Protein AF-0000000085068370 (afdb_homodimer)

Structure (mmCIF, N/CA/C/O backbone):
data_AF-0000000085068370-model_v1
#
loop_
_entity.id
_entity.type
_entity.pdbx_description
1 polymer 'Cytochrome B561'
#
loop_
_atom_site.group_PDB
_atom_site.id
_atom_site.type_symbol
_atom_site.label_atom_id
_atom_site.label_alt_id
_atom_site.label_comp_id
_atom_site.label_asym_id
_atom_site.label_entity_id
_atom_site.label_seq_id
_atom_site.pdbx_PDB_ins_code
_atom_site.Cartn_x
_atom_site.Cartn_y
_atom_site.Cartn_z
_atom_site.occupancy
_atom_site.B_iso_or_equiv
_atom_site.auth_seq_id
_atom_site.auth_comp_id
_atom_site.auth_asym_id
_atom_site.auth_atom_id
_atom_site.pdbx_PDB_model_num
ATOM 1 N N . MET A 1 1 ? 26.234 29.281 2.428 1 28.39 1 MET A N 1
ATOM 2 C CA . MET A 1 1 ? 25.125 30.125 2.857 1 28.39 1 MET A CA 1
ATOM 3 C C . MET A 1 1 ? 23.906 29.281 3.199 1 28.39 1 MET A C 1
ATOM 5 O O . MET A 1 1 ? 23.422 28.531 2.363 1 28.39 1 MET A O 1
ATOM 9 N N . SER A 1 2 ? 23.703 28.906 4.414 1 38.38 2 SER A N 1
ATOM 10 C CA . SER A 1 2 ? 22.594 28.141 4.941 1 38.38 2 SER A CA 1
ATOM 11 C C . SER A 1 2 ? 21.266 28.625 4.355 1 38.38 2 SER A C 1
ATOM 13 O O . SER A 1 2 ? 20.984 29.828 4.34 1 38.38 2 SER A O 1
ATOM 15 N N . GLU A 1 3 ? 20.812 28.188 3.316 1 44.12 3 GLU A N 1
ATOM 16 C CA . GLU A 1 3 ? 19.516 28.609 2.811 1 44.12 3 GLU A CA 1
ATOM 17 C C . GLU A 1 3 ? 18.578 28.984 3.951 1 44.12 3 GLU A C 1
ATOM 19 O O . GLU A 1 3 ? 18.328 28.188 4.863 1 44.12 3 GLU A O 1
ATOM 24 N N . LYS A 1 4 ? 18.609 30.203 4.375 1 46.94 4 LYS A N 1
ATOM 25 C CA . LYS A 1 4 ? 17.812 30.922 5.371 1 46.94 4 LYS A CA 1
ATOM 26 C C . LYS A 1 4 ? 16.359 30.422 5.383 1 46.94 4 LYS A C 1
ATOM 28 O O . LYS A 1 4 ? 15.664 30.516 4.375 1 46.94 4 LYS A O 1
ATOM 33 N N . GLN A 1 5 ? 16.094 29.359 6.082 1 54.31 5 GLN A N 1
ATOM 34 C CA . GLN A 1 5 ? 14.75 28.875 6.387 1 54.31 5 GLN A CA 1
ATOM 35 C C . GLN A 1 5 ? 13.836 30.016 6.82 1 54.31 5 GLN A C 1
ATOM 37 O O . GLN A 1 5 ? 13.953 30.516 7.941 1 54.31 5 GLN A O 1
ATOM 42 N N . HIS A 1 6 ? 13.578 30.984 5.996 1 56.06 6 HIS A N 1
ATOM 43 C CA . HIS A 1 6 ? 12.641 32.062 6.336 1 56.06 6 HIS A CA 1
ATOM 44 C C . HIS A 1 6 ? 11.312 31.484 6.828 1 56.06 6 HIS A C 1
ATOM 46 O O . HIS A 1 6 ? 10.641 30.75 6.098 1 56.06 6 HIS A O 1
ATOM 52 N N . SER A 1 7 ? 11.188 31.297 8.172 1 66 7 SER A N 1
ATOM 53 C CA . SER A 1 7 ? 9.977 30.812 8.82 1 66 7 SER A CA 1
ATOM 54 C C . SER A 1 7 ? 8.828 31.812 8.648 1 66 7 SER A C 1
ATOM 56 O O . SER A 1 7 ? 8.984 33 8.922 1 66 7 SER A O 1
ATOM 58 N N . ASN A 1 8 ? 7.895 31.531 7.754 1 85.5 8 ASN A N 1
ATOM 59 C CA . ASN A 1 8 ? 6.617 32.25 7.719 1 85.5 8 ASN A CA 1
ATOM 60 C C . ASN A 1 8 ? 5.707 31.797 8.859 1 85.5 8 ASN A C 1
ATOM 62 O O . ASN A 1 8 ? 5.777 30.656 9.312 1 85.5 8 ASN A O 1
ATOM 66 N N . ILE A 1 9 ? 5.102 32.781 9.445 1 91.38 9 ILE A N 1
ATOM 67 C CA . ILE A 1 9 ? 4.176 32.5 10.539 1 91.38 9 ILE A CA 1
ATOM 68 C C . ILE A 1 9 ? 2.742 32.531 10.016 1 91.38 9 ILE A C 1
ATOM 70 O O . ILE A 1 9 ? 2.373 33.375 9.211 1 91.38 9 ILE A O 1
ATOM 74 N N . GLU A 1 10 ? 2.01 31.5 10.422 1 91.94 10 GLU A N 1
ATOM 75 C CA . GLU A 1 10 ? 0.6 31.406 10.055 1 91.94 10 GLU A CA 1
ATOM 76 C C . GLU A 1 10 ? -0.28 31.203 11.281 1 91.94 10 GLU A C 1
ATOM 78 O O . GLU A 1 10 ? 0.141 30.562 12.25 1 91.94 10 GLU A O 1
ATOM 83 N N . THR A 1 11 ? -1.407 31.844 11.234 1 93.5 11 THR A N 1
ATOM 84 C CA . THR A 1 11 ? -2.445 31.578 12.227 1 93.5 11 THR A CA 1
ATOM 85 C C . THR A 1 11 ? -3.52 30.656 11.641 1 93.5 11 THR A C 1
ATOM 87 O O . THR A 1 11 ? -4.055 30.938 10.562 1 93.5 11 THR A O 1
ATOM 90 N N . VAL A 1 12 ? -3.795 29.578 12.352 1 93.5 12 VAL A N 1
ATOM 91 C CA . VAL A 1 12 ? -4.758 28.609 11.828 1 93.5 12 VAL A CA 1
ATOM 92 C C . VAL A 1 12 ? -5.816 28.312 12.883 1 93.5 12 VAL A C 1
ATOM 94 O O . VAL A 1 12 ? -5.539 28.375 14.086 1 93.5 12 VAL A O 1
ATOM 97 N N . SER A 1 13 ? -7.004 28.031 12.461 1 94.81 13 SER A N 1
ATOM 98 C CA . SER A 1 13 ? -8.086 27.531 13.305 1 94.81 13 SER A CA 1
ATOM 99 C C . SER A 1 13 ? -8.219 26.031 13.195 1 94.81 13 SER A C 1
ATOM 101 O O . SER A 1 13 ? -8.188 25.469 12.094 1 94.81 13 SER A O 1
ATOM 103 N N . ILE A 1 14 ? -8.328 25.344 14.32 1 95.19 14 ILE A N 1
ATOM 104 C CA . ILE A 1 14 ? -8.391 23.891 14.367 1 95.19 14 ILE A CA 1
ATOM 105 C C . ILE A 1 14 ? -9.852 23.438 14.5 1 95.19 14 ILE A C 1
ATOM 107 O O . ILE A 1 14 ? -10.555 23.875 15.414 1 95.19 14 ILE A O 1
ATOM 111 N N . TYR A 1 15 ? -10.328 22.562 13.578 1 94.62 15 TYR A N 1
ATOM 112 C CA . TYR A 1 15 ? -11.688 22.016 13.586 1 94.62 15 TYR A CA 1
ATOM 113 C C . TYR A 1 15 ? -11.656 20.5 13.641 1 94.62 15 TYR A C 1
ATOM 115 O O . TYR A 1 15 ? -10.898 19.859 12.914 1 94.62 15 TYR A O 1
ATOM 123 N N . ARG A 1 16 ? -12.438 19.922 14.57 1 94.12 16 ARG A N 1
ATOM 124 C CA . ARG A 1 16 ? -12.648 18.484 14.523 1 94.12 16 ARG A CA 1
ATOM 125 C C . ARG A 1 16 ? -13.648 18.109 13.43 1 94.12 16 ARG A C 1
ATOM 127 O O . ARG A 1 16 ? -14.805 18.516 13.477 1 94.12 16 ARG A O 1
ATOM 134 N N . VAL A 1 17 ? -13.203 17.359 12.5 1 94.12 17 VAL A N 1
ATOM 135 C CA . VAL A 1 17 ? -14.031 17.141 11.312 1 94.12 17 VAL A CA 1
ATOM 136 C C . VAL A 1 17 ? -14.297 15.648 11.133 1 94.12 17 VAL A C 1
ATOM 138 O O . VAL A 1 17 ? -15.453 15.219 11.109 1 94.12 17 VAL A O 1
ATOM 141 N N . TRP A 1 18 ? -13.211 14.875 11.023 1 94.56 18 TRP A N 1
ATOM 142 C CA . TRP A 1 18 ? -13.367 13.445 10.766 1 94.56 18 TRP A CA 1
ATOM 143 C C . TRP A 1 18 ? -13.391 12.648 12.062 1 94.56 18 TRP A C 1
ATOM 145 O O . TRP A 1 18 ? -12.391 12.602 12.789 1 94.56 18 TRP A O 1
ATOM 155 N N . ASP A 1 19 ? -14.477 12.031 12.312 1 96.12 19 ASP A N 1
ATOM 156 C CA . ASP A 1 19 ? -14.578 11.258 13.547 1 96.12 19 ASP A CA 1
ATOM 157 C C . ASP A 1 19 ? -13.836 9.93 13.414 1 96.12 19 ASP A C 1
ATOM 159 O O . ASP A 1 19 ? -13.352 9.586 12.336 1 96.12 19 ASP A O 1
ATOM 163 N N . LYS A 1 20 ? -13.688 9.203 14.453 1 96.56 20 LYS A N 1
ATOM 164 C CA . LYS A 1 20 ? -12.859 8.008 14.539 1 96.56 20 LYS A CA 1
ATOM 165 C C . LYS A 1 20 ? -13.359 6.922 13.586 1 96.56 20 LYS A C 1
ATOM 167 O O . LYS A 1 20 ? -12.578 6.328 12.844 1 96.56 20 LYS A O 1
ATOM 172 N N . PRO A 1 21 ? -14.68 6.637 13.484 1 97.38 21 PRO A N 1
ATOM 173 C CA . PRO A 1 21 ? -15.148 5.582 12.578 1 97.38 21 PRO A CA 1
ATOM 174 C C . PRO A 1 21 ? -14.812 5.871 11.117 1 97.38 21 PRO A C 1
ATOM 176 O O . PRO A 1 21 ? -14.438 4.957 10.375 1 97.38 21 PRO A O 1
ATOM 179 N N . VAL A 1 22 ? -14.891 7.102 10.734 1 97.31 22 VAL A N 1
ATOM 180 C CA . VAL A 1 22 ? -14.594 7.477 9.359 1 97.31 22 VAL A CA 1
ATOM 181 C C . VAL A 1 22 ? -13.109 7.258 9.07 1 97.31 22 VAL A C 1
ATOM 183 O O . VAL A 1 22 ? -12.75 6.707 8.023 1 97.31 22 VAL A O 1
ATOM 186 N N . ARG A 1 23 ? -12.258 7.66 9.977 1 97.75 23 ARG A N 1
ATOM 187 C CA . ARG A 1 23 ? -10.82 7.527 9.789 1 97.75 23 ARG A CA 1
ATOM 188 C C . ARG A 1 23 ? -10.406 6.059 9.773 1 97.75 23 ARG A C 1
ATOM 190 O O . ARG A 1 23 ? -9.602 5.645 8.938 1 97.75 23 ARG A O 1
ATOM 197 N N . ILE A 1 24 ? -10.945 5.266 10.711 1 98 24 ILE A N 1
ATOM 198 C CA . ILE A 1 24 ? -10.648 3.838 10.766 1 98 24 ILE A CA 1
ATOM 199 C C . ILE A 1 24 ? -11.094 3.164 9.477 1 98 24 ILE A C 1
ATOM 201 O O . ILE A 1 24 ? -10.352 2.369 8.891 1 98 24 ILE A O 1
ATOM 205 N N . PHE A 1 25 ? -12.336 3.504 9.023 1 98.38 25 PHE A N 1
ATOM 206 C CA . PHE A 1 25 ? -12.812 2.961 7.758 1 98.38 25 PHE A CA 1
ATOM 207 C C . PHE A 1 25 ? -11.812 3.238 6.641 1 98.38 25 PHE A C 1
ATOM 209 O O . PHE A 1 25 ? -11.477 2.342 5.863 1 98.38 25 PHE A O 1
ATOM 216 N N . HIS A 1 26 ? -11.398 4.469 6.5 1 98.44 26 HIS A N 1
ATOM 217 C CA . HIS A 1 26 ? -10.547 4.898 5.395 1 98.44 26 HIS A CA 1
ATOM 218 C C . HIS A 1 26 ? -9.242 4.113 5.363 1 98.44 26 HIS A C 1
ATOM 220 O O . HIS A 1 26 ? -8.859 3.564 4.328 1 98.44 26 HIS A O 1
ATOM 226 N N . TRP A 1 27 ? -8.594 4.02 6.484 1 98.25 27 TRP A N 1
ATOM 227 C CA . TRP A 1 27 ? -7.273 3.393 6.508 1 98.25 27 TRP A CA 1
ATOM 228 C C . TRP A 1 27 ? -7.391 1.878 6.383 1 98.25 27 TRP A C 1
ATOM 230 O O . TRP A 1 27 ? -6.551 1.234 5.75 1 98.25 27 TRP A O 1
ATOM 240 N N . VAL A 1 28 ? -8.398 1.272 7.027 1 98.5 28 VAL A N 1
ATOM 241 C CA . VAL A 1 28 ? -8.656 -0.153 6.844 1 98.5 28 VAL A CA 1
ATOM 242 C C . VAL A 1 28 ? -8.961 -0.435 5.375 1 98.5 28 VAL A C 1
ATOM 244 O O . VAL A 1 28 ? -8.477 -1.421 4.809 1 98.5 28 VAL A O 1
ATOM 247 N N . ASN A 1 29 ? -9.758 0.425 4.793 1 98.56 29 ASN A N 1
ATOM 248 C CA . ASN A 1 29 ? -10.102 0.279 3.383 1 98.56 29 ASN A CA 1
ATOM 249 C C . ASN A 1 29 ? -8.859 0.333 2.496 1 98.56 29 ASN A C 1
ATOM 251 O O . ASN A 1 29 ? -8.734 -0.448 1.552 1 98.56 29 ASN A O 1
ATOM 255 N N . LEU A 1 30 ? -7.953 1.258 2.773 1 98.12 30 LEU A N 1
ATOM 256 C CA . LEU A 1 30 ? -6.719 1.364 2.006 1 98.12 30 LEU A CA 1
ATOM 257 C C . LEU A 1 30 ? -5.953 0.046 2.023 1 98.12 30 LEU A C 1
ATOM 259 O O . LEU A 1 30 ? -5.512 -0.434 0.977 1 98.12 30 LEU A O 1
ATOM 263 N N . VAL A 1 31 ? -5.809 -0.559 3.189 1 98.06 31 VAL A N 1
ATOM 264 C CA . VAL A 1 31 ? -5.059 -1.799 3.342 1 98.06 31 VAL A CA 1
ATOM 265 C C . VAL A 1 31 ? -5.766 -2.928 2.594 1 98.06 31 VAL A C 1
ATOM 267 O O . VAL A 1 31 ? -5.133 -3.668 1.834 1 98.06 31 VAL A O 1
ATOM 270 N N . LEU A 1 32 ? -7.066 -3.006 2.76 1 98.75 32 LEU A N 1
ATOM 271 C CA . LEU A 1 32 ? -7.832 -4.105 2.178 1 98.75 32 LEU A CA 1
ATOM 272 C C . LEU A 1 32 ? -7.898 -3.975 0.659 1 98.75 32 LEU A C 1
ATOM 274 O O . LEU A 1 32 ? -7.734 -4.961 -0.061 1 98.75 32 LEU A O 1
ATOM 278 N N . ILE A 1 33 ? -8.141 -2.787 0.17 1 98.69 33 ILE A N 1
ATOM 279 C CA . ILE A 1 33 ? -8.234 -2.564 -1.269 1 98.69 33 ILE A CA 1
ATOM 280 C C . ILE A 1 33 ? -6.879 -2.82 -1.922 1 98.69 33 ILE A C 1
ATOM 282 O O . ILE A 1 33 ? -6.805 -3.412 -3.002 1 98.69 33 ILE A O 1
ATOM 286 N N . THR A 1 34 ? -5.82 -2.404 -1.273 1 97.88 34 THR A N 1
ATOM 287 C CA . THR A 1 34 ? -4.484 -2.674 -1.796 1 97.88 34 THR A CA 1
ATOM 288 C C . THR A 1 34 ? -4.23 -4.176 -1.881 1 97.88 34 THR A C 1
ATOM 290 O O . THR A 1 34 ? -3.744 -4.672 -2.898 1 97.88 34 THR A O 1
ATOM 293 N N . ALA A 1 35 ? -4.582 -4.855 -0.827 1 98.44 35 ALA A N 1
ATOM 294 C CA . ALA A 1 35 ? -4.418 -6.309 -0.818 1 98.44 35 ALA A CA 1
ATOM 295 C C . ALA A 1 35 ? -5.25 -6.961 -1.916 1 98.44 35 ALA A C 1
ATOM 297 O O . ALA A 1 35 ? -4.773 -7.855 -2.619 1 98.44 35 ALA A O 1
ATOM 298 N N . LEU A 1 36 ? -6.469 -6.496 -2.057 1 98.81 36 LEU A N 1
ATOM 299 C CA . LEU A 1 36 ? -7.359 -7.043 -3.072 1 98.81 36 LEU A CA 1
ATOM 300 C C . LEU A 1 36 ? -6.828 -6.758 -4.473 1 98.81 36 LEU A C 1
ATOM 302 O O . LEU A 1 36 ? -6.922 -7.605 -5.363 1 98.81 36 LEU A O 1
ATOM 306 N N . MET A 1 37 ? -6.312 -5.574 -4.633 1 97.5 37 MET A N 1
ATOM 307 C CA . MET A 1 37 ? -5.734 -5.227 -5.926 1 97.5 37 MET A CA 1
ATOM 308 C C . MET A 1 37 ? -4.566 -6.148 -6.266 1 97.5 37 MET A C 1
ATOM 310 O O . MET A 1 37 ? -4.469 -6.641 -7.395 1 97.5 37 MET A O 1
ATOM 314 N N . PHE A 1 38 ? -3.764 -6.465 -5.312 1 96.81 38 PHE A N 1
ATOM 315 C CA . PHE A 1 38 ? -2.588 -7.293 -5.562 1 96.81 38 PHE A CA 1
ATOM 316 C C . PHE A 1 38 ? -2.99 -8.734 -5.859 1 96.81 38 PHE A C 1
ATOM 318 O O . PHE A 1 38 ? -2.51 -9.328 -6.824 1 96.81 38 PHE A O 1
ATOM 325 N N . VAL A 1 39 ? -3.889 -9.273 -5.074 1 98.06 39 VAL A N 1
ATOM 326 C CA . VAL A 1 39 ? -4.348 -10.633 -5.332 1 98.06 39 VAL A CA 1
ATOM 327 C C . VAL A 1 39 ? -5.07 -10.688 -6.676 1 98.06 39 VAL A C 1
ATOM 329 O O . VAL A 1 39 ? -4.879 -11.625 -7.449 1 98.06 39 VAL A O 1
ATOM 332 N N . GLY A 1 40 ? -5.867 -9.672 -6.941 1 97.75 40 GLY A N 1
ATOM 333 C CA . GLY A 1 40 ? -6.578 -9.594 -8.203 1 97.75 40 GLY A CA 1
ATOM 334 C C . GLY A 1 40 ? -5.652 -9.555 -9.406 1 97.75 40 GLY A C 1
ATOM 335 O O . GLY A 1 40 ? -5.91 -10.203 -10.422 1 97.75 40 GLY A O 1
ATOM 336 N N . LEU A 1 41 ? -4.602 -8.844 -9.305 1 96.38 41 LEU A N 1
ATOM 337 C CA . LEU A 1 41 ? -3.646 -8.75 -10.398 1 96.38 41 LEU A CA 1
ATOM 338 C C . LEU A 1 41 ? -2.945 -10.086 -10.625 1 96.38 41 LEU A C 1
ATOM 340 O O . LEU A 1 41 ? -2.703 -10.477 -11.773 1 96.38 41 LEU A O 1
ATOM 344 N N . ILE A 1 42 ? -2.648 -10.758 -9.539 1 96.44 42 ILE A N 1
ATOM 345 C CA . ILE A 1 42 ? -2.047 -12.078 -9.664 1 96.44 42 ILE A CA 1
ATOM 346 C C . ILE A 1 42 ? -3.006 -13.016 -10.398 1 96.44 42 ILE A C 1
ATOM 348 O O . ILE A 1 42 ? -2.592 -13.781 -11.273 1 96.44 42 ILE A O 1
ATOM 352 N N . MET A 1 43 ? -4.227 -12.922 -10.055 1 97.12 43 MET A N 1
ATOM 353 C CA . MET A 1 43 ? -5.234 -13.766 -10.703 1 97.12 43 MET A CA 1
ATOM 354 C C . MET A 1 43 ? -5.375 -13.398 -12.18 1 97.12 43 MET A C 1
ATOM 356 O O . MET A 1 43 ? -5.48 -14.281 -13.031 1 97.12 43 MET A O 1
ATOM 360 N N . LEU A 1 44 ? -5.328 -12.156 -12.461 1 95.5 44 LEU A N 1
ATOM 361 C CA . LEU A 1 44 ? -5.52 -11.672 -13.82 1 95.5 44 LEU A CA 1
ATOM 362 C C . LEU A 1 44 ? -4.34 -12.055 -14.703 1 95.5 44 LEU A C 1
ATOM 364 O O . LEU A 1 44 ? -4.527 -12.398 -15.875 1 95.5 44 LEU A O 1
ATOM 368 N N . PHE A 1 45 ? -3.156 -12.109 -14.094 1 95.81 45 PHE A N 1
ATOM 369 C CA . PHE A 1 45 ? -1.954 -12.352 -14.883 1 95.81 45 PHE A CA 1
ATOM 370 C C . PHE A 1 45 ? -1.341 -13.703 -14.531 1 95.81 45 PHE A C 1
ATOM 372 O O . PHE A 1 45 ? -0.127 -13.891 -14.648 1 95.81 45 PHE A O 1
ATOM 379 N N . LYS A 1 46 ? -2.113 -14.57 -14.047 1 96.06 46 LYS A N 1
ATOM 380 C CA . LYS A 1 46 ? -1.631 -15.867 -13.586 1 96.06 46 LYS A CA 1
ATOM 381 C C . LYS A 1 46 ? -0.879 -16.594 -14.695 1 96.06 46 LYS A C 1
ATOM 383 O O . LYS A 1 46 ? 0.16 -17.219 -14.445 1 96.06 46 LYS A O 1
ATOM 388 N N . SER A 1 47 ? -1.387 -16.547 -15.977 1 96.06 47 SER A N 1
ATOM 389 C CA . SER A 1 47 ? -0.735 -17.234 -17.078 1 96.06 47 SER A CA 1
ATOM 390 C C . SER A 1 47 ? 0.638 -16.641 -17.375 1 96.06 47 SER A C 1
ATOM 392 O O . SER A 1 47 ? 1.618 -17.359 -17.531 1 96.06 47 SER A O 1
ATOM 394 N N . GLU A 1 48 ? 0.692 -15.32 -17.375 1 96.25 48 GLU A N 1
ATOM 395 C CA . GLU A 1 48 ? 1.953 -14.617 -17.609 1 96.25 48 GLU A CA 1
ATOM 396 C C . GLU A 1 48 ? 2.951 -14.891 -16.484 1 96.25 48 GLU A C 1
ATOM 398 O O . GLU A 1 48 ? 4.164 -14.859 -16.703 1 96.25 48 GLU A O 1
ATOM 403 N N . LEU A 1 49 ? 2.453 -15.32 -15.328 1 96.62 49 LEU A N 1
ATOM 404 C CA . LEU A 1 49 ? 3.299 -15.57 -14.172 1 96.62 49 LEU A CA 1
ATOM 405 C C . LEU A 1 49 ? 3.656 -17.047 -14.07 1 96.62 49 LEU A C 1
ATOM 407 O O . LEU A 1 49 ? 4.289 -17.484 -13.102 1 96.62 49 LEU A O 1
ATOM 411 N N . GLY A 1 50 ? 3.133 -17.766 -15.086 1 95.81 50 GLY A N 1
ATOM 412 C CA . GLY A 1 50 ? 3.43 -19.188 -15.109 1 95.81 50 GLY A CA 1
ATOM 413 C C . GLY A 1 50 ? 2.604 -19.984 -14.117 1 95.81 50 GLY A C 1
ATOM 414 O O . GLY A 1 50 ? 2.916 -21.141 -13.82 1 95.81 50 GLY A O 1
ATOM 415 N N . ILE A 1 51 ? 1.651 -19.344 -13.523 1 95.94 51 ILE A N 1
ATOM 416 C CA . ILE A 1 51 ? 0.775 -20 -12.562 1 95.94 51 ILE A CA 1
ATOM 417 C C . ILE A 1 51 ? -0.327 -20.75 -13.305 1 95.94 51 ILE A C 1
ATOM 419 O O . ILE A 1 51 ? -1.066 -20.172 -14.094 1 95.94 51 ILE A O 1
ATOM 423 N N . SER A 1 52 ? -0.249 -22 -13.062 1 93.25 52 SER A N 1
ATOM 424 C CA . SER A 1 52 ? -1.234 -22.859 -13.711 1 93.25 52 SER A CA 1
ATOM 425 C C . SER A 1 52 ? -1.816 -23.875 -12.719 1 93.25 52 SER A C 1
ATOM 427 O O . SER A 1 52 ? -1.411 -23.906 -11.555 1 93.25 52 SER A O 1
ATOM 429 N N . GLY A 1 53 ? -2.855 -24.562 -13.078 1 92.5 53 GLY A N 1
ATOM 430 C CA . GLY A 1 53 ? -3.451 -25.594 -12.242 1 92.5 53 GLY A CA 1
ATOM 431 C C . GLY A 1 53 ? -4.703 -25.109 -11.523 1 92.5 53 GLY A C 1
ATOM 432 O O . GLY A 1 53 ? -4.824 -23.938 -11.18 1 92.5 53 GLY A O 1
ATOM 433 N N . LEU A 1 54 ? -5.5 -25.984 -11.273 1 95.44 54 LEU A N 1
ATOM 434 C CA . LEU A 1 54 ? -6.805 -25.703 -10.68 1 95.44 54 LEU A CA 1
ATOM 435 C C . LEU A 1 54 ? -6.664 -25.328 -9.211 1 95.44 54 LEU A C 1
ATOM 437 O O . LEU A 1 54 ? -7.371 -24.453 -8.719 1 95.44 54 LEU A O 1
ATOM 441 N N . ALA A 1 55 ? -5.734 -25.922 -8.555 1 96.12 55 ALA A N 1
ATOM 442 C CA . ALA A 1 55 ? -5.535 -25.672 -7.129 1 96.12 55 ALA A CA 1
ATOM 443 C C . ALA A 1 55 ? -5.168 -24.203 -6.887 1 96.12 55 ALA A C 1
ATOM 445 O O . ALA A 1 55 ? -5.73 -23.562 -6 1 96.12 55 ALA A O 1
ATOM 446 N N . ALA A 1 56 ? -4.211 -23.703 -7.645 1 96.94 56 ALA A N 1
ATOM 447 C CA . ALA A 1 56 ? -3.789 -22.312 -7.508 1 96.94 56 ALA A CA 1
ATOM 448 C C . ALA A 1 56 ? -4.926 -21.344 -7.855 1 96.94 56 ALA A C 1
ATOM 450 O O . ALA A 1 56 ? -5.125 -20.344 -7.184 1 96.94 56 ALA A O 1
ATOM 451 N N . LYS A 1 57 ? -5.629 -21.703 -8.906 1 96.75 57 LYS A N 1
ATOM 452 C CA . LYS A 1 57 ? -6.766 -20.875 -9.328 1 96.75 57 LYS A CA 1
ATOM 453 C C . LYS A 1 57 ? -7.781 -20.734 -8.195 1 96.75 57 LYS A C 1
ATOM 455 O O . LYS A 1 57 ? -8.227 -19.625 -7.895 1 96.75 57 LYS A O 1
ATOM 460 N N . ILE A 1 58 ? -8.109 -21.812 -7.551 1 97.5 58 ILE A N 1
ATOM 461 C CA . ILE A 1 58 ? -9.125 -21.828 -6.508 1 97.5 58 ILE A CA 1
ATOM 462 C C . ILE A 1 58 ? -8.602 -21.125 -5.262 1 97.5 58 ILE A C 1
ATOM 464 O O . ILE A 1 58 ? -9.297 -20.297 -4.672 1 97.5 58 ILE A O 1
ATOM 468 N N . LYS A 1 59 ? -7.402 -21.406 -4.879 1 97.75 59 LYS A N 1
ATOM 469 C CA . LYS A 1 59 ? -6.855 -20.844 -3.643 1 97.75 59 LYS A CA 1
ATOM 470 C C . LYS A 1 59 ? -6.691 -19.344 -3.744 1 97.75 59 LYS A C 1
ATOM 472 O O . LYS A 1 59 ? -6.938 -18.609 -2.775 1 97.75 59 LYS A O 1
ATOM 477 N N . LEU A 1 60 ? -6.195 -18.859 -4.879 1 97.88 60 LEU A N 1
ATOM 478 C CA . LEU A 1 60 ? -6.074 -17.422 -5.078 1 97.88 60 LEU A CA 1
ATOM 479 C C . LEU A 1 60 ? -7.434 -16.734 -4.973 1 97.88 60 LEU A C 1
ATOM 481 O O . LEU A 1 60 ? -7.547 -15.664 -4.383 1 97.88 60 LEU A O 1
ATOM 485 N N . LYS A 1 61 ? -8.461 -17.344 -5.547 1 98.25 61 LYS A N 1
ATOM 486 C CA . LYS A 1 61 ? -9.812 -16.812 -5.422 1 98.25 61 LYS A CA 1
ATOM 487 C C . LYS A 1 61 ? -10.273 -16.812 -3.969 1 98.25 61 LYS A C 1
ATOM 489 O O . LYS A 1 61 ? -10.883 -15.844 -3.51 1 98.25 61 LYS A O 1
ATOM 494 N N . GLU A 1 62 ? -9.969 -17.891 -3.264 1 98.31 62 GLU A N 1
ATOM 495 C CA . GLU A 1 62 ? -10.367 -18 -1.862 1 98.31 62 GLU A CA 1
ATOM 496 C C . GLU A 1 62 ? -9.719 -16.891 -1.025 1 98.31 62 GLU A C 1
ATOM 498 O O . GLU A 1 62 ? -10.383 -16.266 -0.191 1 98.31 62 GLU A O 1
ATOM 503 N N . VAL A 1 63 ? -8.445 -16.672 -1.254 1 98.44 63 VAL A N 1
ATOM 504 C CA . VAL A 1 63 ? -7.738 -15.602 -0.548 1 98.44 63 VAL A CA 1
ATOM 505 C C . VAL A 1 63 ? -8.383 -14.25 -0.866 1 98.44 63 VAL A C 1
ATOM 507 O O . VAL A 1 63 ? -8.648 -13.453 0.037 1 98.44 63 VAL A O 1
ATOM 510 N N . HIS A 1 64 ? -8.656 -14.008 -2.154 1 98.81 64 HIS A N 1
ATOM 511 C CA . HIS A 1 64 ? -9.305 -12.781 -2.59 1 98.81 64 HIS A CA 1
ATOM 512 C C . HIS A 1 64 ? -10.672 -12.617 -1.926 1 98.81 64 HIS A C 1
ATOM 514 O O . HIS A 1 64 ? -11.008 -11.539 -1.438 1 98.81 64 HIS A O 1
ATOM 520 N N . ILE A 1 65 ? -11.398 -13.711 -1.794 1 98.75 65 ILE A N 1
ATOM 521 C CA . ILE A 1 65 ? -12.75 -13.695 -1.25 1 98.75 65 ILE A CA 1
ATOM 522 C C . ILE A 1 65 ? -12.703 -13.383 0.244 1 98.75 65 ILE A C 1
ATOM 524 O O . ILE A 1 65 ? -13.477 -12.555 0.736 1 98.75 65 ILE A O 1
ATOM 528 N N . VAL A 1 66 ? -11.797 -14 0.955 1 98.75 66 VAL A N 1
ATOM 529 C CA . VAL A 1 66 ? -11.703 -13.773 2.395 1 98.75 66 VAL A CA 1
ATOM 530 C C . VAL A 1 66 ? -11.367 -12.312 2.674 1 98.75 66 VAL A C 1
ATOM 532 O O . VAL A 1 66 ? -11.984 -11.68 3.533 1 98.75 66 VAL A O 1
ATOM 535 N N . ILE A 1 67 ? -10.438 -11.758 1.935 1 98.81 67 ILE A N 1
ATOM 536 C CA . ILE A 1 67 ? -10.125 -10.336 2.066 1 98.81 67 ILE A CA 1
ATOM 537 C C . ILE A 1 67 ? -11.328 -9.5 1.631 1 98.81 67 ILE A C 1
ATOM 539 O O . ILE A 1 67 ? -11.625 -8.477 2.242 1 98.81 67 ILE A O 1
ATOM 543 N N . GLY A 1 68 ? -12 -9.961 0.604 1 98.88 68 GLY A N 1
ATOM 544 C CA . GLY A 1 68 ? -13.219 -9.297 0.141 1 98.88 68 GLY A CA 1
ATOM 545 C C . GLY A 1 68 ? -14.305 -9.234 1.198 1 98.88 68 GLY A C 1
ATOM 546 O O . GLY A 1 68 ? -15.016 -8.242 1.303 1 98.88 68 GLY A O 1
ATOM 547 N N . TYR A 1 69 ? -14.414 -10.328 2.008 1 98.88 69 TYR A N 1
ATOM 548 C CA . TYR A 1 69 ? -15.375 -10.32 3.102 1 98.88 69 TYR A CA 1
ATOM 549 C C . TYR A 1 69 ? -15.055 -9.219 4.105 1 98.88 69 TYR A C 1
ATOM 551 O O . TYR A 1 69 ? -15.953 -8.508 4.559 1 98.88 69 TYR A O 1
ATOM 559 N N . LEU A 1 70 ? -13.797 -9.117 4.402 1 98.88 70 LEU A N 1
ATOM 560 C CA . LEU A 1 70 ? -13.383 -8.078 5.336 1 98.88 70 LEU A CA 1
ATOM 561 C C . LEU A 1 70 ? -13.68 -6.691 4.77 1 98.88 70 LEU A C 1
ATOM 563 O O . LEU A 1 70 ? -14.133 -5.801 5.492 1 98.88 70 LEU A O 1
ATOM 567 N N . PHE A 1 71 ? -13.469 -6.559 3.492 1 98.88 71 PHE A N 1
ATOM 568 C CA . PHE A 1 71 ? -13.766 -5.309 2.799 1 98.88 71 PHE A CA 1
ATOM 569 C C . PHE A 1 71 ? -15.258 -5 2.859 1 98.88 71 PHE A C 1
ATOM 571 O O . PHE A 1 71 ? -15.648 -3.877 3.186 1 98.88 71 PHE A O 1
ATOM 578 N N . VAL A 1 72 ? -16.078 -5.977 2.578 1 98.88 72 VAL A N 1
ATOM 579 C CA . VAL A 1 72 ? -17.516 -5.777 2.547 1 98.88 72 VAL A CA 1
ATOM 580 C C . VAL A 1 72 ? -18.031 -5.43 3.947 1 98.88 72 VAL A C 1
ATOM 582 O O . VAL A 1 72 ? -18.875 -4.551 4.105 1 98.88 72 VAL A O 1
ATOM 585 N N . ILE A 1 73 ? -17.516 -6.109 4.949 1 98.81 73 ILE A N 1
ATOM 586 C CA . ILE A 1 73 ? -17.875 -5.801 6.324 1 98.81 73 ILE A CA 1
ATOM 587 C C . ILE A 1 73 ? -17.5 -4.359 6.652 1 98.81 73 ILE A C 1
ATOM 589 O O . ILE A 1 73 ? -18.297 -3.605 7.203 1 98.81 73 ILE A O 1
ATOM 593 N N . ASN A 1 74 ? -16.281 -3.973 6.297 1 98.81 74 ASN A N 1
ATOM 594 C CA . ASN A 1 74 ? -15.828 -2.602 6.504 1 98.81 74 ASN A CA 1
ATOM 595 C C . ASN A 1 74 ? -16.734 -1.596 5.801 1 98.81 74 ASN A C 1
ATOM 597 O O . ASN A 1 74 ? -17.078 -0.562 6.371 1 98.81 74 ASN A O 1
ATOM 601 N N . LEU A 1 75 ? -17.094 -1.901 4.57 1 98.81 75 LEU A N 1
ATOM 602 C CA . LEU A 1 75 ? -17.953 -1.032 3.775 1 98.81 75 LEU A CA 1
ATOM 603 C C . LEU A 1 75 ? -19.344 -0.911 4.41 1 98.81 75 LEU A C 1
ATOM 605 O O . LEU A 1 75 ? -19.891 0.19 4.512 1 98.81 75 LEU A O 1
ATOM 609 N N . LEU A 1 76 ? -19.906 -2.031 4.887 1 98.69 76 LEU A N 1
ATOM 610 C CA . LEU A 1 76 ? -21.234 -2.025 5.496 1 98.69 76 LEU A CA 1
ATOM 611 C C . LEU A 1 76 ? -21.234 -1.183 6.766 1 98.69 76 LEU A C 1
ATOM 613 O O . LEU A 1 76 ? -22.188 -0.43 7.012 1 98.69 76 LEU A O 1
ATOM 617 N N . VAL A 1 77 ? -20.219 -1.333 7.531 1 98.38 77 VAL A N 1
ATOM 618 C CA . VAL A 1 77 ? -20.094 -0.529 8.742 1 98.38 77 VAL A CA 1
ATOM 619 C C . VAL A 1 77 ? -20.062 0.954 8.375 1 98.38 77 VAL A C 1
ATOM 621 O O . VAL A 1 77 ? -20.734 1.771 9.016 1 98.38 77 VAL A O 1
ATOM 624 N N . ARG A 1 78 ? -19.359 1.302 7.336 1 98.06 78 ARG A N 1
ATOM 625 C CA . ARG A 1 78 ? -19.266 2.693 6.906 1 98.06 78 ARG A CA 1
ATOM 626 C C . ARG A 1 78 ? -20.609 3.197 6.379 1 98.06 78 ARG A C 1
ATOM 628 O O . ARG A 1 78 ? -20.984 4.34 6.629 1 98.06 78 ARG A O 1
ATOM 635 N N . LEU A 1 79 ? -21.25 2.387 5.617 1 97.94 79 LEU A N 1
ATOM 636 C CA . LEU A 1 79 ? -22.547 2.777 5.07 1 97.94 79 LEU A CA 1
ATOM 637 C C . LEU A 1 79 ? -23.547 3.016 6.188 1 97.94 79 LEU A C 1
ATOM 639 O O . LEU A 1 79 ? -24.297 4 6.16 1 97.94 79 LEU A O 1
ATOM 643 N N . LEU A 1 80 ? -23.562 2.146 7.172 1 97.81 80 LEU A N 1
ATOM 644 C CA . LEU A 1 80 ? -24.438 2.33 8.32 1 97.81 80 LEU A CA 1
ATOM 645 C C . LEU A 1 80 ? -24.078 3.6 9.086 1 97.81 80 LEU A C 1
ATOM 647 O O . LEU A 1 80 ? -24.953 4.383 9.453 1 97.81 80 LEU A O 1
ATOM 651 N N . TRP A 1 81 ? -22.766 3.785 9.266 1 97.12 81 TRP A N 1
ATOM 652 C CA . TRP A 1 81 ? -22.297 4.969 9.984 1 97.12 81 TRP A CA 1
ATOM 653 C C . TRP A 1 81 ? -22.641 6.242 9.219 1 97.12 81 TRP A C 1
ATOM 655 O O . TRP A 1 81 ? -22.875 7.293 9.82 1 97.12 81 TRP A O 1
ATOM 665 N N . GLY A 1 82 ? -22.719 6.133 7.891 1 96.06 82 GLY A N 1
ATOM 666 C CA . GLY A 1 82 ? -23.094 7.266 7.062 1 96.06 82 GLY A CA 1
ATOM 667 C C . GLY A 1 82 ? -24.531 7.711 7.273 1 96.06 82 GLY A C 1
ATOM 668 O O . GLY A 1 82 ? -24.891 8.852 6.98 1 96.06 82 GLY A O 1
ATOM 669 N N . VAL A 1 83 ? -25.312 6.812 7.828 1 95.75 83 VAL A N 1
ATOM 670 C CA . VAL A 1 83 ? -26.719 7.117 8.062 1 95.75 83 VAL A CA 1
ATOM 671 C C . VAL A 1 83 ? -26.922 7.543 9.508 1 95.75 83 VAL A C 1
ATOM 673 O O . VAL A 1 83 ? -27.594 8.539 9.781 1 95.75 83 VAL A O 1
ATOM 676 N N . ILE A 1 84 ? -26.234 6.949 10.445 1 94.75 84 ILE A N 1
ATOM 677 C CA . ILE A 1 84 ? -26.578 7.148 11.844 1 94.75 84 ILE A CA 1
ATOM 678 C C . ILE A 1 84 ? -25.531 8.031 12.516 1 94.75 84 ILE A C 1
ATOM 680 O O . ILE A 1 84 ? -25.734 8.5 13.641 1 94.75 84 ILE A O 1
ATOM 684 N N . GLY A 1 85 ? -24.406 8.156 11.844 1 91.31 85 GLY A N 1
ATOM 685 C CA . GLY A 1 85 ? -23.328 8.93 12.445 1 91.31 85 GLY A CA 1
ATOM 686 C C . GLY A 1 85 ? -23.656 10.406 12.555 1 91.31 85 GLY A C 1
ATOM 687 O O . GLY A 1 85 ? -24.828 10.789 12.586 1 91.31 85 GLY A O 1
ATOM 688 N N . SER A 1 86 ? -22.594 11.195 12.836 1 85.56 86 SER A N 1
ATOM 689 C CA . SER A 1 86 ? -22.812 12.617 13.07 1 85.56 86 SER A CA 1
ATOM 690 C C . SER A 1 86 ? -21.891 13.477 12.227 1 85.56 86 SER A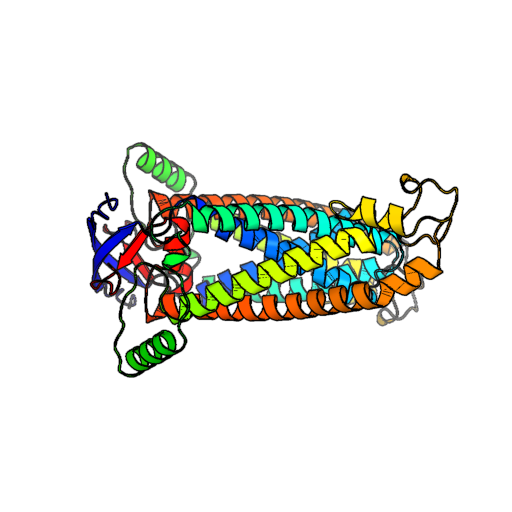 C 1
ATOM 692 O O . SER A 1 86 ? -20.875 12.984 11.711 1 85.56 86 SER A O 1
ATOM 694 N N . GLY A 1 87 ? -22.422 14.648 11.977 1 88.25 87 GLY A N 1
ATOM 695 C CA . GLY A 1 87 ? -21.578 15.648 11.336 1 88.25 87 GLY A CA 1
ATOM 696 C C . GLY A 1 87 ? -21.219 15.297 9.906 1 88.25 87 GLY A C 1
ATOM 697 O O . GLY A 1 87 ? -22.094 15 9.094 1 88.25 87 GLY A O 1
ATOM 698 N N . PHE A 1 88 ? -19.953 15.367 9.617 1 89.75 88 PHE A N 1
ATOM 699 C CA . PHE A 1 88 ? -19.469 15.227 8.25 1 89.75 88 PHE A CA 1
ATOM 700 C C . PHE A 1 88 ? -19.344 13.758 7.863 1 89.75 88 PHE A C 1
ATOM 702 O O . PHE A 1 88 ? -19 13.438 6.723 1 89.75 88 PHE A O 1
ATOM 709 N N . ALA A 1 89 ? -19.672 12.945 8.844 1 91.19 89 ALA A N 1
ATOM 710 C CA . ALA A 1 89 ? -19.719 11.516 8.547 1 91.19 89 ALA A CA 1
ATOM 711 C C . ALA A 1 89 ? -21 11.148 7.801 1 91.19 89 ALA A C 1
ATOM 713 O O . ALA A 1 89 ? -21.047 10.109 7.137 1 91.19 89 ALA A O 1
ATOM 714 N N . LYS A 1 90 ? -22.016 11.922 8.016 1 93.94 90 LYS A N 1
ATOM 715 C CA . LYS A 1 90 ? -23.328 11.633 7.445 1 93.94 90 LYS A CA 1
ATOM 716 C C . LYS A 1 90 ? -23.328 11.844 5.934 1 93.94 90 LYS A C 1
ATOM 718 O O . LYS A 1 90 ? -22.781 12.828 5.438 1 93.94 90 LYS A O 1
ATOM 723 N N . PHE A 1 91 ? -24.062 10.961 5.227 1 93.44 91 PHE A N 1
ATOM 724 C CA . PHE A 1 91 ? -24.141 11.047 3.775 1 93.44 91 PHE A CA 1
ATOM 725 C C . PHE A 1 91 ? -24.953 12.273 3.35 1 93.44 91 PHE A C 1
ATOM 727 O O . PHE A 1 91 ? -24.75 12.797 2.252 1 93.44 91 PHE A O 1
ATOM 734 N N . SER A 1 92 ? -25.797 12.727 4.207 1 90.56 92 SER A N 1
ATOM 735 C CA . SER A 1 92 ? -26.609 13.898 3.906 1 90.56 92 SER A CA 1
ATOM 736 C C . SER A 1 92 ? -25.75 15.133 3.689 1 90.56 92 SER A C 1
ATOM 738 O O . SER A 1 92 ? -26.172 16.094 3.037 1 90.56 92 SER A O 1
ATOM 740 N N . HIS A 1 93 ? -24.531 15.133 4.195 1 87.81 93 HIS A N 1
ATOM 741 C CA . HIS A 1 93 ? -23.609 16.25 4.043 1 87.81 93 HIS A CA 1
ATOM 742 C C . HIS A 1 93 ? -22.672 16.047 2.855 1 87.81 93 HIS A C 1
ATOM 744 O O . HIS A 1 93 ? -21.844 16.906 2.557 1 87.81 93 HIS A O 1
ATOM 750 N N . MET A 1 94 ? -22.844 14.961 2.113 1 89.94 94 MET A N 1
ATOM 751 C CA . MET A 1 94 ? -21.859 14.578 1.105 1 89.94 94 MET A CA 1
ATOM 752 C C . MET A 1 94 ? -22.5 14.461 -0.271 1 89.94 94 MET A C 1
ATOM 754 O O . MET A 1 94 ? -21.922 13.875 -1.186 1 89.94 94 MET A O 1
ATOM 758 N N . TRP A 1 95 ? -23.562 15.055 -0.394 1 90.56 95 TRP A N 1
ATOM 759 C CA . TRP A 1 95 ? -24.25 14.938 -1.674 1 90.56 95 TRP A CA 1
ATOM 760 C C . TRP A 1 95 ? -23.453 15.617 -2.785 1 90.56 95 TRP A C 1
ATOM 762 O O . TRP A 1 95 ? -23.125 16.797 -2.684 1 90.56 95 TRP A O 1
ATOM 772 N N . PRO A 1 96 ? -23.281 14.836 -3.848 1 94.12 96 PRO A N 1
ATOM 773 C CA . PRO A 1 96 ? -22.5 15.414 -4.945 1 94.12 96 PRO A CA 1
ATOM 774 C C . PRO A 1 96 ? -23.328 16.344 -5.828 1 94.12 96 PRO A C 1
ATOM 776 O O . PRO A 1 96 ? -24.547 16.203 -5.922 1 94.12 96 PRO A O 1
ATOM 779 N N . SER A 1 97 ? -22.688 17.375 -6.352 1 95.94 97 SER A N 1
ATOM 780 C CA . SER A 1 97 ? -23.281 18.328 -7.285 1 95.94 97 SER A CA 1
ATOM 781 C C . SER A 1 97 ? -22.297 18.719 -8.367 1 95.94 97 SER A C 1
ATOM 783 O O . SER A 1 97 ? -21.25 19.312 -8.078 1 95.94 97 SER A O 1
ATOM 785 N N . PHE A 1 98 ? -22.656 18.438 -9.625 1 96.88 98 PHE A N 1
ATOM 786 C CA . PHE A 1 98 ? -21.797 18.812 -10.742 1 96.88 98 PHE A CA 1
ATOM 787 C C . PHE A 1 98 ? -21.688 20.328 -10.867 1 96.88 98 PHE A C 1
ATOM 789 O O . PHE A 1 98 ? -20.609 20.844 -11.203 1 96.88 98 PHE A O 1
ATOM 796 N N . LYS A 1 99 ? -22.766 20.953 -10.57 1 97.31 99 LYS A N 1
ATOM 797 C CA . LYS A 1 99 ? -22.75 22.406 -10.617 1 97.31 99 LYS A CA 1
ATOM 798 C C . LYS A 1 99 ? -21.828 22.984 -9.555 1 97.31 99 LYS A C 1
ATOM 800 O O . LYS A 1 99 ? -21.016 23.859 -9.844 1 97.31 99 LYS A O 1
ATOM 805 N N . ALA A 1 100 ? -21.953 22.469 -8.32 1 96.31 100 ALA A N 1
ATOM 806 C CA . ALA A 1 100 ? -21.094 22.938 -7.238 1 96.31 100 ALA A CA 1
ATOM 807 C C . ALA A 1 100 ? -19.625 22.672 -7.551 1 96.31 100 ALA A C 1
ATOM 809 O O . ALA A 1 100 ? -18.75 23.484 -7.23 1 96.31 100 ALA A O 1
ATOM 810 N N . ALA A 1 101 ? -19.375 21.547 -8.164 1 96.69 101 ALA A N 1
ATOM 811 C CA . ALA A 1 101 ? -18.016 21.203 -8.539 1 96.69 101 ALA A CA 1
ATOM 812 C C . ALA A 1 101 ? -17.484 22.156 -9.594 1 96.69 101 ALA A C 1
ATOM 814 O O . ALA A 1 101 ? -16.328 22.609 -9.516 1 96.69 101 ALA A O 1
ATOM 815 N N . SER A 1 102 ? -18.328 22.438 -10.555 1 97.25 102 SER A N 1
ATOM 816 C CA . SER A 1 102 ? -17.938 23.391 -11.594 1 97.25 102 SER A CA 1
ATOM 817 C C . SER A 1 102 ? -17.688 24.781 -11.008 1 97.25 102 SER A C 1
ATOM 819 O O . SER A 1 102 ? -16.703 25.438 -11.359 1 97.25 102 SER A O 1
ATOM 821 N N . ASP A 1 103 ? -18.547 25.219 -10.125 1 97.25 103 ASP A N 1
ATOM 822 C CA . ASP A 1 103 ? -18.391 26.516 -9.469 1 97.25 103 ASP A CA 1
ATOM 823 C C . ASP A 1 103 ? -17.094 26.547 -8.656 1 97.25 103 ASP A C 1
ATOM 825 O O . ASP A 1 103 ? -16.375 27.562 -8.656 1 97.25 103 ASP A O 1
ATOM 829 N N . TYR A 1 104 ? -16.812 25.484 -7.961 1 96.44 104 TYR A N 1
ATOM 830 C CA . TYR A 1 104 ? -15.594 25.375 -7.176 1 96.44 104 TYR A CA 1
ATOM 831 C C . TYR A 1 104 ? -14.359 25.469 -8.07 1 96.44 104 TYR A C 1
ATOM 833 O O . TYR A 1 104 ? -13.422 26.203 -7.758 1 96.44 104 TYR A O 1
ATOM 841 N N . ARG A 1 105 ? -14.352 24.781 -9.18 1 96.06 105 ARG A N 1
ATOM 842 C CA . ARG A 1 105 ? -13.25 24.828 -10.125 1 96.06 105 ARG A CA 1
ATOM 843 C C . ARG A 1 105 ? -13.031 26.234 -10.664 1 96.06 105 ARG A C 1
ATOM 845 O O . ARG A 1 105 ? -11.891 26.688 -10.82 1 96.06 105 ARG A O 1
ATOM 852 N N . GLN A 1 106 ? -14.117 26.891 -10.922 1 97.12 106 GLN A N 1
ATOM 853 C CA . GLN A 1 106 ? -14.039 28.25 -11.422 1 97.12 106 GLN A CA 1
ATOM 854 C C . GLN A 1 106 ? -13.461 29.188 -10.367 1 97.12 106 GLN A C 1
ATOM 856 O O . GLN A 1 106 ? -12.68 30.094 -10.688 1 97.12 106 GLN A O 1
ATOM 861 N N . ALA A 1 107 ? -13.867 29 -9.188 1 96.56 107 ALA A N 1
ATOM 862 C CA . ALA A 1 107 ? -13.328 29.797 -8.094 1 96.56 107 ALA A CA 1
ATOM 863 C C . ALA A 1 107 ? -11.82 29.609 -7.965 1 96.56 107 ALA A C 1
ATOM 865 O O . ALA A 1 107 ? -11.078 30.578 -7.789 1 96.56 107 ALA A O 1
ATOM 866 N N . LEU A 1 108 ? -11.367 28.406 -8.07 1 95.06 108 LEU A N 1
ATOM 867 C CA . LEU A 1 108 ? -9.938 28.109 -7.996 1 95.06 108 LEU A CA 1
ATOM 868 C C . LEU A 1 108 ? -9.188 28.781 -9.148 1 95.06 108 LEU A C 1
ATOM 870 O O . LEU A 1 108 ? -8.117 29.344 -8.953 1 95.06 108 LEU A O 1
ATOM 874 N N . LYS A 1 109 ? -9.727 28.734 -10.328 1 95.81 109 LYS A N 1
ATOM 875 C CA . LYS A 1 109 ? -9.117 29.344 -11.5 1 95.81 109 LYS A CA 1
ATOM 876 C C . LYS A 1 109 ? -9.016 30.859 -11.344 1 95.81 109 LYS A C 1
ATOM 878 O O . LYS A 1 109 ? -8.086 31.484 -11.859 1 95.81 109 LYS A O 1
ATOM 883 N N . ALA A 1 110 ? -9.961 31.422 -10.625 1 97.06 110 ALA A N 1
ATOM 884 C CA . ALA A 1 110 ? -9.992 32.875 -10.391 1 97.06 110 ALA A CA 1
ATOM 885 C C . ALA A 1 110 ? -9.031 33.25 -9.266 1 97.06 110 ALA A C 1
ATOM 887 O O . ALA A 1 110 ? -8.984 34.438 -8.867 1 97.06 110 ALA A O 1
ATOM 888 N N . GLY A 1 111 ? -8.359 32.219 -8.68 1 94.81 111 GLY A N 1
ATOM 889 C CA . GLY A 1 111 ? -7.355 32.5 -7.66 1 94.81 111 GLY A CA 1
ATOM 890 C C . GLY A 1 111 ? -7.902 32.438 -6.246 1 94.81 111 GLY A C 1
ATOM 891 O O . GLY A 1 111 ? -7.184 32.719 -5.281 1 94.81 111 GLY A O 1
ATOM 892 N N . LYS A 1 112 ? -9.195 32.156 -6.203 1 95.75 112 LYS A N 1
ATOM 893 C CA . LYS A 1 112 ? -9.797 31.969 -4.883 1 95.75 112 LYS A CA 1
ATOM 894 C C . LYS A 1 112 ? -9.484 30.594 -4.324 1 95.75 112 LYS A C 1
ATOM 896 O O . LYS A 1 112 ? -9.039 29.703 -5.055 1 95.75 112 LYS A O 1
ATOM 901 N N . ASN A 1 113 ? -9.617 30.453 -3.006 1 95.19 113 ASN A N 1
ATOM 902 C CA . ASN A 1 113 ? -9.375 29.172 -2.352 1 95.19 113 ASN A CA 1
ATOM 903 C C . ASN A 1 113 ? -10.359 28.922 -1.213 1 95.19 113 ASN A C 1
ATOM 905 O O . ASN A 1 113 ? -9.961 28.859 -0.047 1 95.19 113 ASN A O 1
ATOM 909 N N . PRO A 1 114 ? -11.617 28.828 -1.655 1 95.38 114 PRO A N 1
ATOM 910 C CA . PRO A 1 114 ? -12.586 28.562 -0.59 1 95.38 114 PRO A CA 1
ATOM 911 C C . PRO A 1 114 ? -12.227 27.328 0.235 1 95.38 114 PRO A C 1
ATOM 913 O O . PRO A 1 114 ? -11.859 26.297 -0.325 1 95.38 114 PRO A O 1
ATOM 916 N N . GLN A 1 115 ? -12.305 27.422 1.49 1 94.5 115 GLN A N 1
ATOM 917 C CA . GLN A 1 115 ? -11.984 26.344 2.406 1 94.5 115 GLN A CA 1
ATOM 918 C C . GLN A 1 115 ? -13.242 25.594 2.836 1 94.5 115 GLN A C 1
ATOM 920 O O . GLN A 1 115 ? -14.312 26.203 2.979 1 94.5 115 GLN A O 1
ATOM 925 N N . TYR A 1 116 ? -13.109 24.359 3.006 1 94.44 116 TYR A N 1
ATOM 926 C CA . TYR A 1 116 ? -14.227 23.5 3.418 1 94.44 116 TYR A CA 1
ATOM 927 C C . TYR A 1 116 ? -13.836 22.641 4.605 1 94.44 116 TYR A C 1
ATOM 929 O O . TYR A 1 116 ? -12.711 22.125 4.664 1 94.44 116 TYR A O 1
ATOM 937 N N . LEU A 1 117 ? -14.758 22.469 5.582 1 93.5 117 LEU A N 1
ATOM 938 C CA . LEU A 1 117 ? -14.562 21.5 6.652 1 93.5 117 LEU A CA 1
ATOM 939 C C . LEU A 1 117 ? -14.672 20.078 6.125 1 93.5 117 LEU A C 1
ATOM 941 O O . LEU A 1 117 ? -13.727 19.297 6.223 1 93.5 117 LEU A O 1
ATOM 945 N N . GLY A 1 118 ? -15.836 19.781 5.598 1 92.31 118 GLY A N 1
ATOM 946 C CA . GLY A 1 118 ? -15.977 18.484 4.938 1 92.31 118 GLY A CA 1
ATOM 947 C C . GLY A 1 118 ? -15.297 18.438 3.584 1 92.31 118 GLY A C 1
ATOM 948 O O . GLY A 1 118 ? -14.32 19.156 3.344 1 92.31 118 GLY A O 1
ATOM 949 N N . HIS A 1 119 ? -15.75 17.594 2.777 1 94.19 119 HIS A N 1
ATOM 950 C CA . HIS A 1 119 ? -15.211 17.5 1.423 1 94.19 119 HIS A CA 1
ATOM 951 C C . HIS A 1 119 ? -15.609 18.719 0.594 1 94.19 119 HIS A C 1
ATOM 953 O O . HIS A 1 119 ? -16.734 19.203 0.701 1 94.19 119 HIS A O 1
ATOM 959 N N . ASN A 1 120 ? -14.719 19.297 -0.205 1 94.88 120 ASN A N 1
ATOM 960 C CA . ASN A 1 120 ? -15.094 20.281 -1.209 1 94.88 120 ASN A CA 1
ATOM 961 C C . ASN A 1 120 ? -15.938 19.656 -2.32 1 94.88 120 ASN A C 1
ATOM 963 O O . ASN A 1 120 ? -16.094 18.438 -2.379 1 94.88 120 ASN A O 1
ATOM 967 N N . PRO A 1 121 ? -16.438 20.422 -3.131 1 95.94 121 PRO A N 1
ATOM 968 C CA . PRO A 1 121 ? -17.391 19.906 -4.113 1 95.94 121 PRO A CA 1
ATOM 969 C C . PRO A 1 121 ? -16.766 18.859 -5.031 1 95.94 121 PRO A C 1
ATOM 971 O O . PRO A 1 121 ? -17.438 17.875 -5.406 1 95.94 121 PRO A O 1
ATOM 974 N N . LEU A 1 122 ? -15.531 19.047 -5.445 1 95.69 122 LEU A N 1
ATOM 975 C CA . LEU A 1 122 ? -14.852 18.016 -6.238 1 95.69 122 LEU A CA 1
ATOM 976 C C . LEU A 1 122 ? -14.648 16.75 -5.418 1 95.69 122 LEU A C 1
ATOM 978 O O . LEU A 1 122 ? -14.781 15.641 -5.941 1 95.69 122 LEU A O 1
ATOM 982 N N . GLY A 1 123 ? -14.336 16.922 -4.141 1 94.75 123 GLY A N 1
ATOM 983 C CA . GLY A 1 123 ? -14.188 15.797 -3.23 1 94.75 123 GLY A CA 1
ATOM 984 C C . GLY A 1 123 ? -15.461 15 -3.047 1 94.75 123 GLY A C 1
ATOM 985 O O . GLY A 1 123 ? -15.438 13.773 -2.994 1 94.75 123 GLY A O 1
ATOM 986 N N . LYS A 1 124 ? -16.547 15.719 -2.992 1 95.56 124 LYS A N 1
ATOM 987 C CA . LYS A 1 124 ? -17.828 15.062 -2.84 1 95.56 124 LYS A CA 1
ATOM 988 C C . LYS A 1 124 ? -18.156 14.188 -4.051 1 95.56 124 LYS A C 1
ATOM 990 O O . LYS A 1 124 ? -18.688 13.086 -3.906 1 95.56 124 LYS A O 1
ATOM 995 N N . LEU A 1 125 ? -17.828 14.68 -5.215 1 95.06 125 LEU A N 1
ATOM 996 C CA . LEU A 1 125 ? -18.031 13.891 -6.426 1 95.06 125 LEU A CA 1
ATOM 997 C C . LEU A 1 125 ? -17.156 12.641 -6.41 1 95.06 125 LEU A C 1
ATOM 999 O O . LEU A 1 125 ? -17.641 11.547 -6.707 1 95.06 125 LEU A O 1
ATOM 1003 N N . ALA A 1 126 ? -15.906 12.828 -6.043 1 94.94 126 ALA A N 1
ATOM 1004 C CA . ALA A 1 126 ? -14.953 11.719 -6.039 1 94.94 126 ALA A CA 1
ATOM 1005 C C . ALA A 1 126 ? -15.367 10.648 -5.027 1 94.94 126 ALA A C 1
ATOM 1007 O O . ALA A 1 126 ? -15.383 9.461 -5.348 1 94.94 126 ALA A O 1
ATOM 1008 N N . VAL A 1 127 ? -15.688 11.062 -3.877 1 94.81 127 VAL A N 1
ATOM 1009 C CA .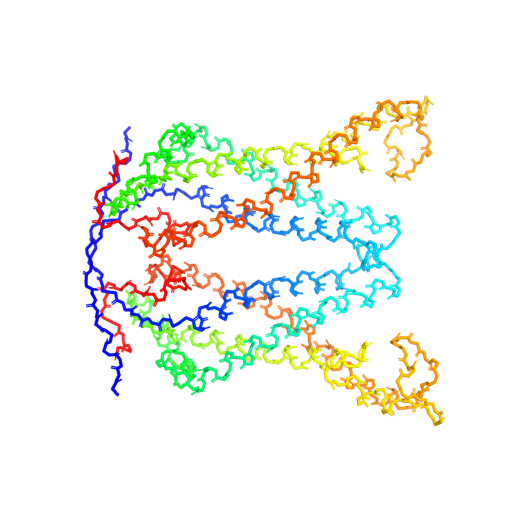 VAL A 1 127 ? -16.031 10.125 -2.814 1 94.81 127 VAL A CA 1
ATOM 1010 C C . VAL A 1 127 ? -17.312 9.375 -3.176 1 94.81 127 VAL A C 1
ATOM 1012 O O . VAL A 1 127 ? -17.422 8.172 -2.936 1 94.81 127 VAL A O 1
ATOM 1015 N N . SER A 1 128 ? -18.266 10.062 -3.762 1 95.75 128 SER A N 1
ATOM 1016 C CA . SER A 1 128 ? -19.5 9.422 -4.191 1 95.75 128 SER A CA 1
ATOM 1017 C C . SER A 1 128 ? -19.234 8.367 -5.258 1 95.75 128 SER A C 1
ATOM 1019 O O . SER A 1 128 ? -19.797 7.266 -5.199 1 95.75 128 SER A O 1
ATOM 1021 N N . ALA A 1 129 ? -18.422 8.734 -6.199 1 96.12 129 ALA A N 1
ATOM 1022 C CA . ALA A 1 129 ? -18.078 7.789 -7.254 1 96.12 129 ALA A CA 1
ATOM 1023 C C . ALA A 1 129 ? -17.359 6.566 -6.68 1 96.12 129 ALA A C 1
ATOM 1025 O O . ALA A 1 129 ? -17.641 5.434 -7.078 1 96.12 129 ALA A O 1
ATOM 1026 N N . ILE A 1 130 ? -16.484 6.785 -5.738 1 97.94 130 ILE A N 1
ATOM 1027 C CA . ILE A 1 130 ? -15.719 5.699 -5.133 1 97.94 130 ILE A CA 1
ATOM 1028 C C . ILE A 1 130 ? -16.656 4.785 -4.348 1 97.94 130 ILE A C 1
ATOM 1030 O O . ILE A 1 130 ? -16.578 3.561 -4.469 1 97.94 130 ILE A O 1
ATOM 1034 N N . PHE A 1 131 ? -17.562 5.379 -3.598 1 97.69 131 PHE A N 1
ATOM 1035 C CA . PHE A 1 131 ? -18.516 4.574 -2.834 1 97.69 131 PHE A CA 1
ATOM 1036 C C . PHE A 1 131 ? -19.375 3.73 -3.764 1 97.69 131 PHE A C 1
ATOM 1038 O O . PHE A 1 131 ? -19.625 2.551 -3.498 1 97.69 131 PHE A O 1
ATOM 1045 N N . ALA A 1 132 ? -19.828 4.328 -4.844 1 97.88 132 ALA A N 1
ATOM 1046 C CA . ALA A 1 132 ? -20.641 3.588 -5.812 1 97.88 132 ALA A CA 1
ATOM 1047 C C . ALA A 1 132 ? -19.859 2.395 -6.367 1 97.88 132 ALA A C 1
ATOM 1049 O O . ALA A 1 132 ? -20.406 1.288 -6.453 1 97.88 132 ALA A O 1
ATOM 1050 N N . LEU A 1 133 ? -18.656 2.625 -6.695 1 98.62 133 LEU A N 1
ATOM 1051 C CA . LEU A 1 133 ? -17.812 1.568 -7.25 1 98.62 133 LEU A CA 1
ATOM 1052 C C . LEU A 1 133 ? -17.562 0.48 -6.211 1 98.62 133 LEU A C 1
ATOM 1054 O O . LEU A 1 133 ? -17.562 -0.709 -6.539 1 98.62 133 LEU A O 1
ATOM 1058 N N . LEU A 1 134 ? -17.312 0.887 -4.973 1 98.81 134 LEU A N 1
ATOM 1059 C CA . LEU A 1 134 ? -17.094 -0.083 -3.91 1 98.81 134 LEU A CA 1
ATOM 1060 C C . LEU A 1 134 ? -18.312 -0.971 -3.711 1 98.81 134 LEU A C 1
ATOM 1062 O O . LEU A 1 134 ? -18.188 -2.18 -3.508 1 98.81 134 LEU A O 1
ATOM 1066 N N . ILE A 1 135 ? -19.438 -0.388 -3.777 1 98.81 135 ILE A N 1
ATOM 1067 C CA . ILE A 1 135 ? -20.672 -1.136 -3.604 1 98.81 135 ILE A CA 1
ATOM 1068 C C . ILE A 1 135 ? -20.844 -2.141 -4.742 1 98.81 135 ILE A C 1
ATOM 1070 O O . ILE A 1 135 ? -21.141 -3.312 -4.504 1 98.81 135 ILE A O 1
ATOM 1074 N N . VAL A 1 136 ? -20.609 -1.676 -5.965 1 98.81 136 VAL A N 1
ATOM 1075 C CA . VAL A 1 136 ? -20.719 -2.539 -7.133 1 98.81 136 VAL A CA 1
ATOM 1076 C C . VAL A 1 136 ? -19.734 -3.691 -7.027 1 98.81 136 VAL A C 1
ATOM 1078 O O . VAL A 1 136 ? -20.078 -4.848 -7.258 1 98.81 136 VAL A O 1
ATOM 1081 N N . LEU A 1 137 ? -18.547 -3.404 -6.648 1 98.88 137 LEU A N 1
ATOM 1082 C CA . LEU A 1 137 ? -17.516 -4.426 -6.551 1 98.88 137 LEU A CA 1
ATOM 1083 C C . LEU A 1 137 ? -17.797 -5.391 -5.406 1 98.88 137 LEU A C 1
ATOM 1085 O O . LEU A 1 137 ? -17.578 -6.594 -5.531 1 98.88 137 LEU A O 1
ATOM 1089 N N . GLY A 1 138 ? -18.25 -4.824 -4.281 1 98.81 138 GLY A N 1
ATOM 1090 C CA . GLY A 1 138 ? -18.656 -5.707 -3.199 1 98.81 138 GLY A CA 1
ATOM 1091 C C . GLY A 1 138 ? -19.766 -6.664 -3.592 1 98.81 138 GLY A C 1
ATOM 1092 O O . GLY A 1 138 ? -19.688 -7.863 -3.314 1 98.81 138 GLY A O 1
ATOM 1093 N N . ALA A 1 139 ? -20.75 -6.145 -4.273 1 98.62 139 ALA A N 1
ATOM 1094 C CA . ALA A 1 139 ? -21.891 -6.949 -4.672 1 98.62 139 ALA A CA 1
ATOM 1095 C C . ALA A 1 139 ? -21.5 -8.008 -5.695 1 98.62 139 ALA A C 1
ATOM 1097 O O . ALA A 1 139 ? -21.828 -9.188 -5.535 1 98.62 139 ALA A O 1
ATOM 1098 N N . THR A 1 140 ? -20.828 -7.547 -6.719 1 98.62 140 THR A N 1
ATOM 1099 C CA . THR A 1 140 ? -20.438 -8.492 -7.758 1 98.62 140 THR A CA 1
ATOM 1100 C C . THR A 1 140 ? -19.422 -9.5 -7.215 1 98.62 140 THR A C 1
ATOM 1102 O O . THR A 1 140 ? -19.438 -10.664 -7.609 1 98.62 140 THR A O 1
ATOM 1105 N N . GLY A 1 141 ? -18.562 -9.078 -6.273 1 98.5 141 GLY A N 1
ATOM 1106 C CA . GLY A 1 141 ? -17.625 -9.992 -5.641 1 98.5 141 GLY A CA 1
ATOM 1107 C C . GLY A 1 141 ? -18.312 -11.078 -4.836 1 98.5 141 GLY A C 1
ATOM 1108 O O . GLY A 1 141 ? -17.938 -12.25 -4.91 1 98.5 141 GLY A O 1
ATOM 1109 N N . LEU A 1 142 ? -19.297 -10.695 -4.121 1 98.5 142 LEU A N 1
ATOM 1110 C CA . LEU A 1 142 ? -20.047 -11.672 -3.326 1 98.5 142 LEU A CA 1
ATOM 1111 C C . LEU A 1 142 ? -20.766 -12.664 -4.223 1 98.5 142 LEU A C 1
ATOM 1113 O O . LEU A 1 142 ? -20.812 -13.859 -3.918 1 98.5 142 LEU A O 1
ATOM 1117 N N . LEU A 1 143 ? -21.328 -12.141 -5.289 1 98.19 143 LEU A N 1
ATOM 1118 C CA . LEU A 1 143 ? -22 -13.023 -6.238 1 98.19 143 LEU A CA 1
ATOM 1119 C C . LEU A 1 143 ? -21.016 -14.008 -6.859 1 98.19 143 LEU A C 1
ATOM 1121 O O . LEU A 1 143 ? -21.297 -15.203 -6.965 1 98.19 143 LEU A O 1
ATOM 1125 N N . ARG A 1 144 ? -19.891 -13.539 -7.16 1 97.81 144 ARG A N 1
ATOM 1126 C CA . ARG A 1 144 ? -18.875 -14.391 -7.77 1 97.81 144 ARG A CA 1
ATOM 1127 C C . ARG A 1 144 ? -18.328 -15.398 -6.762 1 97.81 144 ARG A C 1
ATOM 1129 O O . ARG A 1 144 ? -18.031 -16.531 -7.117 1 97.81 144 ARG A O 1
ATOM 1136 N N . ALA A 1 145 ? -18.172 -14.984 -5.531 1 98.19 145 ALA A N 1
ATOM 1137 C CA . ALA A 1 145 ? -17.766 -15.93 -4.492 1 98.19 145 ALA A CA 1
ATOM 1138 C C . ALA A 1 145 ? -18.703 -17.125 -4.434 1 98.19 145 ALA A C 1
ATOM 1140 O O . ALA A 1 145 ? -18.266 -18.266 -4.285 1 98.19 145 ALA A O 1
ATOM 1141 N N . GLY A 1 146 ? -19.938 -16.859 -4.617 1 97.69 146 GLY A N 1
ATOM 1142 C CA . GLY A 1 146 ? -20.938 -17.906 -4.59 1 97.69 146 GLY A CA 1
ATOM 1143 C C . GLY A 1 146 ? -20.938 -18.766 -5.836 1 97.69 146 GLY A C 1
ATOM 1144 O O . GLY A 1 146 ? -21.016 -20 -5.746 1 97.69 146 GLY A O 1
ATOM 1145 N N . THR A 1 147 ? -20.797 -18.125 -6.957 1 97 147 THR A N 1
ATOM 1146 C CA . THR A 1 147 ? -20.953 -18.859 -8.211 1 97 147 THR A CA 1
ATOM 1147 C C . THR A 1 147 ? -19.656 -19.562 -8.602 1 97 147 THR A C 1
ATOM 1149 O O . THR A 1 147 ? -19.688 -20.594 -9.273 1 97 147 THR A O 1
ATOM 1152 N N . ASP A 1 148 ? -18.516 -19.016 -8.18 1 96.31 148 ASP A N 1
ATOM 1153 C CA . ASP A 1 148 ? -17.234 -19.562 -8.648 1 96.31 148 ASP A CA 1
ATOM 1154 C C . ASP A 1 148 ? -16.734 -20.656 -7.723 1 96.31 148 ASP A C 1
ATOM 1156 O O . ASP A 1 148 ? -16.203 -21.672 -8.188 1 96.31 148 ASP A O 1
ATOM 1160 N N . VAL A 1 149 ? -16.938 -20.438 -6.367 1 97.31 149 VAL A N 1
ATOM 1161 C CA . VAL A 1 149 ? -16.312 -21.391 -5.453 1 97.31 149 VAL A CA 1
ATOM 1162 C C . VAL A 1 149 ? -17.281 -21.703 -4.305 1 97.31 149 VAL A C 1
ATOM 1164 O O . VAL A 1 149 ? -16.859 -22.188 -3.254 1 97.31 149 VAL A O 1
ATOM 1167 N N . PHE A 1 150 ? -18.531 -21.281 -4.414 1 97.81 150 PHE A N 1
ATOM 1168 C CA . PHE A 1 150 ? -19.656 -21.656 -3.574 1 97.81 150 PHE A CA 1
ATOM 1169 C C . PHE A 1 150 ? -19.484 -21.141 -2.156 1 97.81 150 PHE A C 1
ATOM 1171 O O . PHE A 1 150 ? -19.859 -21.797 -1.188 1 97.81 150 PHE A O 1
ATOM 1178 N N . TYR A 1 151 ? -18.828 -20.016 -2.02 1 98.25 151 TYR A N 1
ATOM 1179 C CA . TYR A 1 151 ? -18.672 -19.375 -0.723 1 98.25 151 TYR A CA 1
ATOM 1180 C C . TYR A 1 151 ? -19.938 -18.594 -0.356 1 98.25 151 TYR A C 1
ATOM 1182 O O . TYR A 1 151 ? -20.719 -18.203 -1.232 1 98.25 151 TYR A O 1
ATOM 1190 N N . PRO A 1 152 ? -20.109 -18.406 0.985 1 97.38 152 PRO A N 1
ATOM 1191 C CA . PRO A 1 152 ? -21.266 -17.609 1.403 1 97.38 152 PRO A CA 1
ATOM 1192 C C . PRO A 1 152 ? -21.172 -16.156 0.903 1 97.38 152 PRO A C 1
ATOM 1194 O O . PRO A 1 152 ? -20.078 -15.656 0.636 1 97.38 152 PRO A O 1
ATOM 1197 N N . PRO A 1 153 ? -22.266 -15.531 0.704 1 97.5 153 PRO A N 1
ATOM 1198 C CA . PRO A 1 153 ? -23.594 -15.953 1.152 1 97.5 153 PRO A CA 1
ATOM 1199 C C . PRO A 1 153 ? -24.375 -16.703 0.073 1 97.5 153 PRO A C 1
ATOM 1201 O O . PRO A 1 153 ? -25.422 -17.281 0.354 1 97.5 153 PRO A O 1
ATOM 1204 N N . PHE A 1 154 ? -23.906 -16.797 -1.106 1 97.44 154 PHE A N 1
ATOM 1205 C CA . PHE A 1 154 ? -24.734 -17.297 -2.191 1 97.44 154 PHE A CA 1
ATOM 1206 C C . PHE A 1 154 ? -24.344 -18.719 -2.572 1 97.44 154 PHE A C 1
ATOM 1208 O O . PHE A 1 154 ? -25 -19.359 -3.398 1 97.44 154 PHE A O 1
ATOM 1215 N N . GLY A 1 155 ? -23.281 -19.203 -2.004 1 97.56 155 GLY A N 1
ATOM 1216 C CA . GLY A 1 155 ? -22.75 -20.516 -2.355 1 97.56 155 GLY A CA 1
ATOM 1217 C C . GLY A 1 155 ? -23.766 -21.625 -2.207 1 97.56 155 GLY A C 1
ATOM 1218 O O . GLY A 1 155 ? -23.953 -22.438 -3.117 1 97.56 155 GLY A O 1
ATOM 1219 N N . ALA A 1 156 ? -24.469 -21.609 -1.106 1 97.5 156 ALA A N 1
ATOM 1220 C CA . ALA A 1 156 ? -25.438 -22.656 -0.833 1 97.5 156 ALA A CA 1
ATOM 1221 C C . ALA A 1 156 ? -26.594 -22.609 -1.825 1 97.5 156 ALA A C 1
ATOM 1223 O O . ALA A 1 156 ? -27.047 -23.656 -2.314 1 97.5 156 ALA A O 1
ATOM 1224 N N . ALA A 1 157 ? -27.078 -21.422 -2.082 1 97.69 157 ALA A N 1
ATOM 1225 C CA . ALA A 1 157 ? -28.156 -21.266 -3.041 1 97.69 157 ALA A CA 1
ATOM 1226 C C . ALA A 1 157 ? -27.75 -21.75 -4.43 1 97.69 157 ALA A C 1
ATOM 1228 O O . ALA A 1 157 ? -28.547 -22.359 -5.148 1 97.69 157 ALA A O 1
ATOM 1229 N N . VAL A 1 158 ? -26.547 -21.516 -4.816 1 97.69 158 VAL A N 1
ATOM 1230 C CA . VAL A 1 158 ? -26.047 -21.875 -6.133 1 97.69 158 VAL A CA 1
ATOM 1231 C C . VAL A 1 158 ? -25.938 -23.391 -6.234 1 97.69 158 VAL A C 1
ATOM 1233 O O . VAL A 1 158 ? -26.391 -24 -7.207 1 97.69 158 VAL A O 1
ATOM 1236 N N . THR A 1 159 ? -25.328 -24 -5.191 1 98 159 THR A N 1
ATOM 1237 C CA . THR A 1 159 ? -25.172 -25.453 -5.227 1 98 159 THR A CA 1
ATOM 1238 C C . THR A 1 159 ? -26.531 -26.156 -5.215 1 98 159 THR A C 1
ATOM 1240 O O . THR A 1 159 ? -26.719 -27.172 -5.887 1 98 159 THR A O 1
ATOM 1243 N N . GLU A 1 160 ? -27.469 -25.594 -4.488 1 98 160 GLU A N 1
ATOM 1244 C CA . GLU A 1 160 ? -28.828 -26.141 -4.492 1 98 160 GLU A CA 1
ATOM 1245 C C . GLU A 1 160 ? -29.453 -26.047 -5.883 1 98 160 GLU A C 1
ATOM 1247 O O . GLU A 1 160 ? -30.156 -26.969 -6.312 1 98 160 GLU A O 1
ATOM 1252 N N . TYR A 1 161 ? -29.203 -24.969 -6.469 1 97.69 161 TYR A N 1
ATOM 1253 C CA . TYR A 1 161 ? -29.781 -24.734 -7.781 1 97.69 161 TYR A CA 1
ATOM 1254 C C . TYR A 1 161 ? -29.188 -25.656 -8.828 1 97.69 161 TYR A C 1
ATOM 1256 O O . TYR A 1 161 ? -29.906 -26.234 -9.648 1 97.69 161 TYR A O 1
ATOM 1264 N N . ILE A 1 162 ? -27.922 -25.953 -8.836 1 97.75 162 ILE A N 1
ATOM 1265 C CA . ILE A 1 162 ? -27.266 -26.609 -9.969 1 97.75 162 ILE A CA 1
ATOM 1266 C C . ILE A 1 162 ? -27.109 -28.094 -9.688 1 97.75 162 ILE A C 1
ATOM 1268 O O . ILE A 1 162 ? -26.703 -28.859 -10.57 1 97.75 162 ILE A O 1
ATOM 1272 N N . ALA A 1 163 ? -27.375 -28.5 -8.469 1 98.12 163 ALA A N 1
ATOM 1273 C CA . ALA A 1 163 ? -27.266 -29.906 -8.133 1 98.12 163 ALA A CA 1
ATOM 1274 C C . ALA A 1 163 ? -28.203 -30.766 -8.977 1 98.12 163 ALA A C 1
ATOM 1276 O O . ALA A 1 163 ? -29.344 -30.375 -9.219 1 98.12 163 ALA A O 1
ATOM 1277 N N . ALA A 1 164 ? -27.703 -31.922 -9.453 1 97.75 164 ALA A N 1
ATOM 1278 C CA . ALA A 1 164 ? -28.547 -32.875 -10.172 1 97.75 164 ALA A CA 1
ATOM 1279 C C . ALA A 1 164 ? -29.547 -33.531 -9.227 1 97.75 164 ALA A C 1
ATOM 1281 O O . ALA A 1 164 ? -29.406 -33.469 -8.008 1 97.75 164 ALA A O 1
ATOM 1282 N N . ASP A 1 165 ? -30.516 -34.188 -9.898 1 96.44 165 ASP A N 1
ATOM 1283 C CA . ASP A 1 165 ? -31.516 -34.875 -9.094 1 96.44 165 ASP A CA 1
ATOM 1284 C C . ASP A 1 165 ? -30.875 -35.969 -8.242 1 96.44 165 ASP A C 1
ATOM 1286 O O . ASP A 1 165 ? -30.078 -36.781 -8.75 1 96.44 165 ASP A O 1
ATOM 1290 N N . GLY A 1 166 ? -31.172 -35.969 -7.016 1 96.88 166 GLY A N 1
ATOM 1291 C CA . GLY A 1 166 ? -30.703 -37.031 -6.125 1 96.88 166 GLY A CA 1
ATOM 1292 C C . GLY A 1 166 ? -29.328 -36.75 -5.551 1 96.88 166 GLY A C 1
ATOM 1293 O O . GLY A 1 166 ? -28.797 -37.531 -4.77 1 96.88 166 GLY A O 1
ATOM 1294 N N . VAL A 1 167 ? -28.75 -35.688 -5.977 1 97.62 167 VAL A N 1
ATOM 1295 C CA . VAL A 1 167 ? -27.406 -35.344 -5.512 1 97.62 167 VAL A CA 1
ATOM 1296 C C . VAL A 1 167 ? -27.484 -34.375 -4.34 1 97.62 167 VAL A C 1
ATOM 1298 O O . VAL A 1 167 ? -28.281 -33.438 -4.371 1 97.62 167 VAL A O 1
ATOM 1301 N N . ASP A 1 168 ? -26.688 -34.625 -3.275 1 97.75 168 ASP A N 1
ATOM 1302 C CA . ASP A 1 168 ? -26.578 -33.688 -2.162 1 97.75 168 ASP A CA 1
ATOM 1303 C C . ASP A 1 168 ? -25.828 -32.406 -2.58 1 97.75 168 ASP A C 1
ATOM 1305 O O . ASP A 1 168 ? -24.641 -32.438 -2.865 1 97.75 168 ASP A O 1
ATOM 1309 N N . PRO A 1 169 ? -26.5 -31.344 -2.545 1 97.56 169 PRO A N 1
ATOM 1310 C CA . PRO A 1 169 ? -25.859 -30.109 -2.979 1 97.56 169 PRO A CA 1
ATOM 1311 C C . PRO A 1 169 ? -24.578 -29.797 -2.217 1 97.56 169 PRO A C 1
ATOM 1313 O O . PRO A 1 169 ? -23.641 -29.203 -2.775 1 97.56 169 PRO A O 1
ATOM 1316 N N . ALA A 1 170 ? -24.469 -30.156 -1.038 1 95.94 170 ALA A N 1
ATOM 1317 C CA . ALA A 1 170 ? -23.328 -29.875 -0.187 1 95.94 170 ALA A CA 1
ATOM 1318 C C . ALA A 1 170 ? -22.094 -30.656 -0.635 1 95.94 170 ALA A C 1
ATOM 1320 O O . ALA A 1 170 ? -20.969 -30.359 -0.223 1 95.94 170 ALA A O 1
ATOM 1321 N N . SER A 1 171 ? -22.281 -31.641 -1.511 1 96.62 171 SER A N 1
ATOM 1322 C CA . SER A 1 171 ? -21.188 -32.5 -1.961 1 96.62 171 SER A CA 1
ATOM 1323 C C . SER A 1 171 ? -20.5 -31.906 -3.193 1 96.62 171 SER A C 1
ATOM 1325 O O . SER A 1 171 ? -19.422 -32.344 -3.578 1 96.62 171 SER A O 1
ATOM 1327 N N . LEU A 1 172 ? -21.125 -30.906 -3.797 1 97.5 172 LEU A N 1
ATOM 1328 C CA . LEU A 1 172 ? -20.578 -30.328 -5.016 1 97.5 172 LEU A CA 1
ATOM 1329 C C . LEU A 1 172 ? -19.297 -29.578 -4.719 1 97.5 172 LEU A C 1
ATOM 1331 O O . LEU A 1 172 ? -19.188 -28.906 -3.686 1 97.5 172 LEU A O 1
ATOM 1335 N N . LYS A 1 173 ? -18.297 -29.688 -5.613 1 96.44 173 LYS A N 1
ATOM 1336 C CA . LYS A 1 173 ? -17.031 -29 -5.496 1 96.44 173 LYS A CA 1
ATOM 1337 C C . LYS A 1 173 ? -16.812 -28.031 -6.656 1 96.44 173 LYS A C 1
ATOM 1339 O O . LYS A 1 173 ? -17.188 -28.328 -7.797 1 96.44 173 LYS A O 1
ATOM 1344 N N . PRO A 1 174 ? -16.188 -26.891 -6.367 1 95.62 174 PRO A N 1
ATOM 1345 C CA . PRO A 1 174 ? -15.922 -25.938 -7.438 1 95.62 174 PRO A CA 1
ATOM 1346 C C . PRO A 1 174 ? -15.117 -26.531 -8.586 1 95.62 174 PRO A C 1
ATOM 1348 O O . PRO A 1 174 ? -14.148 -27.266 -8.352 1 95.62 174 PRO A O 1
ATOM 1351 N N . TYR A 1 175 ? -15.617 -26.219 -9.789 1 94.62 175 TYR A N 1
ATOM 1352 C CA . TYR A 1 175 ? -14.93 -26.594 -11.023 1 94.62 175 TYR A CA 1
ATOM 1353 C C . TYR A 1 175 ? -14.953 -28.109 -11.227 1 94.62 175 TYR A C 1
ATOM 1355 O O . TYR A 1 175 ? -14.07 -28.656 -11.883 1 94.62 175 TYR A O 1
ATOM 1363 N N . ASP A 1 176 ? -15.781 -28.797 -10.578 1 95.62 176 ASP A N 1
ATOM 1364 C CA . ASP A 1 176 ? -16.062 -30.219 -10.75 1 95.62 176 ASP A CA 1
ATOM 1365 C C . ASP A 1 176 ? -17.5 -30.438 -11.234 1 95.62 176 ASP A C 1
ATOM 1367 O O . ASP A 1 176 ? -18.453 -30.062 -10.555 1 95.62 176 ASP A O 1
ATOM 1371 N N . ASP A 1 177 ? -17.656 -31.062 -12.32 1 94.56 177 ASP A N 1
ATOM 1372 C CA . ASP A 1 177 ? -18.969 -31.188 -12.945 1 94.56 177 ASP A CA 1
ATOM 1373 C C . ASP A 1 177 ? -19.703 -32.406 -12.43 1 94.56 177 ASP A C 1
ATOM 1375 O O . ASP A 1 177 ? -20.859 -32.656 -12.789 1 94.56 177 ASP A O 1
ATOM 1379 N N . THR A 1 178 ? -19.047 -33.156 -11.586 1 95.81 178 THR A N 1
ATOM 1380 C CA . THR A 1 178 ? -19.703 -34.344 -11.031 1 95.81 178 THR A CA 1
ATOM 1381 C C . THR A 1 178 ? -20.922 -33.938 -10.203 1 95.81 178 THR A C 1
ATOM 1383 O O . THR A 1 178 ? -20.828 -33.125 -9.297 1 95.81 178 THR A O 1
ATOM 1386 N N . GLY A 1 179 ? -22.094 -34.469 -10.586 1 97 179 GLY A N 1
ATOM 1387 C CA . GLY A 1 179 ? -23.312 -34.25 -9.82 1 97 179 GLY A CA 1
ATOM 1388 C C . GLY A 1 179 ? -24.016 -32.969 -10.148 1 97 179 GLY A C 1
ATOM 1389 O O . GLY A 1 179 ? -24.906 -32.531 -9.422 1 97 179 GLY A O 1
ATOM 1390 N N . VAL A 1 180 ? -23.625 -32.344 -11.164 1 97.12 180 VAL A N 1
ATOM 1391 C CA . VAL A 1 180 ? -24.156 -31.016 -11.508 1 97.12 180 VAL A CA 1
ATOM 1392 C C . VAL A 1 180 ? -25.156 -31.141 -12.656 1 97.12 180 VAL A C 1
ATOM 1394 O O . VAL A 1 180 ? -24.938 -31.938 -13.586 1 97.12 180 VAL A O 1
ATOM 1397 N N . ASN A 1 181 ? -26.219 -30.469 -12.625 1 97.81 181 ASN A N 1
ATOM 1398 C CA . ASN A 1 181 ? -27.156 -30.328 -13.734 1 97.81 181 ASN A CA 1
ATOM 1399 C C . ASN A 1 181 ? -26.641 -29.344 -14.773 1 97.81 181 ASN A C 1
ATOM 1401 O O . ASN A 1 181 ? -26.719 -28.125 -14.57 1 97.81 181 ASN A O 1
ATOM 1405 N N . GLN A 1 182 ? -26.266 -29.797 -15.859 1 96.44 182 GLN A N 1
ATOM 1406 C CA . GLN A 1 182 ? -25.562 -28.984 -16.859 1 96.44 182 GLN A CA 1
ATOM 1407 C C . GLN A 1 182 ? -26.516 -27.969 -17.484 1 96.44 182 GLN A C 1
ATOM 1409 O O . GLN A 1 182 ? -26.078 -26.875 -17.875 1 96.44 182 GLN A O 1
ATOM 1414 N N . GLN A 1 183 ? -27.734 -28.359 -17.609 1 96.88 183 GLN A N 1
ATOM 1415 C CA . GLN A 1 183 ? -28.719 -27.422 -18.156 1 96.88 183 GLN A CA 1
ATOM 1416 C C . GLN A 1 183 ? -28.859 -26.203 -17.266 1 96.88 183 GLN A C 1
ATOM 1418 O O . GLN A 1 183 ? -28.922 -25.078 -17.766 1 96.88 183 GLN A O 1
ATOM 1423 N N . LYS A 1 184 ? -28.938 -26.375 -15.984 1 96.75 184 LYS A N 1
ATOM 1424 C CA . LYS A 1 184 ? -29.062 -25.281 -15.031 1 96.75 184 LYS A CA 1
ATOM 1425 C C . LYS A 1 184 ? -27.812 -24.422 -15 1 96.75 184 LYS A C 1
ATOM 1427 O O . LYS A 1 184 ? -27.891 -23.188 -14.883 1 96.75 184 LYS A O 1
ATOM 1432 N N . VAL A 1 185 ? -26.719 -25.062 -15.062 1 96.06 185 VAL A N 1
ATOM 1433 C CA . VAL A 1 185 ? -25.453 -24.328 -15.133 1 96.06 185 VAL A CA 1
ATOM 1434 C C . VAL A 1 185 ? -25.438 -23.422 -16.359 1 96.06 185 VAL A C 1
ATOM 1436 O O . VAL A 1 185 ? -25.047 -22.266 -16.281 1 96.06 185 VAL A O 1
ATOM 1439 N N . ALA A 1 186 ? -25.828 -23.984 -17.484 1 96.38 186 ALA A N 1
ATOM 1440 C CA . ALA A 1 186 ? -25.875 -23.234 -18.75 1 96.38 186 ALA A CA 1
ATOM 1441 C C . ALA A 1 186 ? -26.797 -22.031 -18.625 1 96.38 186 ALA A C 1
ATOM 1443 O O . ALA A 1 186 ? -26.516 -20.969 -19.203 1 96.38 186 ALA A O 1
ATOM 1444 N N . GLN A 1 187 ? -27.844 -22.188 -17.922 1 96.5 187 GLN A N 1
ATOM 1445 C CA . GLN A 1 187 ? -28.797 -21.109 -17.734 1 96.5 187 GLN A CA 1
ATOM 1446 C C . GLN A 1 187 ? -28.219 -19.984 -16.875 1 96.5 187 GLN A C 1
ATOM 1448 O O . GLN A 1 187 ? -28.562 -18.812 -17.047 1 96.5 187 GLN A O 1
ATOM 1453 N N . MET A 1 188 ? -27.328 -20.312 -16.031 1 96 188 MET A N 1
ATOM 1454 C CA . MET A 1 18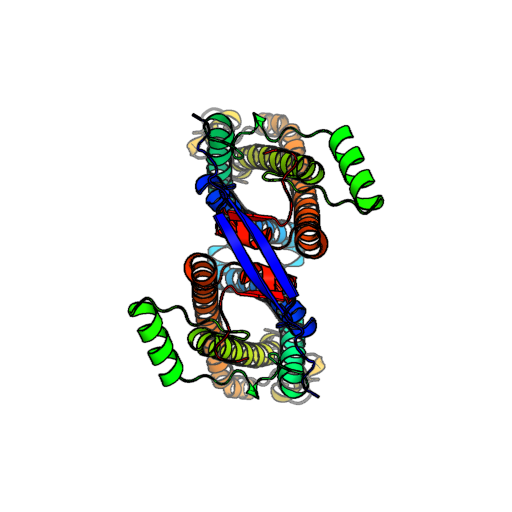8 ? -26.719 -19.344 -15.125 1 96 188 MET A CA 1
ATOM 1455 C C . MET A 1 188 ? -25.531 -18.641 -15.781 1 96 188 MET A C 1
ATOM 1457 O O . MET A 1 188 ? -25.125 -17.578 -15.344 1 96 188 MET A O 1
ATOM 1461 N N . LYS A 1 189 ? -25 -19.219 -16.812 1 95.25 189 LYS A N 1
ATOM 1462 C CA . LYS A 1 189 ? -23.734 -18.812 -17.422 1 95.25 189 LYS A CA 1
ATOM 1463 C C . LYS A 1 189 ? -23.781 -17.359 -17.875 1 95.25 189 LYS A C 1
ATOM 1465 O O . LYS A 1 189 ? -22.859 -16.578 -17.609 1 95.25 189 LYS A O 1
ATOM 1470 N N . PRO A 1 190 ? -24.859 -16.859 -18.531 1 95.88 190 PRO A N 1
ATOM 1471 C CA . PRO A 1 190 ? -24.891 -15.469 -18.953 1 95.88 190 PRO A CA 1
ATOM 1472 C C . PRO A 1 190 ? -24.828 -14.484 -17.797 1 95.88 190 PRO A C 1
ATOM 1474 O O . PRO A 1 190 ? -24.172 -13.438 -17.891 1 95.88 190 PRO A O 1
ATOM 1477 N N . TYR A 1 191 ? -25.484 -14.789 -16.766 1 94.44 191 TYR A N 1
ATOM 1478 C CA . TYR A 1 191 ? -25.469 -13.938 -15.578 1 94.44 191 TYR A CA 1
ATOM 1479 C C . TYR A 1 191 ? -24.109 -13.922 -14.922 1 94.44 191 TYR A C 1
ATOM 1481 O O . TYR A 1 191 ? -23.625 -12.867 -14.508 1 94.44 191 TYR A O 1
ATOM 1489 N N . LYS A 1 192 ? -23.516 -15.078 -14.852 1 95.56 192 LYS A N 1
ATOM 1490 C CA . LYS A 1 192 ? -22.172 -15.188 -14.297 1 95.56 192 LYS A CA 1
ATOM 1491 C C . LYS A 1 192 ? -21.172 -14.375 -15.117 1 95.56 192 LYS A C 1
ATOM 1493 O O . LYS A 1 192 ? -20.297 -13.703 -14.562 1 95.56 192 LYS A O 1
ATOM 1498 N N . SER A 1 193 ? -21.328 -14.43 -16.391 1 96.69 193 SER A N 1
ATOM 1499 C CA . SER A 1 193 ? -20.438 -13.727 -17.297 1 96.69 193 SER A CA 1
ATOM 1500 C C . SER A 1 193 ? -20.562 -12.219 -17.125 1 96.69 193 SER A C 1
ATOM 1502 O O . SER A 1 193 ? -19.547 -11.508 -17.078 1 96.69 193 SER A O 1
ATOM 1504 N N . VAL A 1 194 ? -21.766 -11.711 -17.016 1 97.12 194 VAL A N 1
ATOM 1505 C CA . VAL A 1 194 ? -22 -10.281 -16.859 1 97.12 194 VAL A CA 1
ATOM 1506 C C . VAL A 1 194 ? -21.406 -9.82 -15.523 1 97.12 194 VAL A C 1
ATOM 1508 O O . VAL A 1 194 ? -20.734 -8.789 -15.461 1 97.12 194 VAL A O 1
ATOM 1511 N N . MET A 1 195 ? -21.578 -10.609 -14.484 1 96.88 195 MET A N 1
ATOM 1512 C CA . MET A 1 195 ? -21.062 -10.25 -13.172 1 96.88 195 MET A CA 1
ATOM 1513 C C . MET A 1 195 ? -19.531 -10.234 -13.18 1 96.88 195 MET A C 1
ATOM 1515 O O . MET A 1 195 ? -18.922 -9.359 -12.57 1 96.88 195 MET A O 1
ATOM 1519 N N . GLY A 1 196 ? -19 -11.188 -13.875 1 97.69 196 GLY A N 1
ATOM 1520 C CA . GLY A 1 196 ? -17.547 -11.234 -14 1 97.69 196 GLY A CA 1
ATOM 1521 C C . GLY A 1 196 ? -16.969 -10.039 -14.727 1 97.69 196 GLY A C 1
ATOM 1522 O O . GLY A 1 196 ? -15.961 -9.469 -14.297 1 97.69 196 GLY A O 1
ATOM 1523 N N . LYS A 1 197 ? -17.625 -9.633 -15.773 1 98.12 197 LYS A N 1
ATOM 1524 C CA . LYS A 1 197 ? -17.172 -8.492 -16.562 1 98.12 197 LYS A CA 1
ATOM 1525 C C . LYS A 1 197 ? -17.312 -7.191 -15.766 1 98.12 197 LYS A C 1
ATOM 1527 O O . LYS A 1 197 ? -16.375 -6.379 -15.734 1 98.12 197 LYS A O 1
ATOM 1532 N N . VAL A 1 198 ? -18.453 -7.031 -15.141 1 98.56 198 VAL A N 1
ATOM 1533 C CA . VAL A 1 198 ? -18.672 -5.832 -14.344 1 98.56 198 VAL A CA 1
ATOM 1534 C C . VAL A 1 198 ? -17.641 -5.758 -13.219 1 98.56 198 VAL A C 1
ATOM 1536 O O . VAL A 1 198 ? -17.094 -4.688 -12.938 1 98.56 198 VAL A O 1
ATOM 1539 N N . HIS A 1 199 ? -17.359 -6.902 -12.602 1 98.81 199 HIS A N 1
ATOM 1540 C CA . HIS A 1 199 ? -16.375 -6.941 -11.516 1 98.81 199 HIS A CA 1
ATOM 1541 C C . HIS A 1 199 ? -14.977 -6.602 -12.023 1 98.81 199 HIS A C 1
ATOM 1543 O O . HIS A 1 199 ? -14.289 -5.758 -11.438 1 98.81 199 HIS A O 1
ATOM 1549 N N . ARG A 1 200 ? -14.625 -7.176 -13.133 1 98 200 ARG A N 1
ATOM 1550 C CA . ARG A 1 200 ? -13.289 -6.977 -13.68 1 98 200 ARG A CA 1
ATOM 1551 C C . ARG A 1 200 ? -13.086 -5.527 -14.109 1 98 200 ARG A C 1
ATOM 1553 O O . ARG A 1 200 ? -12.109 -4.887 -13.711 1 98 200 ARG A O 1
ATOM 1560 N N . TYR A 1 201 ? -13.938 -5.016 -14.844 1 98.38 201 TYR A N 1
ATOM 1561 C CA . TYR A 1 201 ? -13.773 -3.658 -15.352 1 98.38 201 TYR A CA 1
ATOM 1562 C C . TYR A 1 201 ? -14.031 -2.633 -14.25 1 98.38 201 TYR A C 1
ATOM 1564 O O . TYR A 1 201 ? -13.445 -1.548 -14.258 1 98.38 201 TYR A O 1
ATOM 1572 N N . GLY A 1 202 ? -14.93 -3.002 -13.305 1 98.56 202 GLY A N 1
ATOM 1573 C CA . GLY A 1 202 ? -15.062 -2.172 -12.125 1 98.56 202 GLY A CA 1
ATOM 1574 C C . GLY A 1 202 ? -13.781 -2.062 -11.32 1 98.56 202 GLY A C 1
ATOM 1575 O O . GLY A 1 202 ? -13.453 -0.99 -10.805 1 98.56 202 GLY A O 1
ATOM 1576 N N . ALA A 1 203 ? -13.109 -3.158 -11.227 1 98.19 203 ALA A N 1
ATOM 1577 C CA . ALA A 1 203 ? -11.828 -3.166 -10.516 1 98.19 203 ALA A CA 1
ATOM 1578 C C . ALA A 1 203 ? -10.805 -2.287 -11.219 1 98.19 203 ALA A C 1
ATOM 1580 O O . ALA A 1 203 ? -10.078 -1.524 -10.57 1 98.19 203 ALA A O 1
ATOM 1581 N N . TYR A 1 204 ? -10.727 -2.314 -12.578 1 98.19 204 TYR A N 1
ATOM 1582 C CA . TYR A 1 204 ? -9.852 -1.434 -13.336 1 98.19 204 TYR A CA 1
ATOM 1583 C C . TYR A 1 204 ? -10.203 0.03 -13.102 1 98.19 204 TYR A C 1
ATOM 1585 O O . TYR A 1 204 ? -9.32 0.866 -12.898 1 98.19 204 TYR A O 1
ATOM 1593 N N . LEU A 1 205 ? -11.43 0.242 -13.117 1 98.44 205 LEU A N 1
ATOM 1594 C CA . LEU A 1 205 ? -11.891 1.61 -12.906 1 98.44 205 LEU A CA 1
ATOM 1595 C C . LEU A 1 205 ? -11.555 2.086 -11.5 1 98.44 205 LEU A C 1
ATOM 1597 O O . LEU A 1 205 ? -11.141 3.234 -11.312 1 98.44 205 LEU A O 1
ATOM 1601 N N . LEU A 1 206 ? -11.719 1.214 -10.523 1 98.25 206 LEU A N 1
ATOM 1602 C CA . LEU A 1 206 ? -11.383 1.586 -9.156 1 98.25 206 LEU A CA 1
ATOM 1603 C C . LEU A 1 206 ? -9.906 1.93 -9.031 1 98.25 206 LEU A C 1
ATOM 1605 O O . LEU A 1 206 ? -9.547 2.91 -8.383 1 98.25 206 LEU A O 1
ATOM 1609 N N . MET A 1 207 ? -9.07 1.101 -9.641 1 97.5 207 MET A N 1
ATOM 1610 C CA . MET A 1 207 ? -7.641 1.373 -9.602 1 97.5 207 MET A CA 1
ATOM 1611 C C . MET A 1 207 ? -7.328 2.744 -10.195 1 97.5 207 MET A C 1
ATOM 1613 O O . MET A 1 207 ? -6.523 3.496 -9.641 1 97.5 207 MET A O 1
ATOM 1617 N N . LEU A 1 208 ? -7.977 3.088 -11.258 1 97.81 208 LEU A N 1
ATOM 1618 C CA . LEU A 1 208 ? -7.793 4.391 -11.883 1 97.81 208 LEU A CA 1
ATOM 1619 C C . LEU A 1 208 ? -8.297 5.508 -10.977 1 97.81 208 LEU A C 1
ATOM 1621 O O . LEU A 1 208 ? -7.609 6.516 -10.789 1 97.81 208 LEU A O 1
ATOM 1625 N N . VAL A 1 209 ? -9.453 5.332 -10.414 1 97.38 209 VAL A N 1
ATOM 1626 C CA . VAL A 1 209 ? -10.07 6.359 -9.586 1 97.38 209 VAL A CA 1
ATOM 1627 C C . VAL A 1 209 ? -9.25 6.551 -8.312 1 97.38 209 VAL A C 1
ATOM 1629 O O . VAL A 1 209 ? -9.125 7.672 -7.812 1 97.38 209 VAL A O 1
ATOM 1632 N N . VAL A 1 210 ? -8.734 5.484 -7.746 1 96.69 210 VAL A N 1
ATOM 1633 C CA . VAL A 1 210 ? -7.867 5.578 -6.578 1 96.69 210 VAL A CA 1
ATOM 1634 C C . VAL A 1 210 ? -6.629 6.41 -6.918 1 96.69 210 VAL A C 1
ATOM 1636 O O . VAL A 1 210 ? -6.219 7.27 -6.137 1 96.69 210 VAL A O 1
ATOM 1639 N N . LEU A 1 211 ? -6.051 6.148 -8.102 1 96.56 211 LEU A N 1
ATOM 1640 C CA . LEU A 1 211 ? -4.898 6.93 -8.539 1 96.56 211 LEU A CA 1
ATOM 1641 C C . LEU A 1 211 ? -5.262 8.406 -8.664 1 96.56 211 LEU A C 1
ATOM 1643 O O . LEU A 1 211 ? -4.523 9.273 -8.188 1 96.56 211 LEU A O 1
ATOM 1647 N N . ILE A 1 212 ? -6.352 8.719 -9.242 1 97.12 212 ILE A N 1
ATOM 1648 C CA . ILE A 1 212 ? -6.824 10.094 -9.398 1 97.12 212 ILE A CA 1
ATOM 1649 C C . ILE A 1 212 ? -7.086 10.703 -8.023 1 97.12 212 ILE A C 1
ATOM 1651 O O . ILE A 1 212 ? -6.758 11.867 -7.781 1 97.12 212 ILE A O 1
ATOM 1655 N N . HIS A 1 213 ? -7.695 9.945 -7.145 1 96.62 213 HIS A N 1
ATOM 1656 C CA . HIS A 1 213 ? -7.965 10.367 -5.773 1 96.62 213 HIS A CA 1
ATOM 1657 C C . HIS A 1 213 ? -6.68 10.758 -5.055 1 96.62 213 HIS A C 1
ATOM 1659 O O . HIS A 1 213 ? -6.605 11.836 -4.453 1 96.62 213 HIS A O 1
ATOM 1665 N N . ILE A 1 214 ? -5.648 9.914 -5.18 1 96.56 214 ILE A N 1
ATOM 1666 C CA . ILE A 1 214 ? -4.371 10.18 -4.527 1 96.56 214 ILE A CA 1
ATOM 1667 C C . ILE A 1 214 ? -3.746 11.445 -5.109 1 96.56 214 ILE A C 1
ATOM 1669 O O . ILE A 1 214 ? -3.283 12.312 -4.367 1 96.56 214 ILE A O 1
ATOM 1673 N N . ILE A 1 215 ? -3.758 11.602 -6.422 1 97.06 215 ILE A N 1
ATOM 1674 C CA . ILE A 1 215 ? -3.229 12.789 -7.086 1 97.06 215 ILE A CA 1
ATOM 1675 C C . ILE A 1 215 ? -4 14.023 -6.629 1 97.06 215 ILE A C 1
ATOM 1677 O O . ILE A 1 215 ? -3.404 15.055 -6.305 1 97.06 215 ILE A O 1
ATOM 1681 N N . GLY A 1 216 ? -5.32 13.906 -6.578 1 96.25 216 GLY A N 1
ATOM 1682 C CA . GLY A 1 216 ? -6.152 15.008 -6.129 1 96.25 216 GLY A CA 1
ATOM 1683 C C . GLY A 1 216 ? -5.859 15.438 -4.703 1 96.25 216 GLY A C 1
ATOM 1684 O O . GLY A 1 216 ? -5.777 16.641 -4.414 1 96.25 216 GLY A O 1
ATOM 1685 N N . VAL A 1 217 ? -5.68 14.508 -3.83 1 96.75 217 VAL A N 1
ATOM 1686 C CA . VAL A 1 217 ? -5.41 14.812 -2.428 1 96.75 217 VAL A CA 1
ATOM 1687 C C . VAL A 1 217 ? -4.035 15.461 -2.293 1 96.75 217 VAL A C 1
ATOM 1689 O O . VAL A 1 217 ? -3.846 16.375 -1.488 1 96.75 217 VAL A O 1
ATOM 1692 N N . ILE A 1 218 ? -3.055 14.984 -3.088 1 97.12 218 ILE A N 1
ATOM 1693 C CA . ILE A 1 218 ? -1.719 15.562 -3.062 1 97.12 218 ILE A CA 1
ATOM 1694 C C . ILE A 1 218 ? -1.779 17.016 -3.539 1 97.12 218 ILE A C 1
ATOM 1696 O O . ILE A 1 218 ? -1.186 17.906 -2.924 1 97.12 218 ILE A O 1
ATOM 1700 N N . ILE A 1 219 ? -2.508 17.281 -4.598 1 96.25 219 ILE A N 1
ATOM 1701 C CA . ILE A 1 219 ? -2.664 18.641 -5.105 1 96.25 219 ILE A CA 1
ATOM 1702 C C . ILE A 1 219 ? -3.35 19.516 -4.055 1 96.25 219 ILE A C 1
ATOM 1704 O O . ILE A 1 219 ? -2.92 20.641 -3.795 1 96.25 219 ILE A O 1
ATOM 1708 N N . ALA A 1 220 ? -4.387 19.016 -3.445 1 95.38 220 ALA A N 1
ATOM 1709 C CA . ALA A 1 220 ? -5.074 19.766 -2.391 1 95.38 220 ALA A CA 1
ATOM 1710 C C . ALA A 1 220 ? -4.133 20.062 -1.229 1 95.38 220 ALA A C 1
ATOM 1712 O O . ALA A 1 220 ? -4.117 21.188 -0.707 1 95.38 220 ALA A O 1
ATOM 1713 N N . GLU A 1 221 ? -3.34 19.094 -0.835 1 96.06 221 GLU A N 1
ATOM 1714 C CA . GLU A 1 221 ? -2.354 19.234 0.232 1 96.06 221 GLU A CA 1
ATOM 1715 C C . GLU A 1 221 ? -1.349 20.344 -0.096 1 96.06 221 GLU A C 1
ATOM 1717 O O . GLU A 1 221 ? -1.019 21.156 0.762 1 96.06 221 GLU A O 1
ATOM 1722 N N . LEU A 1 222 ? -0.933 20.406 -1.315 1 96.06 222 LEU A N 1
ATOM 1723 C CA . LEU A 1 222 ? 0.156 21.297 -1.702 1 96.06 222 LEU A CA 1
ATOM 1724 C C . LEU A 1 222 ? -0.367 22.703 -1.996 1 96.06 222 LEU A C 1
ATOM 1726 O O . LEU A 1 222 ? 0.309 23.703 -1.714 1 96.06 222 LEU A O 1
ATOM 1730 N N . LYS A 1 223 ? -1.628 22.812 -2.457 1 94.25 223 LYS A N 1
ATOM 1731 C CA . LYS A 1 223 ? -2.037 24.078 -3.031 1 94.25 223 LYS A CA 1
ATOM 1732 C C . LYS A 1 223 ? -3.242 24.656 -2.289 1 94.25 223 LYS A C 1
ATOM 1734 O O . LYS A 1 223 ? -3.459 25.875 -2.293 1 94.25 223 LYS A O 1
ATOM 1739 N N . HIS A 1 224 ? -4.016 23.797 -1.693 1 92.31 224 HIS A N 1
ATOM 1740 C CA . HIS A 1 224 ? -5.328 24.312 -1.331 1 92.31 224 HIS A CA 1
ATOM 1741 C C . HIS A 1 224 ? -5.582 24.172 0.166 1 92.31 224 HIS A C 1
ATOM 1743 O O . HIS A 1 224 ? -6.125 25.094 0.796 1 92.31 224 HIS A O 1
ATOM 1749 N N . GLN A 1 225 ? -5.16 23.094 0.632 1 92.12 225 GLN A N 1
ATOM 1750 C CA . GLN A 1 225 ? -5.492 22.844 2.029 1 92.12 225 GLN A CA 1
ATOM 1751 C C . GLN A 1 225 ? -4.363 22.078 2.73 1 92.12 225 GLN A C 1
ATOM 1753 O O . GLN A 1 225 ? -4.512 20.906 3.074 1 92.12 225 GLN A O 1
ATOM 1758 N N . PRO A 1 226 ? -3.342 22.844 3.051 1 93.25 226 PRO A N 1
ATOM 1759 C CA . PRO A 1 226 ? -2.25 22.188 3.775 1 93.25 226 PRO A CA 1
ATOM 1760 C C . PRO A 1 226 ? -2.721 21.484 5.051 1 93.25 226 PRO A C 1
ATOM 1762 O O . PRO A 1 226 ? -3.508 22.062 5.812 1 93.25 226 PRO A O 1
ATOM 1765 N N . GLY A 1 227 ? -2.301 20.203 5.211 1 95.31 227 GLY A N 1
ATOM 1766 C CA . GLY A 1 227 ? -2.635 19.469 6.418 1 95.31 227 GLY A CA 1
ATOM 1767 C C . GLY A 1 227 ? -3.771 18.484 6.223 1 95.31 227 GLY A C 1
ATOM 1768 O O . GLY A 1 227 ? -4.09 17.703 7.125 1 95.31 227 GLY A O 1
ATOM 1769 N N . ILE A 1 228 ? -4.309 18.453 5.016 1 95.5 228 ILE A N 1
ATOM 1770 C CA . ILE A 1 228 ? -5.508 17.656 4.809 1 95.5 228 ILE A CA 1
ATOM 1771 C C . ILE A 1 228 ? -5.164 16.172 4.938 1 95.5 228 ILE A C 1
ATOM 1773 O O . ILE A 1 228 ? -5.988 15.375 5.391 1 95.5 228 ILE A O 1
ATOM 1777 N N . ILE A 1 229 ? -3.994 15.742 4.559 1 97.12 229 ILE A N 1
ATOM 1778 C CA . ILE A 1 229 ? -3.59 14.344 4.676 1 97.12 229 ILE A CA 1
ATOM 1779 C C . ILE A 1 229 ? -3.434 13.969 6.148 1 97.12 229 ILE A C 1
ATOM 1781 O O . ILE A 1 229 ? -3.906 12.914 6.582 1 97.12 229 ILE A O 1
ATOM 1785 N N . SER A 1 230 ? -2.83 14.82 6.926 1 97.5 230 SER A N 1
ATOM 1786 C CA . SER A 1 230 ? -2.697 14.602 8.359 1 97.5 230 SER A CA 1
ATOM 1787 C C . SER A 1 230 ? -4.062 14.547 9.039 1 97.5 230 SER A C 1
ATOM 1789 O O . SER A 1 230 ? -4.238 13.836 10.031 1 97.5 230 SER A O 1
ATOM 1791 N N . ALA A 1 231 ? -5.016 15.258 8.5 1 96.81 231 ALA A N 1
ATOM 1792 C CA . ALA A 1 231 ? -6.352 15.312 9.086 1 96.81 231 ALA A CA 1
ATOM 1793 C C . ALA A 1 231 ? -7.016 13.938 9.062 1 96.81 231 ALA A C 1
ATOM 1795 O O . ALA A 1 231 ? -7.859 13.641 9.914 1 96.81 231 ALA A O 1
ATOM 1796 N N . MET A 1 232 ? -6.598 13.102 8.133 1 96.69 232 MET A N 1
ATOM 1797 C CA . MET A 1 232 ? -7.188 11.766 8.055 1 96.69 232 MET A CA 1
ATOM 1798 C C . MET A 1 232 ? -6.648 10.867 9.156 1 96.69 232 MET A C 1
ATOM 1800 O O . MET A 1 232 ? -7.207 9.805 9.422 1 96.69 232 MET A O 1
ATOM 1804 N N . PHE A 1 233 ? -5.629 11.312 9.789 1 97.56 233 PHE A N 1
ATOM 1805 C CA . PHE A 1 233 ? -5.102 10.57 10.93 1 97.56 233 PHE A CA 1
ATOM 1806 C C . PHE A 1 233 ? -5.562 11.188 12.242 1 97.56 233 PHE A C 1
ATOM 1808 O O . PHE A 1 233 ? -5.977 10.477 13.164 1 97.56 233 PHE A O 1
ATOM 1815 N N . SER A 1 234 ? -5.594 12.516 12.32 1 96.75 234 SER A N 1
ATOM 1816 C CA . SER A 1 234 ? -5.875 13.211 13.57 1 96.75 234 SER A CA 1
ATOM 1817 C C . SER A 1 234 ? -7.367 13.484 13.727 1 96.75 234 SER A C 1
ATOM 1819 O O . SER A 1 234 ? -7.855 13.664 14.844 1 96.75 234 SER A O 1
ATOM 1821 N N . GLY A 1 235 ? -8.07 13.602 12.609 1 96.62 235 GLY A N 1
ATOM 1822 C CA . GLY A 1 235 ? -9.461 14.031 12.617 1 96.62 235 GLY A CA 1
ATOM 1823 C C . GLY A 1 235 ? -9.617 15.539 12.648 1 96.62 235 GLY A C 1
ATOM 1824 O O . GLY A 1 235 ? -10.734 16.062 12.633 1 96.62 235 GLY A O 1
ATOM 1825 N N . LYS A 1 236 ? -8.477 16.25 12.688 1 95.88 236 LYS A N 1
ATOM 1826 C CA . LYS A 1 236 ? -8.5 17.703 12.859 1 95.88 236 LYS A CA 1
ATOM 1827 C C . LYS A 1 236 ? -7.984 18.406 11.609 1 95.88 236 LYS A C 1
ATOM 1829 O O . LYS A 1 236 ? -6.922 18.062 11.086 1 95.88 236 LYS A O 1
ATOM 1834 N N . LYS A 1 237 ? -8.734 19.359 11.18 1 94.88 237 LYS A N 1
ATOM 1835 C CA . LYS A 1 237 ? -8.289 20.234 10.094 1 94.88 237 LYS A CA 1
ATOM 1836 C C . LYS A 1 237 ? -7.785 21.562 10.633 1 94.88 237 LYS A C 1
ATOM 1838 O O . LYS A 1 237 ? -8.344 22.094 11.594 1 94.88 237 LYS A O 1
ATOM 1843 N N . ARG A 1 238 ? -6.789 22.031 10.047 1 93.44 238 ARG A N 1
ATOM 1844 C CA . ARG A 1 238 ? -6.207 23.344 10.359 1 93.44 238 ARG A CA 1
ATOM 1845 C C . ARG A 1 238 ? -6.371 24.312 9.188 1 93.44 238 ARG A C 1
ATOM 1847 O O . ARG A 1 238 ? -5.699 24.172 8.164 1 93.44 238 ARG A O 1
ATOM 1854 N N . LEU A 1 239 ? -7.23 25.281 9.352 1 93.69 239 LEU A N 1
ATOM 1855 C CA . LEU A 1 239 ? -7.602 26.156 8.242 1 93.69 239 LEU A CA 1
ATOM 1856 C C . LEU A 1 239 ? -7.18 27.594 8.516 1 93.69 239 LEU A C 1
ATOM 1858 O O . LEU A 1 239 ? -7.297 28.078 9.641 1 93.69 239 LEU A O 1
ATOM 1862 N N . LYS A 1 240 ? -6.66 28.172 7.523 1 90 240 LYS A N 1
ATOM 1863 C CA . LYS A 1 240 ? -6.234 29.562 7.617 1 90 240 LYS A CA 1
ATOM 1864 C C . LYS A 1 240 ? -7.43 30.516 7.555 1 90 240 LYS A C 1
ATOM 1866 O O . LYS A 1 240 ? -7.441 31.547 8.227 1 90 240 LYS A O 1
ATOM 1871 N N . ASP A 1 241 ? -8.422 30.156 6.742 1 91.12 241 ASP A N 1
ATOM 1872 C CA . ASP A 1 241 ? -9.594 31 6.516 1 91.12 241 ASP A CA 1
ATOM 1873 C C . ASP A 1 241 ? -10.867 30.328 7.008 1 91.12 241 ASP A C 1
ATOM 1875 O O . ASP A 1 241 ? -10.883 29.109 7.242 1 91.12 241 ASP A O 1
ATOM 1879 N N . LYS A 1 242 ? -11.922 31.109 7.105 1 92.06 242 LYS A N 1
ATOM 1880 C CA . LYS A 1 242 ? -13.219 30.578 7.52 1 92.06 242 LYS A CA 1
ATOM 1881 C C . LYS A 1 242 ? -13.781 29.625 6.465 1 92.06 242 LYS A C 1
ATOM 1883 O O . LYS A 1 242 ? -13.859 29.984 5.285 1 92.06 242 LYS A O 1
ATOM 1888 N N . PRO A 1 243 ? -14.172 28.484 6.867 1 93.94 243 PRO A N 1
ATOM 1889 C CA . PRO A 1 243 ? -14.711 27.547 5.887 1 93.94 243 PRO A CA 1
ATOM 1890 C C . PRO A 1 243 ? -16.109 27.922 5.398 1 93.94 243 PRO A C 1
ATOM 1892 O O . PRO A 1 243 ? -16.891 28.5 6.156 1 93.94 243 PRO A O 1
ATOM 1895 N N . VAL A 1 244 ? -16.438 27.562 4.191 1 92.06 244 VAL A N 1
ATOM 1896 C CA . VAL A 1 244 ? -17.703 27.859 3.521 1 92.06 244 VAL A CA 1
ATOM 1897 C C . VAL A 1 244 ? -18.844 27.094 4.195 1 92.06 244 VAL A C 1
ATOM 1899 O O . VAL A 1 244 ? -19.969 27.578 4.254 1 92.06 244 VAL A O 1
ATOM 1902 N N . ASP A 1 245 ? -18.594 25.938 4.734 1 88.56 245 ASP A N 1
ATOM 1903 C CA . ASP A 1 245 ? -19.641 25.047 5.223 1 88.56 245 ASP A CA 1
ATOM 1904 C C . ASP A 1 245 ? -19.609 24.953 6.75 1 88.56 245 ASP A C 1
ATOM 1906 O O . ASP A 1 245 ? -20 23.938 7.324 1 88.56 245 ASP A O 1
ATOM 1910 N N . GLU A 1 246 ? -19.141 25.891 7.441 1 83.56 246 GLU A N 1
ATOM 1911 C CA . GLU A 1 246 ? -19.188 25.922 8.898 1 83.56 246 GLU A CA 1
ATOM 1912 C C . GLU A 1 246 ? -20.625 25.891 9.406 1 83.56 246 GLU A C 1
ATOM 1914 O O . GLU A 1 246 ? -21.516 26.516 8.812 1 83.56 246 GLU A O 1
ATOM 1919 N N . MET B 1 1 ? -28.031 19.469 19.5 1 28.14 1 MET B N 1
ATOM 1920 C CA . MET B 1 1 ? -26.984 20.406 19.875 1 28.14 1 MET B CA 1
ATOM 1921 C C . MET B 1 1 ? -25.719 20.141 19.062 1 28.14 1 MET B C 1
ATOM 1923 O O . MET B 1 1 ? -25.172 19.031 19.078 1 28.14 1 MET B O 1
ATOM 1927 N N . SER B 1 2 ? -25.531 20.781 17.969 1 38.44 2 SER B N 1
ATOM 1928 C CA . SER B 1 2 ? -24.375 20.703 17.078 1 38.44 2 SER B CA 1
ATOM 1929 C C . SER B 1 2 ? -23.078 20.672 17.859 1 38.44 2 SER B C 1
ATOM 1931 O O . SER B 1 2 ? -22.859 21.5 18.766 1 38.44 2 SER B O 1
ATOM 1933 N N . GLU B 1 3 ? -22.594 19.625 18.25 1 45 3 GLU B N 1
ATOM 1934 C CA . GLU B 1 3 ? -21.312 19.594 18.938 1 45 3 GLU B CA 1
ATOM 1935 C C . GLU B 1 3 ? -20.422 20.75 18.5 1 45 3 GLU B C 1
ATOM 1937 O O . GLU B 1 3 ? -20.156 20.938 17.312 1 45 3 GLU B O 1
ATOM 1942 N N . LYS B 1 4 ? -20.562 21.875 19.172 1 47.56 4 LYS B N 1
ATOM 1943 C CA . LYS B 1 4 ? -19.859 23.156 19.094 1 47.56 4 LYS B CA 1
ATOM 1944 C C . LYS B 1 4 ? -18.391 22.938 18.734 1 47.56 4 LYS B C 1
ATOM 1946 O O . LYS B 1 4 ? -17.656 22.297 19.5 1 47.56 4 LYS B O 1
ATOM 1951 N N . GLN B 1 5 ? -18.047 22.781 17.484 1 53.94 5 GLN B N 1
ATOM 1952 C CA . GLN B 1 5 ? -16.688 22.781 16.953 1 53.94 5 GLN B CA 1
ATOM 1953 C C . GLN B 1 5 ? -15.867 23.922 17.547 1 53.94 5 GLN B C 1
ATOM 1955 O O . GLN B 1 5 ? -16.047 25.078 17.188 1 53.94 5 GLN B O 1
ATOM 1960 N N . HIS B 1 6 ? -15.633 23.984 18.844 1 55.72 6 HIS B N 1
ATOM 1961 C CA . HIS B 1 6 ? -14.789 25 19.453 1 55.72 6 HIS B CA 1
ATOM 1962 C C . HIS B 1 6 ? -13.438 25.094 18.734 1 55.72 6 HIS B C 1
ATOM 1964 O O . HIS B 1 6 ? -12.695 24.109 18.688 1 55.72 6 HIS B O 1
ATOM 1970 N N . SER B 1 7 ? -13.328 25.969 17.703 1 65.31 7 SER B N 1
ATOM 1971 C CA . SER B 1 7 ? -12.109 26.219 16.938 1 65.31 7 SER B CA 1
ATOM 1972 C C . SER B 1 7 ? -11.016 26.812 17.828 1 65.31 7 SER B C 1
ATOM 1974 O O . SER B 1 7 ? -11.242 27.812 18.516 1 65.31 7 SER B O 1
ATOM 1976 N N . ASN B 1 8 ? -10.055 26 18.281 1 85.38 8 ASN B N 1
ATOM 1977 C CA . ASN B 1 8 ? -8.82 26.531 18.859 1 85.38 8 ASN B CA 1
ATOM 1978 C C . ASN B 1 8 ? -7.926 27.156 17.797 1 85.38 8 ASN B C 1
ATOM 1980 O O . ASN B 1 8 ? -7.945 26.734 16.641 1 85.38 8 ASN B O 1
ATOM 1984 N N . ILE B 1 9 ? -7.414 28.266 18.156 1 91.31 9 ILE B N 1
ATOM 1985 C CA . ILE B 1 9 ? -6.508 28.984 17.266 1 91.31 9 ILE B CA 1
ATOM 1986 C C . ILE B 1 9 ? -5.062 28.703 17.656 1 91.31 9 ILE B C 1
ATOM 1988 O O . ILE B 1 9 ? -4.727 28.688 18.844 1 91.31 9 ILE B O 1
ATOM 1992 N N . GLU B 1 10 ? -4.281 28.406 16.656 1 91.88 10 GLU B N 1
ATOM 1993 C CA . GLU B 1 10 ? -2.857 28.156 16.875 1 91.88 10 GLU B CA 1
ATOM 1994 C C . GLU B 1 10 ? -2.008 29.016 15.93 1 91.88 10 GLU B C 1
ATOM 1996 O O . GLU B 1 10 ? -2.416 29.297 14.797 1 91.88 10 GLU B O 1
ATOM 2001 N N . THR B 1 11 ? -0.93 29.484 16.484 1 93.56 11 THR B N 1
ATOM 2002 C CA . THR B 1 11 ? 0.09 30.125 15.664 1 93.56 11 THR B CA 1
ATOM 2003 C C . THR B 1 11 ? 1.247 29.172 15.391 1 93.56 11 THR B C 1
ATOM 2005 O O . THR B 1 11 ? 1.801 28.578 16.328 1 93.56 11 THR B O 1
ATOM 2008 N N . VAL B 1 12 ? 1.574 29 14.109 1 93.56 12 VAL B N 1
ATOM 2009 C CA . VAL B 1 12 ? 2.619 28.047 13.766 1 93.56 12 VAL B CA 1
ATOM 2010 C C . VAL B 1 12 ? 3.66 28.719 12.875 1 93.56 12 VAL B C 1
ATOM 2012 O O . VAL B 1 12 ? 3.34 29.641 12.125 1 93.56 12 VAL B O 1
ATOM 2015 N N . SER B 1 13 ? 4.879 28.297 12.992 1 94.88 13 SER B N 1
ATOM 2016 C CA . SER B 1 13 ? 5.965 28.688 12.094 1 94.88 13 SER B CA 1
ATOM 2017 C C . SER B 1 13 ? 6.207 27.609 11.031 1 94.88 13 SER B C 1
ATOM 2019 O O . SER B 1 13 ? 6.25 26.422 11.344 1 94.88 13 SER B O 1
ATOM 2021 N N . ILE B 1 14 ? 6.328 28.016 9.781 1 95.19 14 ILE B N 1
ATOM 2022 C CA . ILE B 1 14 ? 6.492 27.109 8.656 1 95.19 14 ILE B CA 1
ATOM 2023 C C . ILE B 1 14 ? 7.969 27.016 8.281 1 95.19 14 ILE B C 1
ATOM 2025 O O . ILE B 1 14 ? 8.617 28.031 8.031 1 95.19 14 ILE B O 1
ATOM 2029 N N . TYR B 1 15 ? 8.539 25.781 8.234 1 94.75 15 TYR B N 1
ATOM 2030 C CA . TYR B 1 15 ? 9.93 25.531 7.863 1 94.75 15 TYR B CA 1
ATOM 2031 C C . TYR B 1 15 ? 10.016 24.578 6.676 1 94.75 15 TYR B C 1
ATOM 2033 O O . TYR B 1 15 ? 9.328 23.547 6.648 1 94.75 15 TYR B O 1
ATOM 2041 N N . ARG B 1 16 ? 10.789 24.953 5.688 1 94.06 16 ARG B N 1
ATOM 2042 C CA . ARG B 1 16 ? 11.109 23.984 4.641 1 94.06 16 ARG B CA 1
ATOM 2043 C C . ARG B 1 16 ? 12.156 22.984 5.117 1 94.06 16 ARG B C 1
ATOM 2045 O O . ARG B 1 16 ? 13.289 23.375 5.43 1 94.06 16 ARG B O 1
ATOM 2052 N N . VAL B 1 17 ? 11.805 21.75 5.125 1 94.06 17 VAL B N 1
ATOM 2053 C CA . VAL B 1 17 ? 12.68 20.781 5.777 1 94.06 17 VAL B CA 1
ATOM 2054 C C . VAL B 1 17 ? 13.062 19.688 4.785 1 94.06 17 VAL B C 1
ATOM 2056 O O . VAL B 1 17 ? 14.242 19.469 4.527 1 94.06 17 VAL B O 1
ATOM 2059 N N . TRP B 1 18 ? 12.039 19.031 4.227 1 94.56 18 TRP B N 1
ATOM 2060 C CA . TRP B 1 18 ? 12.312 17.906 3.332 1 94.56 18 TRP B CA 1
ATOM 2061 C C . TRP B 1 18 ? 12.352 18.359 1.88 1 94.56 18 TRP B C 1
ATOM 2063 O O . TRP B 1 18 ? 11.336 18.812 1.333 1 94.56 18 TRP B O 1
ATOM 2073 N N . ASP B 1 19 ? 13.477 18.219 1.29 1 96.06 19 ASP B N 1
ATOM 2074 C CA . ASP B 1 19 ? 13.594 18.641 -0.101 1 96.06 19 ASP B CA 1
ATOM 2075 C C . ASP B 1 19 ? 12.953 17.625 -1.043 1 96.06 19 ASP B C 1
ATOM 2077 O O . ASP B 1 19 ? 12.531 16.547 -0.609 1 96.06 19 ASP B O 1
ATOM 2081 N N . LYS B 1 20 ? 12.82 17.922 -2.285 1 96.5 20 LYS B N 1
ATOM 2082 C CA . LYS B 1 20 ? 12.078 17.141 -3.27 1 96.5 20 LYS B CA 1
ATOM 2083 C C . LYS B 1 20 ? 12.688 15.758 -3.443 1 96.5 20 LYS B C 1
ATOM 2085 O O . LYS B 1 20 ? 11.969 14.75 -3.426 1 96.5 20 LYS B O 1
ATOM 2090 N N . PRO B 1 21 ? 14.023 15.586 -3.545 1 97.25 21 PRO B N 1
ATOM 2091 C CA . PRO B 1 21 ? 14.594 14.25 -3.732 1 97.25 21 PRO B CA 1
ATOM 2092 C C . PRO B 1 21 ? 14.289 13.305 -2.566 1 97.25 21 PRO B C 1
ATOM 2094 O O . PRO B 1 21 ? 14.008 12.125 -2.779 1 97.25 21 PRO B O 1
ATOM 2097 N N . VAL B 1 22 ? 14.281 13.836 -1.389 1 97.25 22 VAL B N 1
ATOM 2098 C CA . VAL B 1 22 ? 14.008 13.016 -0.212 1 97.25 22 VAL B CA 1
ATOM 2099 C C . VAL B 1 22 ? 12.547 12.555 -0.236 1 97.25 22 VAL B C 1
ATOM 2101 O O . VAL B 1 22 ? 12.258 11.383 0.025 1 97.25 22 VAL B O 1
ATOM 2104 N N . ARG B 1 23 ? 11.648 13.438 -0.553 1 97.75 23 ARG B N 1
ATOM 2105 C CA . ARG B 1 23 ? 10.227 13.102 -0.576 1 97.75 23 ARG B CA 1
ATOM 2106 C C . ARG B 1 23 ? 9.914 12.109 -1.687 1 97.75 23 ARG B C 1
ATOM 2108 O O . ARG B 1 23 ? 9.172 11.148 -1.475 1 97.75 23 ARG B O 1
ATOM 2115 N N . ILE B 1 24 ? 10.477 12.336 -2.887 1 97.94 24 ILE B N 1
ATOM 2116 C CA . ILE B 1 24 ? 10.281 11.43 -4.008 1 97.94 24 ILE B CA 1
ATOM 2117 C C . ILE B 1 24 ? 10.812 10.047 -3.646 1 97.94 24 ILE B C 1
ATOM 2119 O O . ILE B 1 24 ? 10.148 9.031 -3.885 1 97.94 24 ILE B O 1
ATOM 2123 N N . PHE B 1 25 ? 12.039 10.016 -3.053 1 98.38 25 PHE B N 1
ATOM 2124 C CA . PHE B 1 25 ? 12.594 8.734 -2.613 1 98.38 25 PHE B CA 1
ATOM 2125 C C . PHE B 1 25 ? 11.617 8.008 -1.7 1 98.38 25 PHE B C 1
ATOM 2127 O O . PHE B 1 25 ? 11.359 6.812 -1.879 1 98.38 25 PHE B O 1
ATOM 2134 N N . HIS B 1 26 ? 11.117 8.672 -0.7 1 98.38 26 HIS B N 1
ATOM 2135 C CA . HIS B 1 26 ? 10.273 8.055 0.321 1 98.38 26 HIS B CA 1
ATOM 2136 C C . HIS B 1 26 ? 9.023 7.434 -0.294 1 98.38 26 HIS B C 1
ATOM 2138 O O . HIS B 1 26 ? 8.719 6.27 -0.039 1 98.38 26 HIS B O 1
ATOM 2144 N N . TRP B 1 27 ? 8.352 8.18 -1.116 1 98.25 27 TRP B N 1
ATOM 2145 C CA . TRP B 1 27 ? 7.082 7.699 -1.648 1 98.25 27 TRP B CA 1
ATOM 2146 C C . TRP B 1 27 ? 7.305 6.621 -2.703 1 98.25 27 TRP B C 1
ATOM 2148 O O . TRP B 1 27 ? 6.531 5.668 -2.799 1 98.25 27 TRP B O 1
ATOM 2158 N N . VAL B 1 28 ? 8.344 6.777 -3.553 1 98.5 28 VAL B N 1
ATOM 2159 C CA . VAL B 1 28 ? 8.695 5.723 -4.492 1 98.5 28 VAL B CA 1
ATOM 2160 C C . VAL B 1 28 ? 9.07 4.453 -3.729 1 98.5 28 VAL B C 1
ATOM 2162 O O . VAL B 1 28 ? 8.672 3.352 -4.113 1 98.5 28 VAL B O 1
ATOM 2165 N N . ASN B 1 29 ? 9.828 4.633 -2.674 1 98.56 29 ASN B N 1
ATOM 2166 C CA . ASN B 1 29 ? 10.227 3.498 -1.846 1 98.56 29 ASN B CA 1
ATOM 2167 C C . ASN B 1 29 ? 9.016 2.781 -1.255 1 98.56 29 ASN B C 1
ATOM 2169 O O . ASN B 1 29 ? 8.977 1.55 -1.219 1 98.56 29 ASN B O 1
ATOM 2173 N N . LEU B 1 30 ? 8.039 3.531 -0.771 1 98.12 30 LEU B N 1
ATOM 2174 C CA . LEU B 1 30 ? 6.828 2.939 -0.22 1 98.12 30 LEU B CA 1
ATOM 2175 C C . LEU B 1 30 ? 6.152 2.033 -1.243 1 98.12 30 LEU B C 1
ATOM 2177 O O . LEU B 1 30 ? 5.777 0.901 -0.926 1 98.12 30 LEU B O 1
ATOM 2181 N N . VAL B 1 31 ? 6.008 2.508 -2.473 1 98.06 31 VAL B N 1
ATOM 2182 C CA . VAL B 1 31 ? 5.336 1.753 -3.525 1 98.06 31 VAL B CA 1
ATOM 2183 C C . VAL B 1 31 ? 6.145 0.499 -3.857 1 98.06 31 VAL B C 1
ATOM 2185 O O . VAL B 1 31 ? 5.59 -0.601 -3.932 1 98.06 31 VAL B O 1
ATOM 2188 N N . LEU B 1 32 ? 7.445 0.662 -3.984 1 98.81 32 LEU B N 1
ATOM 2189 C CA . LEU B 1 32 ? 8.305 -0.442 -4.402 1 98.81 32 LEU B CA 1
ATOM 2190 C C . LEU B 1 32 ? 8.406 -1.494 -3.305 1 98.81 32 LEU B C 1
ATOM 2192 O O . LEU B 1 32 ? 8.336 -2.693 -3.58 1 98.81 32 LEU B O 1
ATOM 2196 N N . ILE B 1 33 ? 8.57 -1.068 -2.076 1 98.69 33 ILE B N 1
ATOM 2197 C CA . ILE B 1 33 ? 8.695 -1.998 -0.96 1 98.69 33 ILE B CA 1
ATOM 2198 C C . ILE B 1 33 ? 7.383 -2.75 -0.764 1 98.69 33 ILE B C 1
ATOM 2200 O O . ILE B 1 33 ? 7.387 -3.955 -0.497 1 98.69 33 ILE B O 1
ATOM 2204 N N . THR B 1 34 ? 6.285 -2.064 -0.92 1 97.88 34 THR B N 1
ATOM 2205 C CA . THR B 1 34 ? 4.988 -2.727 -0.819 1 97.88 34 THR B CA 1
ATOM 2206 C C . THR B 1 34 ? 4.84 -3.793 -1.9 1 97.88 34 THR B C 1
ATOM 2208 O O . THR B 1 34 ? 4.426 -4.918 -1.616 1 97.88 34 THR B O 1
ATOM 2211 N N . ALA B 1 35 ? 5.199 -3.412 -3.092 1 98.44 35 ALA B N 1
ATOM 2212 C CA . ALA B 1 35 ? 5.133 -4.371 -4.195 1 98.44 35 ALA B CA 1
ATOM 2213 C C . ALA B 1 35 ? 6.039 -5.566 -3.936 1 98.44 35 ALA B C 1
ATOM 2215 O O . ALA B 1 35 ? 5.645 -6.715 -4.156 1 98.44 35 ALA B O 1
ATOM 2216 N N . LEU B 1 36 ? 7.23 -5.289 -3.457 1 98.81 36 LEU B N 1
ATOM 2217 C CA . LEU B 1 36 ? 8.188 -6.352 -3.172 1 98.81 36 LEU B CA 1
ATOM 2218 C C . LEU B 1 36 ? 7.68 -7.25 -2.051 1 98.81 36 LEU B C 1
ATOM 2220 O O . LEU B 1 36 ? 7.867 -8.469 -2.096 1 98.81 36 LEU B O 1
ATOM 2224 N N . MET B 1 37 ? 7.082 -6.629 -1.076 1 97.56 37 MET B N 1
ATOM 2225 C CA . MET B 1 37 ? 6.52 -7.414 0.019 1 97.56 37 MET B CA 1
ATOM 2226 C C . MET B 1 37 ? 5.438 -8.359 -0.49 1 97.56 37 MET B C 1
ATOM 2228 O O . MET B 1 37 ? 5.41 -9.531 -0.121 1 97.56 37 MET B O 1
ATOM 2232 N N . PHE B 1 38 ? 4.625 -7.906 -1.376 1 96.88 38 PHE B N 1
ATOM 2233 C CA . PHE B 1 38 ? 3.521 -8.719 -1.87 1 96.88 38 PHE B CA 1
ATOM 2234 C C . PHE B 1 38 ? 4.035 -9.852 -2.748 1 96.88 38 PHE B C 1
ATOM 2236 O O . PHE B 1 38 ? 3.633 -11.008 -2.582 1 96.88 38 PHE B O 1
ATOM 2243 N N . VAL B 1 39 ? 4.945 -9.555 -3.643 1 98.06 39 VAL B N 1
ATOM 2244 C CA . VAL B 1 39 ? 5.512 -10.602 -4.484 1 98.06 39 VAL B CA 1
ATOM 2245 C C . VAL B 1 39 ? 6.277 -11.602 -3.621 1 98.06 39 VAL B C 1
ATOM 2247 O O . VAL B 1 39 ? 6.176 -12.812 -3.824 1 98.06 39 VAL B O 1
ATOM 2250 N N . GLY B 1 40 ? 7.008 -11.086 -2.646 1 97.75 40 GLY B N 1
ATOM 2251 C CA . GLY B 1 40 ? 7.746 -11.945 -1.733 1 97.75 40 GLY B CA 1
ATOM 2252 C C . GLY B 1 40 ? 6.859 -12.883 -0.942 1 97.75 40 GLY B C 1
ATOM 2253 O O . GLY B 1 40 ? 7.191 -14.055 -0.761 1 97.75 40 GLY B O 1
ATOM 2254 N N . LEU B 1 41 ? 5.762 -12.406 -0.518 1 96.5 41 LEU B N 1
ATOM 2255 C CA . LEU B 1 41 ? 4.836 -13.242 0.244 1 96.5 41 LEU B CA 1
ATOM 2256 C C . LEU B 1 41 ? 4.234 -14.328 -0.634 1 96.5 41 LEU B C 1
ATOM 2258 O O . LEU B 1 41 ? 4.051 -15.469 -0.185 1 96.5 41 LEU B O 1
ATOM 2262 N N . ILE B 1 42 ? 3.949 -13.969 -1.866 1 96.44 42 ILE B N 1
ATOM 2263 C CA . ILE B 1 42 ? 3.443 -14.977 -2.795 1 96.44 42 ILE B CA 1
ATOM 2264 C C . ILE B 1 42 ? 4.484 -16.078 -2.984 1 96.44 42 ILE B C 1
ATOM 2266 O O . ILE B 1 42 ? 4.148 -17.266 -2.996 1 96.44 42 ILE B O 1
ATOM 2270 N N . MET B 1 43 ? 5.695 -15.68 -3.102 1 97.12 43 MET B N 1
ATOM 2271 C CA . MET B 1 43 ? 6.773 -16.656 -3.273 1 97.12 43 MET B CA 1
ATOM 2272 C C . MET B 1 43 ? 6.934 -17.516 -2.025 1 97.12 43 MET B C 1
ATOM 2274 O O . MET B 1 43 ? 7.125 -18.719 -2.123 1 97.12 43 MET B O 1
ATOM 2278 N N . LEU B 1 44 ? 6.805 -16.906 -0.903 1 95.5 44 LEU B N 1
ATOM 2279 C CA . LEU B 1 44 ? 7 -17.594 0.366 1 95.5 44 LEU B CA 1
ATOM 2280 C C . LEU B 1 44 ? 5.875 -18.594 0.614 1 95.5 44 LEU B C 1
ATOM 2282 O O . LEU B 1 44 ? 6.117 -19.688 1.131 1 95.5 44 LEU B O 1
ATOM 2286 N N . PHE B 1 45 ? 4.68 -18.25 0.129 1 95.81 45 PHE B N 1
ATOM 2287 C CA . PHE B 1 45 ? 3.52 -19.078 0.424 1 95.81 45 PHE B CA 1
ATOM 2288 C C . PHE B 1 45 ? 2.998 -19.75 -0.842 1 95.81 45 PHE B C 1
ATOM 2290 O O . PHE B 1 45 ? 1.804 -20.031 -0.953 1 95.81 45 PHE B O 1
ATOM 2297 N N . LYS B 1 46 ? 3.82 -19.906 -1.781 1 96.06 46 LYS B N 1
ATOM 2298 C CA . LYS B 1 46 ? 3.42 -20.438 -3.076 1 96.06 46 LYS B CA 1
ATOM 2299 C C . LYS B 1 46 ? 2.754 -21.797 -2.922 1 96.06 46 LYS B C 1
ATOM 2301 O O . LYS B 1 46 ? 1.756 -22.094 -3.584 1 96.06 46 LYS B O 1
ATOM 2306 N N . SER B 1 47 ? 3.291 -22.688 -2.012 1 96 47 SER B N 1
ATOM 2307 C CA . SER B 1 47 ? 2.723 -24.016 -1.821 1 96 47 SER B CA 1
ATOM 2308 C C . SER B 1 47 ? 1.317 -23.938 -1.231 1 96 47 SER B C 1
ATOM 2310 O O . SER B 1 47 ? 0.398 -24.609 -1.714 1 96 47 SER B O 1
ATOM 2312 N N . GLU B 1 48 ? 1.17 -23.078 -0.252 1 96.25 48 GLU B N 1
ATOM 2313 C CA . GLU B 1 48 ? -0.13 -22.891 0.383 1 96.25 48 GLU B CA 1
ATOM 2314 C C . GLU B 1 48 ? -1.138 -22.297 -0.593 1 96.25 48 GLU B C 1
ATOM 2316 O O . GLU B 1 48 ? -2.342 -22.531 -0.469 1 96.25 48 GLU B O 1
ATOM 2321 N N . LEU B 1 49 ? -0.641 -21.672 -1.667 1 96.62 49 LEU B N 1
ATOM 2322 C CA . LEU B 1 49 ? -1.501 -21.016 -2.65 1 96.62 49 LEU B CA 1
ATOM 2323 C C . LEU B 1 49 ? -1.755 -21.938 -3.842 1 96.62 49 LEU B C 1
ATOM 2325 O O . LEU B 1 49 ? -2.383 -21.531 -4.82 1 96.62 49 LEU B O 1
ATOM 2329 N N . GLY B 1 50 ? -1.153 -23.125 -3.689 1 95.88 50 GLY B N 1
ATOM 2330 C CA . GLY B 1 50 ? -1.348 -24.094 -4.758 1 95.88 50 GLY B CA 1
ATOM 2331 C C . GLY B 1 50 ? -0.495 -23.812 -5.98 1 95.88 50 GLY B C 1
ATOM 2332 O O . GLY B 1 50 ? -0.735 -24.375 -7.055 1 95.88 50 GLY B O 1
ATOM 2333 N N . ILE B 1 51 ? 0.39 -22.875 -5.848 1 95.94 51 ILE B N 1
ATOM 2334 C CA . ILE B 1 51 ? 1.282 -22.531 -6.949 1 95.94 51 ILE B CA 1
ATOM 2335 C C . ILE B 1 51 ? 2.457 -23.5 -6.988 1 95.94 51 ILE B C 1
ATOM 2337 O O . ILE B 1 51 ? 3.18 -23.656 -6 1 95.94 51 ILE B O 1
ATOM 2341 N N . SER B 1 52 ? 2.455 -24.156 -8.078 1 93 52 SER B N 1
ATOM 2342 C CA . SER B 1 52 ? 3.523 -25.141 -8.273 1 93 52 SER B CA 1
ATOM 2343 C C . SER B 1 52 ? 4.137 -25.016 -9.664 1 93 52 SER B C 1
ATOM 2345 O O . SER B 1 52 ? 3.691 -24.203 -10.477 1 93 52 SER B O 1
ATOM 2347 N N . GLY B 1 53 ? 5.242 -25.656 -9.922 1 92.31 53 GLY B N 1
ATOM 2348 C CA . GLY B 1 53 ? 5.879 -25.656 -11.234 1 92.31 53 GLY B CA 1
ATOM 2349 C C . GLY B 1 53 ? 7.074 -24.719 -11.312 1 92.31 53 GLY B C 1
ATOM 2350 O O . GLY B 1 53 ? 7.102 -23.688 -10.648 1 92.31 53 GLY B O 1
ATOM 2351 N N . LEU B 1 54 ? 7.906 -25.047 -12.094 1 95.38 54 LEU B N 1
ATOM 2352 C CA . LEU B 1 54 ? 9.172 -24.328 -12.234 1 95.38 54 LEU B CA 1
ATOM 2353 C C . LEU B 1 54 ? 8.953 -22.984 -12.922 1 95.38 54 LEU B C 1
ATOM 2355 O O . LEU B 1 54 ? 9.586 -21.984 -12.562 1 95.38 54 LEU B O 1
ATOM 2359 N N . ALA B 1 55 ? 8.055 -22.953 -13.844 1 96 55 ALA B N 1
ATOM 2360 C CA . ALA B 1 55 ? 7.797 -21.719 -14.594 1 96 55 ALA B CA 1
ATOM 2361 C C . ALA B 1 55 ? 7.316 -20.609 -13.664 1 96 55 ALA B C 1
ATOM 2363 O O . ALA B 1 55 ? 7.805 -19.469 -13.734 1 96 55 ALA B O 1
ATOM 2364 N N . ALA B 1 56 ? 6.352 -20.906 -12.812 1 96.88 56 ALA B N 1
ATOM 2365 C CA . ALA B 1 56 ? 5.828 -19.922 -11.867 1 96.88 56 ALA B CA 1
ATOM 2366 C C . ALA B 1 56 ? 6.906 -19.484 -10.875 1 96.88 56 ALA B C 1
ATOM 2368 O O . ALA B 1 56 ? 7.016 -18.297 -10.555 1 96.88 56 ALA B O 1
ATOM 2369 N N . LYS B 1 57 ? 7.66 -20.453 -10.422 1 96.69 57 LYS B N 1
ATOM 2370 C CA . LYS B 1 57 ? 8.75 -20.141 -9.5 1 96.69 57 LYS B CA 1
ATOM 2371 C C . LYS B 1 57 ? 9.719 -19.141 -10.094 1 96.69 57 LYS B C 1
ATOM 2373 O O . LYS B 1 57 ? 10.078 -18.156 -9.445 1 96.69 57 LYS B O 1
ATOM 2378 N N . ILE B 1 58 ? 10.094 -19.328 -11.32 1 97.5 58 ILE B N 1
ATOM 2379 C CA . ILE B 1 58 ? 11.086 -18.484 -11.992 1 97.5 58 ILE B CA 1
ATOM 2380 C C . ILE B 1 58 ? 10.477 -17.125 -12.289 1 97.5 58 ILE B C 1
ATOM 2382 O O . ILE B 1 58 ? 11.094 -16.078 -12.031 1 97.5 58 ILE B O 1
ATOM 2386 N N . LYS B 1 59 ? 9.281 -17.094 -12.797 1 97.69 59 LYS B N 1
ATOM 2387 C CA . LYS B 1 59 ? 8.664 -15.844 -13.211 1 97.69 59 LYS B CA 1
ATOM 2388 C C . LYS B 1 59 ? 8.398 -14.945 -12.008 1 97.69 59 LYS B C 1
ATOM 2390 O O . LYS B 1 59 ? 8.562 -13.727 -12.094 1 97.69 59 LYS B O 1
ATOM 2395 N N . LEU B 1 60 ? 7.906 -15.516 -10.922 1 97.81 60 LEU B N 1
ATOM 2396 C CA . LEU B 1 60 ? 7.691 -14.734 -9.711 1 97.81 60 LEU B CA 1
ATOM 2397 C C . LEU B 1 60 ? 9 -14.117 -9.227 1 97.81 60 LEU B C 1
ATOM 2399 O O . LEU B 1 60 ? 9.016 -12.961 -8.797 1 97.81 60 LEU B O 1
ATOM 2403 N N . LYS B 1 61 ? 10.078 -14.875 -9.273 1 98.25 61 LYS B N 1
ATOM 2404 C CA . LYS B 1 61 ? 11.391 -14.344 -8.914 1 98.25 61 LYS B CA 1
ATOM 2405 C C . LYS B 1 61 ? 11.805 -13.211 -9.852 1 98.25 61 LYS B C 1
ATOM 2407 O O . LYS B 1 61 ? 12.328 -12.195 -9.398 1 98.25 61 LYS B O 1
ATOM 2412 N N . GLU B 1 62 ? 11.555 -13.406 -11.133 1 98.31 62 GLU B N 1
ATOM 2413 C CA . GLU B 1 62 ? 11.914 -12.391 -12.117 1 98.31 62 GLU B CA 1
ATOM 2414 C C . GLU B 1 62 ? 11.164 -11.078 -11.859 1 98.31 62 GLU B C 1
ATOM 2416 O O . GLU B 1 62 ? 11.758 -10 -11.914 1 98.31 62 GLU B O 1
ATOM 2421 N N . VAL B 1 63 ? 9.883 -11.195 -11.578 1 98.44 63 VAL B N 1
ATOM 2422 C CA . VAL B 1 63 ? 9.086 -10.016 -11.266 1 98.44 63 VAL B CA 1
ATOM 2423 C C . VAL B 1 63 ? 9.648 -9.328 -10.023 1 98.44 63 VAL B C 1
ATOM 2425 O O . VAL B 1 63 ? 9.828 -8.109 -10.008 1 98.44 63 VAL B O 1
ATOM 2428 N N . HIS B 1 64 ? 9.938 -10.117 -8.984 1 98.81 64 HIS B N 1
ATOM 2429 C CA . HIS B 1 64 ? 10.516 -9.602 -7.75 1 98.81 64 HIS B CA 1
ATOM 2430 C C . HIS B 1 64 ? 11.844 -8.906 -8.023 1 98.81 64 HIS B C 1
ATOM 2432 O O . HIS B 1 64 ? 12.086 -7.805 -7.516 1 98.81 64 HIS B O 1
ATOM 2438 N N . ILE B 1 65 ? 12.641 -9.469 -8.906 1 98.75 65 ILE B N 1
ATOM 2439 C CA . ILE B 1 65 ? 13.977 -8.961 -9.211 1 98.75 65 ILE B CA 1
ATOM 2440 C C . ILE B 1 65 ? 13.867 -7.633 -9.953 1 98.75 65 ILE B C 1
ATOM 2442 O O . ILE B 1 65 ? 14.562 -6.672 -9.633 1 98.75 65 ILE B O 1
ATOM 2446 N N . VAL B 1 66 ? 12.984 -7.555 -10.914 1 98.75 66 VAL B N 1
ATOM 2447 C CA . VAL B 1 66 ? 12.828 -6.332 -11.695 1 98.75 66 VAL B CA 1
ATOM 2448 C C . VAL B 1 66 ? 12.383 -5.188 -10.789 1 98.75 66 VAL B C 1
ATOM 2450 O O . VAL B 1 66 ? 12.93 -4.086 -10.859 1 98.75 66 VAL B O 1
ATOM 2453 N N . ILE B 1 67 ? 11.438 -5.449 -9.914 1 98.81 67 ILE B N 1
ATOM 2454 C CA . ILE B 1 67 ? 11.023 -4.441 -8.945 1 98.81 67 ILE B CA 1
ATOM 2455 C C . ILE B 1 67 ? 12.18 -4.141 -7.988 1 98.81 67 ILE B C 1
ATOM 2457 O O . ILE B 1 67 ? 12.391 -2.988 -7.605 1 98.81 67 ILE B O 1
ATOM 2461 N N . GLY B 1 68 ? 12.922 -5.164 -7.641 1 98.88 68 GLY B N 1
ATOM 2462 C CA . GLY B 1 68 ? 14.102 -4.996 -6.801 1 98.88 68 GLY B CA 1
ATOM 2463 C C . GLY B 1 68 ? 15.141 -4.086 -7.414 1 98.88 68 GLY B C 1
ATOM 2464 O O . GLY B 1 68 ? 15.781 -3.301 -6.707 1 98.88 68 GLY B O 1
ATOM 2465 N N . TYR B 1 69 ? 15.305 -4.184 -8.758 1 98.88 69 TYR B N 1
ATOM 2466 C CA . TYR B 1 69 ? 16.234 -3.289 -9.445 1 98.88 69 TYR B CA 1
ATOM 2467 C C . TYR B 1 69 ? 15.797 -1.836 -9.281 1 98.88 69 TYR B C 1
ATOM 2469 O O . TYR B 1 69 ? 16.625 -0.962 -9.016 1 98.88 69 TYR B O 1
ATOM 2477 N N . LEU B 1 70 ? 14.523 -1.637 -9.445 1 98.88 70 LEU B N 1
ATOM 2478 C CA . LEU B 1 70 ? 14 -0.283 -9.289 1 98.88 70 LEU B CA 1
ATOM 2479 C C . LEU B 1 70 ? 14.219 0.221 -7.867 1 98.88 70 LEU B C 1
ATOM 2481 O O . LEU B 1 70 ? 14.586 1.381 -7.664 1 98.88 70 LEU B O 1
ATOM 2485 N N . PHE B 1 71 ? 14.047 -0.663 -6.934 1 98.88 71 PHE B N 1
ATOM 2486 C CA . PHE B 1 71 ? 14.281 -0.344 -5.531 1 98.88 71 PHE B CA 1
ATOM 2487 C C . PHE B 1 71 ? 15.742 0.01 -5.289 1 98.88 71 PHE B C 1
ATOM 2489 O O . PHE B 1 71 ? 16.047 1.021 -4.652 1 98.88 71 PHE B O 1
ATOM 2496 N N . VAL B 1 72 ? 16.641 -0.785 -5.809 1 98.88 72 VAL B N 1
ATOM 2497 C CA . VAL B 1 72 ? 18.062 -0.577 -5.594 1 98.88 72 VAL B CA 1
ATOM 2498 C C . VAL B 1 72 ? 18.5 0.738 -6.238 1 98.88 72 VAL B C 1
ATOM 2500 O O . VAL B 1 72 ? 19.281 1.491 -5.656 1 98.88 72 VAL B O 1
ATOM 2503 N N . ILE B 1 73 ? 18 1.011 -7.43 1 98.81 73 ILE B N 1
ATOM 2504 C CA . ILE B 1 73 ? 18.312 2.275 -8.094 1 98.81 73 ILE B CA 1
ATOM 2505 C C . ILE B 1 73 ? 17.812 3.438 -7.234 1 98.81 73 ILE B C 1
ATOM 2507 O O . ILE B 1 73 ? 18.547 4.406 -7.008 1 98.81 73 ILE B O 1
ATOM 2511 N N . ASN B 1 74 ? 16.594 3.34 -6.742 1 98.81 74 ASN B N 1
ATOM 2512 C CA . ASN B 1 74 ? 16.031 4.359 -5.859 1 98.81 74 ASN B CA 1
ATOM 2513 C C . ASN B 1 74 ? 16.891 4.551 -4.613 1 98.81 74 ASN B C 1
ATOM 2515 O O . ASN B 1 74 ? 17.156 5.684 -4.203 1 98.81 74 ASN B O 1
ATOM 2519 N N . LEU B 1 75 ? 17.312 3.449 -4.027 1 98.81 75 LEU B N 1
ATOM 2520 C CA . LEU B 1 75 ? 18.141 3.48 -2.822 1 98.81 75 LEU B CA 1
ATOM 2521 C C . LEU B 1 75 ? 19.484 4.133 -3.104 1 98.81 75 LEU B C 1
ATOM 2523 O O . LEU B 1 75 ? 19.953 4.969 -2.324 1 98.81 75 LEU B O 1
ATOM 2527 N N . LEU B 1 76 ? 20.109 3.805 -4.246 1 98.62 76 LEU B N 1
ATOM 2528 C CA . LEU B 1 76 ? 21.406 4.359 -4.598 1 98.62 76 LEU B CA 1
ATOM 2529 C C . LEU B 1 76 ? 21.328 5.867 -4.801 1 98.62 76 LEU B C 1
ATOM 2531 O O . LEU B 1 76 ? 22.203 6.609 -4.363 1 98.62 76 LEU B O 1
ATOM 2535 N N . VAL B 1 77 ? 20.281 6.262 -5.441 1 98.38 77 VAL B N 1
ATOM 2536 C CA . VAL B 1 77 ? 20.062 7.695 -5.641 1 98.38 77 VAL B CA 1
ATOM 2537 C C . VAL B 1 77 ? 19.953 8.391 -4.285 1 98.38 77 VAL B C 1
ATOM 2539 O O . VAL B 1 77 ? 20.531 9.453 -4.07 1 98.38 77 VAL B O 1
ATOM 2542 N N . ARG B 1 78 ? 19.25 7.785 -3.355 1 98 78 ARG B N 1
ATOM 2543 C CA . ARG B 1 78 ? 19.078 8.367 -2.029 1 98 78 ARG B CA 1
ATOM 2544 C C . ARG B 1 78 ? 20.391 8.391 -1.257 1 98 78 ARG B C 1
ATOM 2546 O O . ARG B 1 78 ? 20.688 9.352 -0.547 1 98 78 ARG B O 1
ATOM 2553 N N . LEU B 1 79 ? 21.109 7.336 -1.347 1 97.88 79 LEU B N 1
ATOM 2554 C CA . LEU B 1 79 ? 22.391 7.27 -0.651 1 97.88 79 LEU B CA 1
ATOM 2555 C C . LEU B 1 79 ? 23.344 8.336 -1.173 1 97.88 79 LEU B C 1
ATOM 2557 O O . LEU B 1 79 ? 24.016 9.008 -0.389 1 97.88 79 LEU B O 1
ATOM 2561 N N . LEU B 1 80 ? 23.391 8.508 -2.48 1 97.81 80 LEU B N 1
ATOM 2562 C CA . LEU B 1 80 ? 24.203 9.555 -3.072 1 97.81 80 LEU B CA 1
ATOM 2563 C C . LEU B 1 80 ? 23.734 10.938 -2.629 1 97.81 80 LEU B C 1
ATOM 2565 O O . LEU B 1 80 ? 24.547 11.789 -2.258 1 97.81 80 LEU B O 1
ATOM 2569 N N . TRP B 1 81 ? 22.406 11.102 -2.646 1 97.06 81 TRP B N 1
ATOM 2570 C CA . TRP B 1 81 ? 21.844 12.383 -2.242 1 97.06 81 TRP B CA 1
ATOM 2571 C C . TRP B 1 81 ? 22.125 12.664 -0.771 1 97.06 81 TRP B C 1
ATOM 2573 O O . TRP B 1 81 ? 22.25 13.828 -0.369 1 97.06 81 TRP B O 1
ATOM 2583 N N . GLY B 1 82 ? 22.25 11.609 0.012 1 95.94 82 GLY B N 1
ATOM 2584 C CA . GLY B 1 82 ? 22.562 11.75 1.423 1 95.94 82 GLY B CA 1
ATOM 2585 C C . GLY B 1 82 ? 23.969 12.297 1.665 1 95.94 82 GLY B C 1
ATOM 2586 O O . GLY B 1 82 ? 24.25 12.852 2.732 1 95.94 82 GLY B O 1
ATOM 2587 N N . VAL B 1 83 ? 24.781 12.18 0.649 1 95.62 83 VAL B N 1
ATOM 2588 C CA . VAL B 1 83 ? 26.156 12.648 0.77 1 95.62 83 VAL B CA 1
ATOM 2589 C C . VAL B 1 83 ? 26.281 14.031 0.142 1 95.62 83 VAL B C 1
ATOM 2591 O O . VAL B 1 83 ? 26.875 14.938 0.734 1 95.62 83 VAL B O 1
ATOM 2594 N N . ILE B 1 84 ? 25.609 14.297 -0.939 1 94.62 84 ILE B N 1
ATOM 2595 C CA . ILE B 1 84 ? 25.906 15.508 -1.701 1 94.62 84 ILE B CA 1
ATOM 2596 C C . ILE B 1 84 ? 24.781 16.516 -1.513 1 94.62 84 ILE B C 1
ATOM 2598 O O . ILE B 1 84 ? 24.906 17.688 -1.904 1 94.62 84 ILE B O 1
ATOM 2602 N N . GLY B 1 85 ? 23.656 16.016 -1.002 1 91.06 85 GLY B N 1
ATOM 2603 C CA . GLY B 1 85 ? 22.516 16.906 -0.847 1 91.06 85 GLY B CA 1
ATOM 2604 C C . GLY B 1 85 ? 22.734 17.969 0.208 1 91.06 85 GLY B C 1
ATOM 2605 O O . GLY B 1 85 ? 23.859 18.328 0.525 1 91.06 85 GLY B O 1
ATOM 2606 N N . SER B 1 86 ? 21.609 18.625 0.58 1 85.25 86 SER B N 1
ATOM 2607 C CA . SER B 1 86 ? 21.734 19.75 1.508 1 85.25 86 SER B CA 1
ATOM 2608 C C . SER B 1 86 ? 20.766 19.609 2.676 1 85.25 86 SER B C 1
ATOM 2610 O O . SER B 1 86 ? 19.812 18.828 2.611 1 85.25 86 SER B O 1
ATOM 2612 N N . GLY B 1 87 ? 21.219 20.234 3.742 1 88 87 GLY B N 1
ATOM 2613 C CA . GLY B 1 87 ? 20.328 20.344 4.887 1 88 87 GLY B CA 1
ATOM 2614 C C . GLY B 1 87 ? 20.031 19.016 5.551 1 88 87 GLY B C 1
ATOM 2615 O O . GLY B 1 87 ? 20.953 18.266 5.895 1 88 87 GLY B O 1
ATOM 2616 N N . PHE B 1 88 ? 18.781 18.75 5.727 1 89.44 88 PHE B N 1
ATOM 2617 C CA . PHE B 1 88 ? 18.344 17.594 6.504 1 89.44 88 PHE B CA 1
ATOM 2618 C C . PHE B 1 88 ? 18.344 16.328 5.648 1 89.44 88 PHE B C 1
ATOM 2620 O O . PHE B 1 88 ? 18.047 15.234 6.141 1 89.44 88 PHE B O 1
ATOM 2627 N N . ALA B 1 89 ? 18.703 16.547 4.398 1 91.06 89 ALA B N 1
ATOM 2628 C CA . ALA B 1 89 ? 18.859 15.391 3.523 1 91.06 89 ALA B CA 1
ATOM 2629 C C . ALA B 1 89 ? 20.172 14.68 3.779 1 91.06 89 ALA B C 1
ATOM 2631 O O . ALA B 1 89 ? 20.328 13.5 3.439 1 91.06 89 ALA B O 1
ATOM 2632 N N . LYS B 1 90 ? 21.141 15.422 4.266 1 93.75 90 LYS B N 1
ATOM 2633 C CA . LYS B 1 90 ? 22.484 14.898 4.469 1 93.75 90 LYS B CA 1
ATOM 2634 C C . LYS B 1 90 ? 22.516 13.898 5.621 1 93.75 90 LYS B C 1
ATOM 2636 O O . LYS B 1 90 ? 21.906 14.133 6.672 1 93.75 90 LYS B O 1
ATOM 2641 N N . PHE B 1 91 ? 23.312 12.836 5.449 1 93.25 91 PHE B N 1
ATOM 2642 C CA . PHE B 1 91 ? 23.438 11.805 6.469 1 93.25 91 PHE B CA 1
ATOM 2643 C C . PHE B 1 91 ? 24.172 12.336 7.695 1 93.25 91 PHE B C 1
ATOM 2645 O O . PHE B 1 91 ? 23.969 11.844 8.805 1 93.25 91 PHE B O 1
ATOM 2652 N N . SER B 1 92 ? 24.969 13.352 7.504 1 90.38 92 SER B N 1
ATOM 2653 C CA . SER B 1 92 ? 25.703 13.945 8.609 1 90.38 92 SER B CA 1
ATOM 2654 C C . SER B 1 92 ? 24.766 14.531 9.656 1 90.38 92 SER B C 1
ATOM 2656 O O . SER B 1 92 ? 25.141 14.695 10.812 1 90.38 92 SER B O 1
ATOM 2658 N N . HIS B 1 93 ? 23.531 14.82 9.281 1 87.62 93 HIS B N 1
ATOM 2659 C CA . HIS B 1 93 ? 22.547 15.375 10.195 1 87.62 93 HIS B CA 1
ATOM 2660 C C . HIS B 1 93 ? 21.656 14.281 10.781 1 87.62 93 HIS B C 1
ATOM 2662 O O . HIS B 1 93 ? 20.766 14.562 11.594 1 87.62 93 HIS B O 1
ATOM 2668 N N . MET B 1 94 ? 21.906 13.016 10.469 1 89.75 94 MET B N 1
ATOM 2669 C CA . MET B 1 94 ? 20.984 11.945 10.805 1 89.75 94 MET B CA 1
ATOM 2670 C C . MET B 1 94 ? 21.672 10.875 11.648 1 89.75 94 MET B C 1
ATOM 2672 O O . MET B 1 94 ? 21.172 9.766 11.797 1 89.75 94 MET B O 1
ATOM 2676 N N . TRP B 1 95 ? 22.688 11.25 12.219 1 90.44 95 TRP B N 1
ATOM 2677 C CA . TRP B 1 95 ? 23.422 10.258 13 1 90.44 95 TRP B CA 1
ATOM 2678 C C . TRP B 1 95 ? 22.625 9.812 14.211 1 90.44 95 TRP B C 1
ATOM 2680 O O . TRP B 1 95 ? 22.203 10.641 15.023 1 90.44 95 TRP B O 1
ATOM 2690 N N . PRO B 1 96 ? 22.531 8.492 14.328 1 94 96 PRO B N 1
ATOM 2691 C CA . PRO B 1 96 ? 21.75 7.984 15.453 1 94 96 PRO B CA 1
ATOM 2692 C C . PRO B 1 96 ? 22.531 7.992 16.766 1 94 96 PRO B C 1
ATOM 2694 O O . PRO B 1 96 ? 23.766 7.902 16.766 1 94 96 PRO B O 1
ATOM 2697 N N . SER B 1 97 ? 21.844 8.234 17.844 1 95.88 97 SER B N 1
ATOM 2698 C CA . SER B 1 97 ? 22.391 8.195 19.203 1 95.88 97 SER B CA 1
ATOM 2699 C C . SER B 1 97 ? 21.406 7.578 20.188 1 95.88 97 SER B C 1
ATOM 2701 O O . SER B 1 97 ? 20.328 8.109 20.406 1 95.88 97 SER B O 1
ATOM 2703 N N . PHE B 1 98 ? 21.828 6.484 20.828 1 96.81 98 PHE B N 1
ATOM 2704 C CA . PHE B 1 98 ? 20.984 5.824 21.797 1 96.81 98 PHE B CA 1
ATOM 2705 C C . PHE B 1 98 ? 20.766 6.715 23.016 1 96.81 98 PHE B C 1
ATOM 2707 O O . PHE B 1 98 ? 19.688 6.738 23.594 1 96.81 98 PHE B O 1
ATOM 2714 N N . LYS B 1 99 ? 21.797 7.43 23.328 1 97.31 99 LYS B N 1
ATOM 2715 C CA . LYS B 1 99 ? 21.688 8.352 24.453 1 97.31 99 LYS B CA 1
ATOM 2716 C C . LYS B 1 99 ? 20.688 9.469 24.156 1 97.31 99 LYS B C 1
ATOM 2718 O O . LYS B 1 99 ? 19.828 9.773 24.984 1 97.31 99 LYS B O 1
ATOM 2723 N N . ALA B 1 100 ? 20.812 10.047 22.953 1 96.31 100 ALA B N 1
ATOM 2724 C CA . ALA B 1 100 ? 19.891 11.109 22.562 1 96.31 100 ALA B CA 1
ATOM 2725 C C . ALA B 1 100 ? 18.453 10.602 22.531 1 96.31 100 ALA B C 1
ATOM 2727 O O . ALA B 1 100 ? 17.516 11.312 22.906 1 96.31 100 ALA B O 1
ATOM 2728 N N . ALA B 1 101 ? 18.312 9.391 22.078 1 96.69 101 ALA B N 1
ATOM 2729 C CA . ALA B 1 101 ? 16.984 8.781 22.031 1 96.69 101 ALA B CA 1
ATOM 2730 C C . ALA B 1 101 ? 16.406 8.586 23.422 1 96.69 101 ALA B C 1
ATOM 2732 O O . ALA B 1 101 ? 15.234 8.859 23.672 1 96.69 101 ALA B O 1
ATOM 2733 N N . SER B 1 102 ? 17.266 8.117 24.297 1 97.19 102 SER B N 1
ATOM 2734 C CA . SER B 1 102 ? 16.844 7.938 25.688 1 97.19 102 SER B CA 1
ATOM 2735 C C . SER B 1 102 ? 16.484 9.266 26.328 1 97.19 102 SER B C 1
ATOM 2737 O O . SER B 1 102 ? 15.461 9.367 27.016 1 97.19 102 SER B O 1
ATOM 2739 N N . ASP B 1 103 ? 17.281 10.273 26.125 1 97.25 103 ASP B N 1
ATOM 2740 C CA . ASP B 1 103 ? 17.016 11.609 26.641 1 97.25 103 ASP B CA 1
ATOM 2741 C C . ASP B 1 103 ? 15.688 12.148 26.094 1 97.25 103 ASP B C 1
ATOM 2743 O O . ASP B 1 103 ? 14.914 12.766 26.828 1 97.25 103 ASP B O 1
ATOM 2747 N N . TYR B 1 104 ? 15.469 11.961 24.828 1 96.44 104 TYR B N 1
ATOM 2748 C CA . TYR B 1 104 ? 14.234 12.398 24.203 1 96.44 104 TYR B CA 1
ATOM 2749 C C . TYR B 1 104 ? 13.023 11.703 24.812 1 96.44 104 TYR B C 1
ATOM 2751 O O . TYR B 1 104 ? 12.023 12.352 25.125 1 96.44 104 TYR B O 1
ATOM 2759 N N . ARG B 1 105 ? 13.094 10.414 25.031 1 96.06 105 ARG B N 1
ATOM 2760 C CA . ARG B 1 105 ? 12.016 9.648 25.656 1 96.06 105 ARG B CA 1
ATOM 2761 C C . ARG B 1 105 ? 11.719 10.164 27.062 1 96.06 105 ARG B C 1
ATOM 2763 O O . ARG B 1 105 ? 10.555 10.266 27.453 1 96.06 105 ARG B O 1
ATOM 2770 N N . GLN B 1 106 ? 12.766 10.469 27.75 1 97.12 106 GLN B N 1
ATOM 2771 C CA . GLN B 1 106 ? 12.609 10.984 29.109 1 97.12 106 GLN B CA 1
ATOM 2772 C C . GLN B 1 106 ? 11.945 12.359 29.094 1 97.12 106 GLN B C 1
ATOM 2774 O O . GLN B 1 106 ? 11.109 12.656 29.953 1 97.12 106 GLN B O 1
ATOM 2779 N N . ALA B 1 107 ? 12.32 13.141 28.188 1 96.5 107 ALA B N 1
ATOM 2780 C CA . ALA B 1 107 ? 11.695 14.453 28.047 1 96.5 107 ALA B CA 1
ATOM 2781 C C . ALA B 1 107 ? 10.203 14.32 27.766 1 96.5 107 ALA B C 1
ATOM 2783 O O . ALA B 1 107 ? 9.391 15.039 28.359 1 96.5 107 ALA B O 1
ATOM 2784 N N . LEU B 1 108 ? 9.828 13.414 26.922 1 95 108 LEU B N 1
ATOM 2785 C CA . LEU B 1 108 ? 8.422 13.188 26.609 1 95 108 LEU B CA 1
ATOM 2786 C C . LEU B 1 108 ? 7.668 12.703 27.844 1 95 108 LEU B C 1
ATOM 2788 O O . LEU B 1 108 ? 6.547 13.156 28.109 1 95 108 LEU B O 1
ATOM 2792 N N . LYS B 1 109 ? 8.242 11.836 28.609 1 95.75 109 LYS B N 1
ATOM 2793 C CA . LYS B 1 109 ? 7.629 11.312 29.828 1 95.75 109 LYS B CA 1
ATOM 2794 C C . LYS B 1 109 ? 7.418 12.422 30.844 1 95.75 109 LYS B C 1
ATOM 2796 O O . LYS B 1 109 ? 6.465 12.375 31.625 1 95.75 109 LYS B O 1
ATOM 2801 N N . ALA B 1 110 ? 8.297 13.391 30.828 1 97 110 ALA B N 1
ATOM 2802 C CA . ALA B 1 110 ? 8.227 14.523 31.75 1 97 110 ALA B CA 1
ATOM 2803 C C . ALA B 1 110 ? 7.207 15.555 31.281 1 97 110 ALA B C 1
ATOM 2805 O O . ALA B 1 110 ? 7.066 16.625 31.891 1 97 110 ALA B O 1
ATOM 2806 N N . GLY B 1 111 ? 6.582 15.273 30.094 1 94.75 111 GLY B N 1
ATOM 2807 C CA . GLY B 1 111 ? 5.535 16.156 29.594 1 94.75 111 GLY B CA 1
ATOM 2808 C C . GLY B 1 111 ? 6.047 17.203 28.641 1 94.75 111 GLY B C 1
ATOM 2809 O O . GLY B 1 111 ? 5.281 18.062 28.172 1 94.75 111 GLY B O 1
ATOM 2810 N N . LYS B 1 112 ? 7.355 17.141 28.438 1 95.69 112 LYS B N 1
ATOM 2811 C CA . LYS B 1 112 ? 7.922 18.047 27.453 1 95.69 112 LYS B CA 1
ATOM 2812 C C . LYS B 1 112 ? 7.691 17.531 26.031 1 95.69 112 LYS B C 1
ATOM 2814 O O . LYS B 1 112 ? 7.328 16.375 25.828 1 95.69 112 LYS B O 1
ATOM 2819 N N . ASN B 1 113 ? 7.793 18.438 25.062 1 95.12 113 ASN B N 1
ATOM 2820 C CA . ASN B 1 113 ? 7.617 18.078 23.656 1 95.12 113 ASN B CA 1
ATOM 2821 C C . ASN B 1 113 ? 8.586 18.844 22.75 1 95.12 113 ASN B C 1
ATOM 2823 O O . ASN B 1 113 ? 8.156 19.641 21.922 1 95.12 113 ASN B O 1
ATOM 2827 N N . PRO B 1 114 ? 9.859 18.531 23.016 1 95.38 114 PRO B N 1
ATOM 2828 C CA . PRO B 1 114 ? 10.812 19.219 22.141 1 95.38 114 PRO B CA 1
ATOM 2829 C C . PRO B 1 114 ? 10.516 19 20.656 1 95.38 114 PRO B C 1
ATOM 2831 O O . PRO B 1 114 ? 10.234 17.875 20.234 1 95.38 114 PRO B O 1
ATOM 2834 N N . GLN B 1 115 ? 10.547 20.016 19.922 1 94.38 115 GLN B N 1
ATOM 2835 C CA . GLN B 1 115 ? 10.273 19.969 18.484 1 94.38 115 GLN B CA 1
ATOM 2836 C C . GLN B 1 115 ? 11.57 19.891 17.688 1 94.38 115 GLN B C 1
ATOM 2838 O O . GLN B 1 115 ? 12.586 20.469 18.078 1 94.38 115 GLN B O 1
ATOM 2843 N N . TYR B 1 116 ? 11.516 19.203 16.625 1 94.38 116 TYR B N 1
ATOM 2844 C CA . TYR B 1 116 ? 12.672 19.031 15.75 1 94.38 116 TYR B CA 1
ATOM 2845 C C . TYR B 1 116 ? 12.312 19.328 14.305 1 94.38 116 TYR B C 1
ATOM 2847 O O . TYR B 1 116 ? 11.227 18.953 13.844 1 94.38 116 TYR B O 1
ATOM 2855 N N . LEU B 1 117 ? 13.195 20 13.57 1 93.44 117 LEU B N 1
ATOM 2856 C CA . LEU B 1 117 ? 13.039 20.156 12.125 1 93.44 117 LEU B CA 1
ATOM 2857 C C . LEU B 1 117 ? 13.273 18.844 11.406 1 93.44 117 LEU B C 1
ATOM 2859 O O . LEU B 1 117 ? 12.383 18.328 10.727 1 93.44 117 LEU B O 1
ATOM 2863 N N . GLY B 1 118 ? 14.477 18.328 11.578 1 92.12 118 GLY B N 1
ATOM 2864 C CA . GLY B 1 118 ? 14.727 17 11.047 1 92.12 118 GLY B CA 1
ATOM 2865 C C . GLY B 1 118 ? 14.094 15.898 11.875 1 92.12 118 GLY B C 1
ATOM 2866 O O . GLY B 1 118 ? 13.07 16.125 12.531 1 92.12 118 GLY B O 1
ATOM 2867 N N . HIS B 1 119 ? 14.633 14.766 11.789 1 94.12 119 HIS B N 1
ATOM 2868 C CA . HIS B 1 119 ? 14.141 13.656 12.594 1 94.12 119 HIS B CA 1
ATOM 2869 C C . HIS B 1 119 ? 14.477 13.852 14.07 1 94.12 119 HIS B C 1
ATOM 2871 O O . HIS B 1 119 ? 15.57 14.328 14.406 1 94.12 119 HIS B O 1
ATOM 2877 N N . ASN B 1 120 ? 13.57 13.57 15 1 94.81 120 ASN B N 1
ATOM 2878 C CA . ASN B 1 120 ? 13.906 13.484 16.422 1 94.81 120 ASN B CA 1
ATOM 2879 C C . ASN B 1 120 ? 14.82 12.297 16.703 1 94.81 120 ASN B C 1
ATOM 2881 O O . ASN B 1 120 ? 15.062 11.469 15.828 1 94.81 120 ASN B O 1
ATOM 2885 N N . PRO B 1 121 ? 15.305 12.234 17.828 1 95.88 121 PRO B N 1
ATOM 2886 C CA . PRO B 1 121 ? 16.328 11.219 18.109 1 95.88 121 PRO B CA 1
ATOM 2887 C C . PRO B 1 121 ? 15.805 9.797 17.906 1 95.88 121 PRO B C 1
ATOM 2889 O O . PRO B 1 121 ? 16.547 8.922 17.453 1 95.88 121 PRO B O 1
ATOM 2892 N N . LEU B 1 122 ? 14.555 9.523 18.281 1 95.62 122 LEU B N 1
ATOM 2893 C CA . LEU B 1 122 ? 13.984 8.211 18 1 95.62 122 LEU B CA 1
ATOM 2894 C C . LEU B 1 122 ? 13.836 7.977 16.5 1 95.62 122 LEU B C 1
ATOM 2896 O O . LEU B 1 122 ? 14.062 6.863 16.016 1 95.62 122 LEU B O 1
ATOM 2900 N N . GLY B 1 123 ? 13.477 9.023 15.781 1 94.75 123 GLY B N 1
ATOM 2901 C CA . GLY B 1 123 ? 13.383 8.961 14.336 1 94.75 123 GLY B CA 1
ATOM 2902 C C . GLY B 1 123 ? 14.711 8.672 13.656 1 94.75 123 GLY B C 1
ATOM 2903 O O . GLY B 1 123 ? 14.766 7.902 12.695 1 94.75 123 GLY B O 1
ATOM 2904 N N . LYS B 1 124 ? 15.727 9.258 14.195 1 95.44 124 LYS B N 1
ATOM 2905 C CA . LYS B 1 124 ? 17.062 9.031 13.641 1 95.44 124 LYS B CA 1
ATOM 2906 C C . LYS B 1 124 ? 17.469 7.57 13.789 1 95.44 124 LYS B C 1
ATOM 2908 O O . LYS B 1 124 ? 18.078 6.996 12.883 1 95.44 124 LYS B O 1
ATOM 2913 N N . LEU B 1 125 ? 17.156 6.996 14.914 1 95.06 125 LEU B N 1
ATOM 2914 C CA . LEU B 1 125 ? 17.453 5.582 15.125 1 95.06 125 LEU B CA 1
ATOM 2915 C C . LEU B 1 125 ? 16.672 4.715 14.141 1 95.06 125 LEU B C 1
ATOM 2917 O O . LEU B 1 125 ? 17.234 3.807 13.523 1 95.06 125 LEU B O 1
ATOM 2921 N N . ALA B 1 126 ? 15.391 5.023 14 1 94.94 126 ALA B N 1
ATOM 2922 C CA . ALA B 1 126 ? 14.523 4.23 13.125 1 94.94 126 ALA B CA 1
ATOM 2923 C C . ALA B 1 126 ? 14.977 4.32 11.672 1 94.94 126 ALA B C 1
ATOM 2925 O O . ALA B 1 126 ? 15.094 3.303 10.992 1 94.94 126 ALA B O 1
ATOM 2926 N N . VAL B 1 127 ? 15.234 5.484 11.234 1 94.81 127 VAL B N 1
ATOM 2927 C CA . VAL B 1 127 ? 15.609 5.691 9.836 1 94.81 127 VAL B CA 1
ATOM 2928 C C . VAL B 1 127 ? 16.953 5.023 9.555 1 94.81 127 VAL B C 1
ATOM 2930 O O . VAL B 1 127 ? 17.141 4.422 8.492 1 94.81 127 VAL B O 1
ATOM 2933 N N . SER B 1 128 ? 17.875 5.09 10.492 1 95.75 128 SER B N 1
ATOM 2934 C CA . SER B 1 128 ? 19.172 4.438 10.328 1 95.75 128 SER B CA 1
ATOM 2935 C C . SER B 1 128 ? 19.016 2.924 10.234 1 95.75 128 SER B C 1
ATOM 2937 O O . SER B 1 128 ? 19.641 2.287 9.383 1 95.75 128 SER B O 1
ATOM 2939 N N . ALA B 1 129 ? 18.203 2.395 11.102 1 96.12 129 ALA B N 1
ATOM 2940 C CA . ALA B 1 129 ? 17.953 0.956 11.07 1 96.12 129 ALA B CA 1
ATOM 2941 C C . ALA B 1 129 ? 17.312 0.538 9.75 1 96.12 129 ALA B C 1
ATOM 2943 O O . ALA B 1 129 ? 17.688 -0.485 9.172 1 96.12 129 ALA B O 1
ATOM 2944 N N . ILE B 1 130 ? 16.391 1.331 9.266 1 97.94 130 ILE B N 1
ATOM 2945 C CA . ILE B 1 130 ? 15.695 1.02 8.031 1 97.94 130 ILE B CA 1
ATOM 2946 C C . ILE B 1 130 ? 16.672 1.079 6.855 1 97.94 130 ILE B C 1
ATOM 2948 O O . ILE B 1 130 ? 16.688 0.179 6.012 1 97.94 130 ILE B O 1
ATOM 2952 N N . PHE B 1 131 ? 17.516 2.096 6.836 1 97.75 131 PHE B N 1
ATOM 2953 C CA . PHE B 1 131 ? 18.484 2.207 5.762 1 97.75 131 PHE B CA 1
ATOM 2954 C C . PHE B 1 131 ? 19.438 1.018 5.77 1 97.75 131 PHE B C 1
ATOM 2956 O O . PHE B 1 131 ? 19.766 0.465 4.715 1 97.75 131 PHE B O 1
ATOM 2963 N N . ALA B 1 132 ? 19.875 0.628 6.945 1 97.81 132 ALA B N 1
ATOM 2964 C CA . ALA B 1 132 ? 20.766 -0.529 7.051 1 97.81 132 ALA B CA 1
ATOM 2965 C C . ALA B 1 132 ? 20.094 -1.783 6.496 1 97.81 132 ALA B C 1
ATOM 2967 O O . ALA B 1 132 ? 20.719 -2.537 5.738 1 97.81 132 ALA B O 1
ATOM 2968 N N . LEU B 1 133 ? 18.891 -1.965 6.836 1 98.62 133 LEU B N 1
ATOM 2969 C CA . LEU B 1 133 ? 18.141 -3.131 6.375 1 98.62 133 LEU B CA 1
ATOM 2970 C C . LEU B 1 133 ? 17.938 -3.078 4.863 1 98.62 133 LEU B C 1
ATOM 2972 O O . LEU B 1 133 ? 18.031 -4.102 4.184 1 98.62 133 LEU B O 1
ATOM 2976 N N . LEU B 1 134 ? 17.625 -1.898 4.359 1 98.81 134 LEU B N 1
ATOM 2977 C CA . LEU B 1 134 ? 17.438 -1.746 2.922 1 98.81 134 LEU B CA 1
ATOM 2978 C C . LEU B 1 134 ? 18.719 -2.094 2.164 1 98.81 134 LEU B C 1
ATOM 2980 O O . LEU B 1 134 ? 18.656 -2.74 1.116 1 98.81 134 LEU B O 1
ATOM 2984 N N . ILE B 1 135 ? 19.797 -1.683 2.678 1 98.81 135 ILE B N 1
ATOM 2985 C CA . ILE B 1 135 ? 21.078 -1.955 2.041 1 98.81 135 ILE B CA 1
ATOM 2986 C C . ILE B 1 135 ? 21.344 -3.459 2.039 1 98.81 135 ILE B C 1
ATOM 2988 O O . ILE B 1 135 ? 21.734 -4.027 1.012 1 98.81 135 ILE B O 1
ATOM 2992 N N . VAL B 1 136 ? 21.125 -4.09 3.189 1 98.81 136 VAL B N 1
ATOM 2993 C CA . VAL B 1 136 ? 21.328 -5.527 3.314 1 98.81 136 VAL B CA 1
ATOM 2994 C C . VAL B 1 136 ? 20.422 -6.273 2.344 1 98.81 136 VAL B C 1
ATOM 2996 O O . VAL B 1 136 ? 20.859 -7.184 1.638 1 98.81 136 VAL B O 1
ATOM 2999 N N . LEU B 1 137 ? 19.219 -5.887 2.27 1 98.88 137 LEU B N 1
ATOM 3000 C CA . LEU B 1 137 ? 18.25 -6.551 1.401 1 98.88 137 LEU B CA 1
ATOM 3001 C C . LEU B 1 137 ? 18.578 -6.301 -0.067 1 98.88 137 LEU B C 1
ATOM 3003 O O . LEU B 1 137 ? 18.438 -7.199 -0.9 1 98.88 137 LEU B O 1
ATOM 3007 N N . GLY B 1 138 ? 18.953 -5.051 -0.367 1 98.81 138 GLY B N 1
ATOM 3008 C CA . GLY B 1 138 ? 19.375 -4.781 -1.729 1 98.81 138 GLY B CA 1
ATOM 3009 C C . GLY B 1 138 ? 20.562 -5.629 -2.158 1 98.81 138 GLY B C 1
ATOM 3010 O O . GLY B 1 138 ? 20.562 -6.207 -3.246 1 98.81 138 GLY B O 1
ATOM 3011 N N . ALA B 1 139 ? 21.531 -5.738 -1.287 1 98.62 139 ALA B N 1
ATOM 3012 C CA . ALA B 1 139 ? 22.734 -6.484 -1.594 1 98.62 139 ALA B CA 1
ATOM 3013 C C . ALA B 1 139 ? 22.453 -7.977 -1.73 1 98.62 139 ALA B C 1
ATOM 3015 O O . ALA B 1 139 ? 22.844 -8.602 -2.715 1 98.62 139 ALA B O 1
ATOM 3016 N N . THR B 1 140 ? 21.781 -8.484 -0.725 1 98.56 140 THR B N 1
ATOM 3017 C CA . THR B 1 140 ? 21.484 -9.914 -0.767 1 98.56 140 THR B CA 1
ATOM 3018 C C . THR B 1 140 ? 20.531 -10.234 -1.912 1 98.56 140 THR B C 1
ATOM 3020 O O . THR B 1 140 ? 20.625 -11.289 -2.533 1 98.56 140 THR B O 1
ATOM 3023 N N . GLY B 1 141 ? 19.609 -9.305 -2.244 1 98.5 141 GLY B N 1
ATOM 3024 C CA . GLY B 1 141 ? 18.719 -9.492 -3.383 1 98.5 141 GLY B CA 1
ATOM 3025 C C . GLY B 1 141 ? 19.453 -9.555 -4.707 1 98.5 141 GLY B C 1
ATOM 3026 O O . GLY B 1 141 ? 19.156 -10.398 -5.551 1 98.5 141 GLY B O 1
ATOM 3027 N N . LEU B 1 142 ? 20.391 -8.695 -4.863 1 98.5 142 LEU B N 1
ATOM 3028 C CA . LEU B 1 142 ? 21.172 -8.688 -6.094 1 98.5 142 LEU B CA 1
ATOM 3029 C C . LEU B 1 142 ? 22 -9.969 -6.23 1 98.5 142 LEU B C 1
ATOM 3031 O O . LEU B 1 142 ? 22.125 -10.508 -7.328 1 98.5 142 LEU B O 1
ATOM 3035 N N . LEU B 1 143 ? 22.547 -10.383 -5.117 1 98.19 143 LEU B N 1
ATOM 3036 C CA . LEU B 1 143 ? 23.312 -11.625 -5.137 1 98.19 143 LEU B CA 1
ATOM 3037 C C . LEU B 1 143 ? 22.422 -12.812 -5.5 1 98.19 143 LEU B C 1
ATOM 3039 O O . LEU B 1 143 ? 22.797 -13.648 -6.324 1 98.19 143 LEU B O 1
ATOM 3043 N N . ARG B 1 144 ? 21.281 -12.805 -4.98 1 97.81 144 ARG B N 1
ATOM 3044 C CA . ARG B 1 144 ? 20.344 -13.891 -5.25 1 97.81 144 ARG B CA 1
ATOM 3045 C C . ARG B 1 144 ? 19.844 -13.828 -6.688 1 97.81 144 ARG B C 1
ATOM 3047 O O . ARG B 1 144 ? 19.625 -14.867 -7.324 1 97.81 144 ARG B O 1
ATOM 3054 N N . ALA B 1 145 ? 19.609 -12.648 -7.191 1 98.19 145 ALA B N 1
ATOM 3055 C CA . ALA B 1 145 ? 19.234 -12.508 -8.602 1 98.19 145 ALA B CA 1
ATOM 3056 C C . ALA B 1 145 ? 20.25 -13.18 -9.508 1 98.19 145 ALA B C 1
ATOM 3058 O O . ALA B 1 145 ? 19.891 -13.844 -10.484 1 98.19 145 ALA B O 1
ATOM 3059 N N . GLY B 1 146 ? 21.469 -13.062 -9.148 1 97.69 146 GLY B N 1
ATOM 3060 C CA . GLY B 1 146 ? 22.547 -13.664 -9.93 1 97.69 146 GLY B CA 1
ATOM 3061 C C . GLY B 1 146 ? 22.641 -15.164 -9.766 1 97.69 146 GLY B C 1
ATOM 3062 O O . GLY B 1 146 ? 22.797 -15.898 -10.742 1 97.69 146 GLY B O 1
ATOM 3063 N N . THR B 1 147 ? 22.484 -15.594 -8.539 1 97 147 THR B N 1
ATOM 3064 C CA . THR B 1 147 ? 22.734 -17 -8.258 1 97 147 THR B CA 1
ATOM 3065 C C . THR B 1 147 ? 21.5 -17.844 -8.586 1 97 147 THR B C 1
ATOM 3067 O O . THR B 1 147 ? 21.625 -19.031 -8.922 1 97 147 THR B O 1
ATOM 3070 N N . ASP B 1 148 ? 20.312 -17.25 -8.477 1 96.25 148 ASP B N 1
ATOM 3071 C CA . ASP B 1 148 ? 19.094 -18.047 -8.617 1 96.25 148 ASP B CA 1
ATOM 3072 C C . ASP B 1 148 ? 18.641 -18.109 -10.078 1 96.25 148 ASP B C 1
ATOM 3074 O O . ASP B 1 148 ? 18.203 -19.156 -10.547 1 96.25 148 ASP B O 1
ATOM 3078 N N . VAL B 1 149 ? 18.781 -16.938 -10.797 1 97.25 149 VAL B N 1
ATOM 3079 C CA . VAL B 1 149 ? 18.219 -16.922 -12.141 1 97.25 149 VAL B CA 1
ATOM 3080 C C . VAL B 1 149 ? 19.156 -16.188 -13.094 1 97.25 149 VAL B C 1
ATOM 3082 O O . VAL B 1 149 ? 18.734 -15.742 -14.164 1 97.25 149 VAL B O 1
ATOM 3085 N N . PHE B 1 150 ? 20.375 -15.906 -12.656 1 97.81 150 PHE B N 1
ATOM 3086 C CA . PHE B 1 150 ? 21.5 -15.445 -13.461 1 97.81 150 PHE B CA 1
ATOM 3087 C C . PHE B 1 150 ? 21.25 -14.039 -13.992 1 97.81 150 PHE B C 1
ATOM 3089 O O . PHE B 1 150 ? 21.641 -13.719 -15.117 1 97.81 150 PHE B O 1
ATOM 3096 N N . TYR B 1 151 ? 20.5 -13.242 -13.258 1 98.25 151 TYR B N 1
ATOM 3097 C CA . TYR B 1 151 ? 20.266 -11.852 -13.633 1 98.25 151 TYR B CA 1
ATOM 3098 C C . TYR B 1 151 ? 21.453 -10.984 -13.25 1 98.25 151 TYR B C 1
ATOM 3100 O O . TYR B 1 151 ? 22.234 -11.336 -12.359 1 98.25 151 TYR B O 1
ATOM 3108 N N . PRO B 1 152 ? 21.578 -9.852 -13.984 1 97.31 152 PRO B N 1
ATOM 3109 C CA . PRO B 1 152 ? 22.656 -8.922 -13.617 1 97.31 152 PRO B CA 1
ATOM 3110 C C . PRO B 1 152 ? 22.484 -8.352 -12.211 1 97.31 152 PRO B C 1
ATOM 3112 O O . PRO B 1 152 ? 21.359 -8.297 -11.695 1 97.31 152 PRO B O 1
ATOM 3115 N N . PRO B 1 153 ? 23.531 -8.023 -11.578 1 97.44 153 PRO B N 1
ATOM 3116 C CA . PRO B 1 153 ? 24.875 -7.867 -12.148 1 97.44 153 PRO B CA 1
ATOM 3117 C C . PRO B 1 153 ? 25.75 -9.117 -11.977 1 97.44 153 PRO B C 1
ATOM 3119 O O . PRO B 1 153 ? 26.828 -9.203 -12.555 1 97.44 153 PRO B O 1
ATOM 3122 N N . PHE B 1 154 ? 25.312 -10.102 -11.289 1 97.44 154 PHE B N 1
ATOM 3123 C CA . PHE B 1 154 ? 26.219 -11.18 -10.922 1 97.44 154 PHE B CA 1
ATOM 3124 C C . PHE B 1 154 ? 25.938 -12.43 -11.758 1 97.44 154 PHE B C 1
ATOM 3126 O O . PHE B 1 154 ? 26.672 -13.414 -11.672 1 97.44 154 PHE B O 1
ATOM 3133 N N . GLY B 1 155 ? 24.891 -12.398 -12.523 1 97.56 155 GLY B N 1
ATOM 3134 C CA . GLY B 1 155 ? 24.453 -13.555 -13.297 1 97.56 155 GLY B CA 1
ATOM 3135 C C . GLY B 1 155 ? 25.547 -14.102 -14.203 1 97.56 155 GLY B C 1
ATOM 3136 O O . GLY B 1 155 ? 25.812 -15.305 -14.211 1 97.56 155 GLY B O 1
ATOM 3137 N N . ALA B 1 156 ? 26.203 -13.211 -14.891 1 97.44 156 ALA B N 1
ATOM 3138 C CA . ALA B 1 156 ? 27.234 -13.625 -15.836 1 97.44 156 ALA B CA 1
ATOM 3139 C C . ALA B 1 156 ? 28.422 -14.258 -15.109 1 97.44 156 ALA B C 1
ATOM 3141 O O . ALA B 1 156 ? 28.969 -15.273 -15.555 1 97.44 156 ALA B O 1
ATOM 3142 N N . ALA B 1 157 ? 28.812 -13.648 -14.023 1 97.69 157 ALA B N 1
ATOM 3143 C CA . ALA B 1 157 ? 29.922 -14.195 -13.234 1 97.69 157 ALA B CA 1
ATOM 3144 C C . ALA B 1 157 ? 29.578 -15.586 -12.703 1 97.69 157 ALA B C 1
ATOM 3146 O O . ALA B 1 157 ? 30.438 -16.469 -12.664 1 97.69 157 ALA B O 1
ATOM 3147 N N . VAL B 1 158 ? 28.391 -15.797 -12.312 1 97.69 158 VAL B N 1
ATOM 3148 C CA . VAL B 1 158 ? 27.953 -17.062 -11.734 1 97.69 158 VAL B CA 1
ATOM 3149 C C . VAL B 1 158 ? 27.938 -18.141 -12.82 1 97.69 158 VAL B C 1
ATOM 3151 O O . VAL B 1 158 ? 28.484 -19.234 -12.617 1 97.69 158 VAL B O 1
ATOM 3154 N N . THR B 1 159 ? 27.359 -17.812 -13.977 1 98 159 THR B N 1
ATOM 3155 C CA . THR B 1 159 ? 27.312 -18.797 -15.047 1 98 159 THR B CA 1
ATOM 3156 C C . THR B 1 159 ? 28.719 -19.141 -15.531 1 98 159 THR B C 1
ATOM 3158 O O . THR B 1 159 ? 29 -20.297 -15.844 1 98 159 THR B O 1
ATOM 3161 N N . GLU B 1 160 ? 29.594 -18.172 -15.57 1 98 160 GLU B N 1
ATOM 3162 C CA . GLU B 1 160 ? 30.984 -18.422 -15.93 1 98 160 GLU B CA 1
ATOM 3163 C C . GLU B 1 160 ? 31.641 -19.375 -14.93 1 98 160 GLU B C 1
ATOM 3165 O O . GLU B 1 160 ? 32.406 -20.25 -15.32 1 98 160 GLU B O 1
ATOM 3170 N N . TYR B 1 161 ? 31.328 -19.141 -13.742 1 97.69 161 TYR B N 1
ATOM 3171 C CA . TYR B 1 161 ? 31.938 -19.922 -12.672 1 97.69 161 TYR B CA 1
ATOM 3172 C C . TYR B 1 161 ? 31.438 -21.359 -12.703 1 97.69 161 TYR B C 1
ATOM 3174 O O . TYR B 1 161 ? 32.219 -22.312 -12.578 1 97.69 161 TYR B O 1
ATOM 3182 N N . ILE B 1 162 ? 30.188 -21.656 -12.961 1 97.75 162 ILE B N 1
ATOM 3183 C CA . ILE B 1 162 ? 29.625 -22.969 -12.727 1 97.75 162 ILE B CA 1
ATOM 3184 C C . ILE B 1 162 ? 29.562 -23.75 -14.039 1 97.75 162 ILE B C 1
ATOM 3186 O O . ILE B 1 162 ? 29.234 -24.938 -14.055 1 97.75 162 ILE B O 1
ATOM 3190 N N . ALA B 1 163 ? 29.812 -23.094 -15.141 1 98.12 163 ALA B N 1
ATOM 3191 C CA . ALA B 1 163 ? 29.781 -23.766 -16.438 1 98.12 163 ALA B CA 1
ATOM 3192 C C . ALA B 1 163 ? 30.812 -24.891 -16.484 1 98.12 163 ALA B C 1
ATOM 3194 O O . ALA B 1 163 ? 31.938 -24.75 -15.992 1 98.12 163 ALA B O 1
ATOM 3195 N N . ALA B 1 164 ? 30.422 -26.031 -17.047 1 97.81 164 ALA B N 1
ATOM 3196 C CA . ALA B 1 164 ? 31.344 -27.141 -17.281 1 97.81 164 ALA B CA 1
ATOM 3197 C C . ALA B 1 164 ? 32.344 -26.797 -18.359 1 97.81 164 ALA B C 1
ATOM 3199 O O . ALA B 1 164 ? 32.188 -25.844 -19.109 1 97.81 164 ALA B O 1
ATOM 3200 N N . ASP B 1 165 ? 33.406 -27.656 -18.375 1 96.5 165 ASP B N 1
ATOM 3201 C CA . ASP B 1 165 ? 34.438 -27.438 -19.391 1 96.5 165 ASP B CA 1
ATOM 3202 C C . ASP B 1 165 ? 33.844 -27.547 -20.797 1 96.5 165 ASP B C 1
ATOM 3204 O O . ASP B 1 165 ? 33.125 -28.5 -21.094 1 96.5 165 ASP B O 1
ATOM 3208 N N . GLY B 1 166 ? 34.094 -26.594 -21.594 1 96.88 166 GLY B N 1
ATOM 3209 C CA . GLY B 1 166 ? 33.656 -26.641 -22.984 1 96.88 166 GLY B CA 1
ATOM 3210 C C . GLY B 1 166 ? 32.25 -26.125 -23.203 1 96.88 166 GLY B C 1
ATOM 3211 O O . GLY B 1 166 ? 31.766 -26.078 -24.328 1 96.88 166 GLY B O 1
ATOM 3212 N N . VAL B 1 167 ? 31.609 -25.797 -22.141 1 97.62 167 VAL B N 1
ATOM 3213 C CA . VAL B 1 167 ? 30.234 -25.328 -22.25 1 97.62 167 VAL B CA 1
ATOM 3214 C C . VAL B 1 167 ? 30.219 -23.797 -22.281 1 97.62 167 VAL B C 1
ATOM 3216 O O . VAL B 1 167 ? 30.938 -23.141 -21.516 1 97.62 167 VAL B O 1
ATOM 3219 N N . ASP B 1 168 ? 29.406 -23.219 -23.188 1 97.75 168 ASP B N 1
ATOM 3220 C CA . ASP B 1 168 ? 29.188 -21.766 -23.219 1 97.75 168 ASP B CA 1
ATOM 3221 C C . ASP B 1 168 ? 28.375 -21.297 -22.016 1 97.75 168 ASP B C 1
ATOM 3223 O O . ASP B 1 168 ? 27.203 -21.625 -21.891 1 97.75 168 ASP B O 1
ATOM 3227 N N . PRO B 1 169 ? 28.969 -20.547 -21.219 1 97.5 169 PRO B N 1
ATOM 3228 C CA . PRO B 1 169 ? 28.266 -20.094 -20.016 1 97.5 169 PRO B CA 1
ATOM 3229 C C . PRO B 1 169 ? 26.938 -19.406 -20.328 1 97.5 169 PRO B C 1
ATOM 3231 O O . PRO B 1 169 ? 25.984 -19.5 -19.547 1 97.5 169 PRO B O 1
ATOM 3234 N N . ALA B 1 170 ? 26.812 -18.766 -21.375 1 95.88 170 ALA B N 1
ATOM 3235 C CA . ALA B 1 170 ? 25.609 -18.016 -21.75 1 95.88 170 ALA B CA 1
ATOM 3236 C C . ALA B 1 170 ? 24.469 -18.953 -22.094 1 95.88 170 ALA B C 1
ATOM 3238 O O . ALA B 1 170 ? 23.312 -18.516 -22.172 1 95.88 170 ALA B O 1
ATOM 3239 N N . SER B 1 171 ? 24.75 -20.234 -22.234 1 96.62 171 SER B N 1
ATOM 3240 C CA . SER B 1 171 ? 23.734 -21.203 -22.625 1 96.62 171 SER B CA 1
ATOM 3241 C C . SER B 1 171 ? 23.047 -21.797 -21.406 1 96.62 171 SER B C 1
ATOM 3243 O O . SER B 1 171 ? 22 -22.453 -21.516 1 96.62 171 SER B O 1
ATOM 3245 N N . LEU B 1 172 ? 23.609 -21.562 -20.234 1 97.44 172 LEU B N 1
ATOM 3246 C CA . LEU B 1 172 ? 23.047 -22.141 -19.016 1 97.44 172 LEU B CA 1
ATOM 3247 C C . LEU B 1 172 ? 21.703 -21.5 -18.688 1 97.44 172 LEU B C 1
ATOM 3249 O O . LEU B 1 172 ? 21.531 -20.297 -18.875 1 97.44 172 LEU B O 1
ATOM 3253 N N . LYS B 1 173 ? 20.75 -22.312 -18.219 1 96.44 173 LYS B N 1
ATOM 3254 C CA . LYS B 1 173 ? 19.438 -21.844 -17.812 1 96.44 173 LYS B CA 1
ATOM 3255 C C . LYS B 1 173 ? 19.203 -22.109 -16.328 1 96.44 173 LYS B C 1
ATOM 3257 O O . LYS B 1 173 ? 19.625 -23.125 -15.789 1 96.44 173 LYS B O 1
ATOM 3262 N N . PRO B 1 174 ? 18.484 -21.188 -15.672 1 95.56 174 PRO B N 1
ATOM 3263 C CA . PRO B 1 174 ? 18.188 -21.375 -14.25 1 95.56 174 PRO B CA 1
ATOM 3264 C C . PRO B 1 174 ? 17.453 -22.688 -13.977 1 95.56 174 PRO B C 1
ATOM 3266 O O . PRO B 1 174 ? 16.531 -23.062 -14.719 1 95.56 174 PRO B O 1
ATOM 3269 N N . TYR B 1 175 ? 17.969 -23.375 -12.938 1 94.56 175 TYR B N 1
ATOM 3270 C CA . TYR B 1 175 ? 17.344 -24.594 -12.43 1 94.56 175 TYR B CA 1
ATOM 3271 C C . TYR B 1 175 ? 17.484 -25.734 -13.43 1 94.56 175 TYR B C 1
ATOM 3273 O O . TYR B 1 175 ? 16.656 -26.641 -13.453 1 94.56 175 TYR B O 1
ATOM 3281 N N . ASP B 1 176 ? 18.328 -25.641 -14.359 1 95.5 176 ASP B N 1
ATOM 3282 C CA . ASP B 1 176 ? 18.719 -26.672 -15.312 1 95.5 176 ASP B CA 1
ATOM 3283 C C . ASP B 1 176 ? 20.172 -27.094 -15.109 1 95.5 176 ASP B C 1
ATOM 3285 O O . ASP B 1 176 ? 21.094 -26.266 -15.25 1 95.5 176 ASP B O 1
ATOM 3289 N N . ASP B 1 177 ? 20.422 -28.297 -14.859 1 94.44 177 ASP B N 1
ATOM 3290 C CA . ASP B 1 177 ? 21.75 -28.766 -14.5 1 94.44 177 ASP B CA 1
ATOM 3291 C C . ASP B 1 177 ? 22.562 -29.141 -15.75 1 94.44 177 ASP B C 1
ATOM 3293 O O . ASP B 1 177 ? 23.734 -29.484 -15.648 1 94.44 177 ASP B O 1
ATOM 3297 N N . THR B 1 178 ? 21.938 -29.016 -16.859 1 95.81 178 THR B N 1
ATOM 3298 C CA . THR B 1 178 ? 22.641 -29.328 -18.094 1 95.81 178 THR B CA 1
ATOM 3299 C C . THR B 1 178 ? 23.812 -28.375 -18.312 1 95.81 178 THR B C 1
ATOM 3301 O O . THR B 1 178 ? 23.641 -27.156 -18.281 1 95.81 178 THR B O 1
ATOM 3304 N N . GLY B 1 179 ? 25.031 -28.938 -18.422 1 96.94 179 GLY B N 1
ATOM 3305 C CA . GLY B 1 179 ? 26.219 -28.141 -18.734 1 96.94 179 GLY B CA 1
ATOM 3306 C C . GL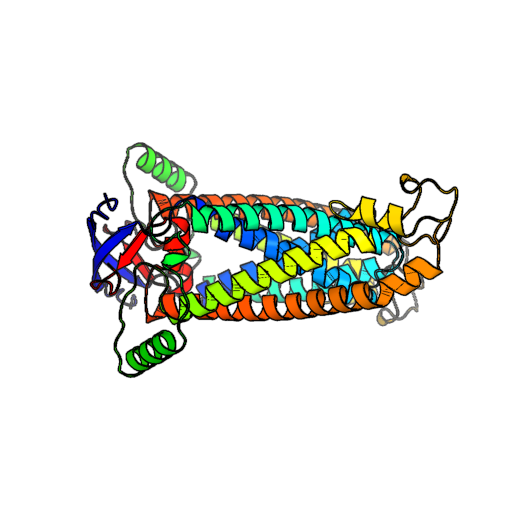Y B 1 179 ? 26.828 -27.484 -17.5 1 96.94 179 GLY B C 1
ATOM 3307 O O . GLY B 1 179 ? 27.672 -26.609 -17.625 1 96.94 179 GLY B O 1
ATOM 3308 N N . VAL B 1 180 ? 26.422 -27.875 -16.375 1 97.12 180 VAL B N 1
ATOM 3309 C CA . VAL B 1 180 ? 26.875 -27.234 -15.148 1 97.12 180 VAL B CA 1
ATOM 3310 C C . VAL B 1 180 ? 27.906 -28.109 -14.453 1 97.12 180 VAL B C 1
ATOM 3312 O O . VAL B 1 180 ? 27.781 -29.344 -14.453 1 97.12 180 VAL B O 1
ATOM 3315 N N . ASN B 1 181 ? 28.922 -27.562 -13.953 1 97.81 181 ASN B N 1
ATOM 3316 C CA . ASN B 1 181 ? 29.875 -28.25 -13.078 1 97.81 181 ASN B CA 1
ATOM 3317 C C . ASN B 1 181 ? 29.328 -28.422 -11.664 1 97.81 181 ASN B C 1
ATOM 3319 O O . ASN B 1 181 ? 29.312 -27.469 -10.883 1 97.81 181 ASN B O 1
ATOM 3323 N N . GLN B 1 182 ? 29.016 -29.562 -11.312 1 96.44 182 GLN B N 1
ATOM 3324 C CA . GLN B 1 182 ? 28.297 -29.828 -10.07 1 96.44 182 GLN B CA 1
ATOM 3325 C C . GLN B 1 182 ? 29.172 -29.562 -8.859 1 96.44 182 GLN B C 1
ATOM 3327 O O . GLN B 1 182 ? 28.688 -29.172 -7.797 1 96.44 182 GLN B O 1
ATOM 3332 N N . GLN B 1 183 ? 30.438 -29.844 -9.031 1 96.88 183 GLN B N 1
ATOM 3333 C CA . GLN B 1 183 ? 31.344 -29.578 -7.934 1 96.88 183 GLN B CA 1
ATOM 3334 C C . GLN B 1 183 ? 31.391 -28.094 -7.586 1 96.88 183 GLN B C 1
ATOM 3336 O O . GLN B 1 183 ? 31.375 -27.719 -6.41 1 96.88 183 GLN B O 1
ATOM 3341 N N . LYS B 1 184 ? 31.438 -27.234 -8.555 1 96.75 184 LYS B N 1
ATOM 3342 C CA . LYS B 1 184 ? 31.453 -25.781 -8.352 1 96.75 184 LYS B CA 1
ATOM 3343 C C . LYS B 1 184 ? 30.141 -25.297 -7.762 1 96.75 184 LYS B C 1
ATOM 3345 O O . LYS B 1 184 ? 30.141 -24.391 -6.914 1 96.75 184 LYS B O 1
ATOM 3350 N N . VAL B 1 185 ? 29.109 -25.828 -8.234 1 96.06 185 VAL B N 1
ATOM 3351 C CA . VAL B 1 185 ? 27.797 -25.484 -7.684 1 96.06 185 VAL B CA 1
ATOM 3352 C C . VAL B 1 185 ? 27.766 -25.828 -6.199 1 96.06 185 VAL B C 1
ATOM 3354 O O . VAL B 1 185 ? 27.281 -25.031 -5.383 1 96.06 185 VAL B O 1
ATOM 3357 N N . ALA B 1 186 ? 28.219 -27.031 -5.867 1 96.38 186 ALA B N 1
ATOM 3358 C CA . ALA B 1 186 ? 28.25 -27.469 -4.48 1 96.38 186 ALA B CA 1
ATOM 3359 C C . ALA B 1 186 ? 29.078 -26.531 -3.613 1 96.38 186 ALA B C 1
ATOM 3361 O O . ALA B 1 186 ? 28.75 -26.297 -2.449 1 96.38 186 ALA B O 1
ATOM 3362 N N . GLN B 1 187 ? 30.109 -26.031 -4.164 1 96.5 187 GLN B N 1
ATOM 3363 C CA . GLN B 1 187 ? 30.984 -25.109 -3.439 1 96.5 187 GLN B CA 1
ATOM 3364 C C . GLN B 1 187 ? 30.297 -23.781 -3.17 1 96.5 187 GLN B C 1
ATOM 3366 O O . GLN B 1 187 ? 30.562 -23.125 -2.162 1 96.5 187 GLN B O 1
ATOM 3371 N N . MET B 1 188 ? 29.406 -23.406 -3.998 1 96 188 MET B N 1
ATOM 3372 C CA . MET B 1 188 ? 28.719 -22.125 -3.889 1 96 188 MET B CA 1
ATOM 3373 C C . MET B 1 188 ? 27.5 -22.25 -2.971 1 96 188 MET B C 1
ATOM 3375 O O . MET B 1 188 ? 27 -21.25 -2.461 1 96 188 MET B O 1
ATOM 3379 N N . LYS B 1 189 ? 27.047 -23.438 -2.732 1 95.38 189 LYS B N 1
ATOM 3380 C CA . LYS B 1 189 ? 25.781 -23.719 -2.068 1 95.38 189 LYS B CA 1
ATOM 3381 C C . LYS B 1 189 ? 25.734 -23.094 -0.674 1 95.38 189 LYS B C 1
ATOM 3383 O O . LYS B 1 189 ? 24.766 -22.453 -0.303 1 95.38 189 LYS B O 1
ATOM 3388 N N . PRO B 1 190 ? 26.797 -23.203 0.155 1 95.88 190 PRO B N 1
ATOM 3389 C CA . PRO B 1 190 ? 26.75 -22.594 1.492 1 95.88 190 PRO B CA 1
ATOM 3390 C C . PRO B 1 190 ? 26.578 -21.078 1.454 1 95.88 190 PRO B C 1
ATOM 3392 O O . PRO B 1 190 ? 25.859 -20.516 2.287 1 95.88 190 PRO B O 1
ATOM 3395 N N . TYR B 1 191 ? 27.219 -20.469 0.567 1 94.5 191 TYR B N 1
ATOM 3396 C CA . TYR B 1 191 ? 27.109 -19.016 0.433 1 94.5 191 TYR B CA 1
ATOM 3397 C C . TYR B 1 191 ? 25.719 -18.609 -0.031 1 94.5 191 TYR B C 1
ATOM 3399 O O . TYR B 1 191 ? 25.156 -17.625 0.476 1 94.5 191 TYR B O 1
ATOM 3407 N N . LYS B 1 192 ? 25.219 -19.344 -0.968 1 95.5 192 LYS B N 1
ATOM 3408 C CA . LYS B 1 192 ? 23.859 -19.094 -1.452 1 95.5 192 LYS B CA 1
ATOM 3409 C C . LYS B 1 192 ? 22.844 -19.25 -0.331 1 95.5 192 LYS B C 1
ATOM 3411 O O . LYS B 1 192 ? 21.906 -18.453 -0.214 1 95.5 192 LYS B O 1
ATOM 3416 N N . SER B 1 193 ? 23.047 -20.234 0.459 1 96.69 193 SER B N 1
ATOM 3417 C CA . SER B 1 193 ? 22.141 -20.516 1.562 1 96.69 193 SER B CA 1
ATOM 3418 C C . SER B 1 193 ? 22.156 -19.391 2.594 1 96.69 193 SER B C 1
ATOM 3420 O O . SER B 1 193 ? 21.094 -18.953 3.064 1 96.69 193 SER B O 1
ATOM 3422 N N . VAL B 1 194 ? 23.312 -18.906 2.938 1 97.12 194 VAL B N 1
ATOM 3423 C CA . VAL B 1 194 ? 23.438 -17.812 3.91 1 97.12 194 VAL B CA 1
ATOM 3424 C C . VAL B 1 194 ? 22.781 -16.547 3.369 1 97.12 194 VAL B C 1
ATOM 3426 O O . VAL B 1 194 ? 22.047 -15.875 4.082 1 97.12 194 VAL B O 1
ATOM 3429 N N . MET B 1 195 ? 22.984 -16.281 2.098 1 96.81 195 MET B N 1
ATOM 3430 C CA . MET B 1 195 ? 22.391 -15.094 1.488 1 96.81 195 MET B CA 1
ATOM 3431 C C . MET B 1 195 ? 20.875 -15.195 1.459 1 96.81 195 MET B C 1
ATOM 3433 O O . MET B 1 195 ? 20.172 -14.203 1.696 1 96.81 195 MET B O 1
ATOM 3437 N N . GLY B 1 196 ? 20.422 -16.375 1.176 1 97.69 196 GLY B N 1
ATOM 3438 C CA . GLY B 1 196 ? 18.984 -16.594 1.175 1 97.69 196 GLY B CA 1
ATOM 3439 C C . GLY B 1 196 ? 18.344 -16.406 2.537 1 97.69 196 GLY B C 1
ATOM 3440 O O . GLY B 1 196 ? 17.297 -15.773 2.652 1 97.69 196 GLY B O 1
ATOM 3441 N N . LYS B 1 197 ? 19.016 -16.891 3.549 1 98.12 197 LYS B N 1
ATOM 3442 C CA . LYS B 1 197 ? 18.5 -16.766 4.91 1 98.12 197 LYS B CA 1
ATOM 3443 C C . LYS B 1 197 ? 18.516 -15.305 5.371 1 98.12 197 LYS B C 1
ATOM 3445 O O . LYS B 1 197 ? 17.531 -14.82 5.938 1 98.12 197 LYS B O 1
ATOM 3450 N N . VAL B 1 198 ? 19.625 -14.648 5.125 1 98.56 198 VAL B N 1
ATOM 3451 C CA . VAL B 1 198 ? 19.75 -13.25 5.516 1 98.56 198 VAL B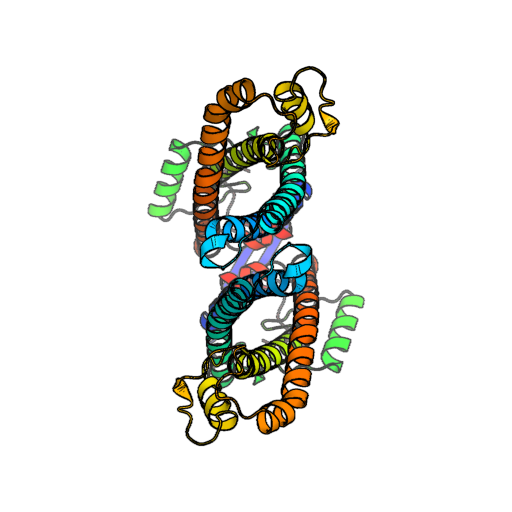 CA 1
ATOM 3452 C C . VAL B 1 198 ? 1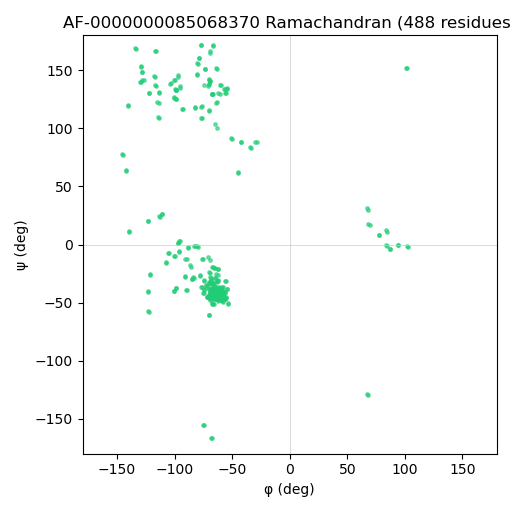8.672 -12.422 4.797 1 98.56 198 VAL B C 1
ATOM 3454 O O . VAL B 1 198 ? 18.047 -11.555 5.402 1 98.56 198 VAL B O 1
ATOM 3457 N N . HIS B 1 199 ? 18.438 -12.727 3.512 1 98.81 199 HIS B N 1
ATOM 3458 C CA . HIS B 1 199 ? 17.438 -12 2.742 1 98.81 199 HIS B CA 1
ATOM 3459 C C . HIS B 1 199 ? 16.031 -12.258 3.287 1 98.81 199 HIS B C 1
ATOM 3461 O O . HIS B 1 199 ? 15.273 -11.312 3.518 1 98.81 199 HIS B O 1
ATOM 3467 N N . ARG B 1 200 ? 15.758 -13.492 3.57 1 98 200 ARG B N 1
ATOM 3468 C CA . ARG B 1 200 ? 14.422 -13.867 4.039 1 98 200 ARG B CA 1
ATOM 3469 C C . ARG B 1 200 ? 14.141 -13.258 5.406 1 98 200 ARG B C 1
ATOM 3471 O O . ARG B 1 200 ? 13.109 -12.609 5.598 1 98 200 ARG B O 1
ATOM 3478 N N . TYR B 1 201 ? 14.977 -13.414 6.305 1 98.38 201 TYR B N 1
ATOM 3479 C CA . TYR B 1 201 ? 14.742 -12.922 7.66 1 98.38 201 TYR B CA 1
ATOM 3480 C C . TYR B 1 201 ? 14.891 -11.406 7.719 1 98.38 201 TYR B C 1
ATOM 3482 O O . TYR B 1 201 ? 14.234 -10.75 8.531 1 98.38 201 TYR B O 1
ATOM 3490 N N . GLY B 1 202 ? 15.781 -10.875 6.852 1 98.56 202 GLY B N 1
ATOM 3491 C CA . GLY B 1 202 ? 15.828 -9.43 6.703 1 98.56 202 GLY B CA 1
ATOM 3492 C C . GLY B 1 202 ? 14.516 -8.844 6.219 1 98.56 202 GLY B C 1
ATOM 3493 O O . GLY B 1 202 ? 14.094 -7.781 6.68 1 98.56 202 GLY B O 1
ATOM 3494 N N . ALA B 1 203 ? 13.914 -9.539 5.312 1 98.25 203 ALA B N 1
ATOM 3495 C CA . ALA B 1 203 ? 12.617 -9.094 4.797 1 98.25 203 ALA B CA 1
ATOM 3496 C C . ALA B 1 203 ? 11.555 -9.117 5.891 1 98.25 203 ALA B C 1
ATOM 3498 O O . ALA B 1 203 ? 10.766 -8.18 6.016 1 98.25 203 ALA B O 1
ATOM 3499 N N . TYR B 1 204 ? 11.531 -10.156 6.754 1 98.25 204 TYR B N 1
ATOM 3500 C CA . TYR B 1 204 ? 10.617 -10.219 7.887 1 98.25 204 TYR B CA 1
ATOM 3501 C C . TYR B 1 204 ? 10.859 -9.055 8.844 1 98.25 204 TYR B C 1
ATOM 3503 O O . TYR B 1 204 ? 9.914 -8.422 9.312 1 98.25 204 TYR B O 1
ATOM 3511 N N . LEU B 1 205 ? 12.062 -8.852 9.062 1 98.5 205 LEU B N 1
ATOM 3512 C CA . LEU B 1 205 ? 12.422 -7.762 9.969 1 98.5 205 LEU B CA 1
ATOM 3513 C C . LEU B 1 205 ? 12 -6.414 9.391 1 98.5 205 LEU B C 1
ATOM 35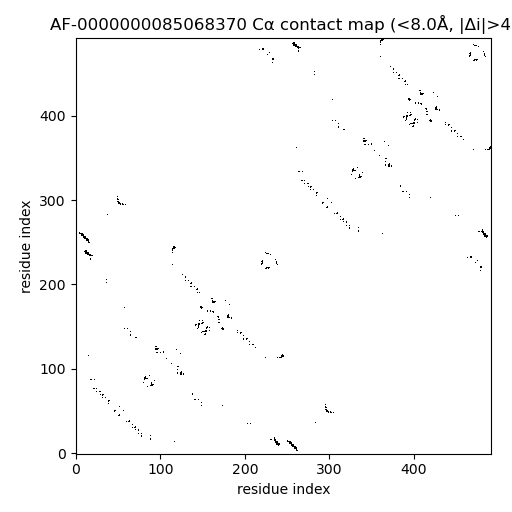15 O O . LEU B 1 205 ? 11.508 -5.547 10.117 1 98.5 205 LEU B O 1
ATOM 3519 N N . LEU B 1 206 ? 12.203 -6.242 8.094 1 98.31 206 LEU B N 1
ATOM 3520 C CA . LEU B 1 206 ? 11.797 -4.992 7.461 1 98.31 206 LEU B CA 1
ATOM 3521 C C . LEU B 1 206 ? 10.297 -4.777 7.59 1 98.31 206 LEU B C 1
ATOM 3523 O O . LEU B 1 206 ? 9.844 -3.666 7.887 1 98.31 206 LEU B O 1
ATOM 3527 N N . MET B 1 207 ? 9.547 -5.832 7.336 1 97.56 207 MET B N 1
ATOM 3528 C CA . MET B 1 207 ? 8.094 -5.723 7.469 1 97.56 207 MET B CA 1
ATOM 3529 C C . MET B 1 207 ? 7.711 -5.293 8.883 1 97.56 207 MET B C 1
ATOM 3531 O O . MET B 1 207 ? 6.84 -4.441 9.055 1 97.56 207 MET B O 1
ATOM 3535 N N . LEU B 1 208 ? 8.367 -5.816 9.859 1 97.88 208 LEU B N 1
ATOM 3536 C CA . LEU B 1 208 ? 8.109 -5.449 11.25 1 97.88 208 LEU B CA 1
ATOM 3537 C C . LEU B 1 208 ? 8.508 -3.998 11.508 1 97.88 208 LEU B C 1
ATOM 3539 O O . LEU B 1 208 ? 7.746 -3.242 12.117 1 97.88 208 LEU B O 1
ATOM 3543 N N . VAL B 1 209 ? 9.656 -3.613 11.047 1 97.44 209 VAL B N 1
ATOM 3544 C CA . VAL B 1 209 ? 10.172 -2.273 11.297 1 97.44 209 VAL B CA 1
ATOM 3545 C C . VAL B 1 209 ? 9.305 -1.242 10.578 1 97.44 209 VAL B C 1
ATOM 3547 O O . VAL B 1 209 ? 9.086 -0.141 11.086 1 97.44 209 VAL B O 1
ATOM 3550 N N . VAL B 1 210 ? 8.844 -1.553 9.383 1 96.81 210 VAL B N 1
ATOM 3551 C CA . VAL B 1 210 ? 7.941 -0.671 8.656 1 96.81 210 VAL B CA 1
ATOM 3552 C C . VAL B 1 210 ? 6.66 -0.469 9.453 1 96.81 210 VAL B C 1
ATOM 3554 O O . VAL B 1 210 ? 6.164 0.655 9.578 1 96.81 210 VAL B O 1
ATOM 3557 N N . LEU B 1 211 ? 6.141 -1.568 10.023 1 96.69 211 LEU B N 1
ATOM 3558 C CA . LEU B 1 211 ? 4.953 -1.468 10.859 1 96.69 211 LEU B CA 1
ATOM 3559 C C . LEU B 1 211 ? 5.211 -0.567 12.062 1 96.69 211 LEU B C 1
ATOM 3561 O O . LEU B 1 211 ? 4.395 0.305 12.383 1 96.69 211 LEU B O 1
ATOM 3565 N N . ILE B 1 212 ? 6.285 -0.724 12.727 1 97.12 212 ILE B N 1
ATOM 3566 C CA . ILE B 1 212 ? 6.664 0.094 13.875 1 97.12 212 ILE B CA 1
ATOM 3567 C C . ILE B 1 212 ? 6.836 1.547 13.438 1 97.12 212 ILE B C 1
ATOM 3569 O O . ILE B 1 212 ? 6.418 2.469 14.141 1 97.12 212 ILE B O 1
ATOM 3573 N N . HIS B 1 213 ? 7.473 1.757 12.312 1 96.75 213 HIS B N 1
ATOM 3574 C CA . HIS B 1 213 ? 7.668 3.084 11.734 1 96.75 213 HIS B CA 1
ATOM 3575 C C . HIS B 1 213 ? 6.336 3.791 11.516 1 96.75 213 HIS B C 1
ATOM 3577 O O . HIS B 1 213 ? 6.164 4.941 11.93 1 96.75 213 HIS B O 1
ATOM 3583 N N . ILE B 1 214 ? 5.375 3.064 10.922 1 96.69 214 ILE B N 1
ATOM 3584 C CA . ILE B 1 214 ? 4.062 3.635 10.648 1 96.69 214 ILE B CA 1
ATOM 3585 C C . ILE B 1 214 ? 3.365 3.982 11.961 1 96.69 214 ILE B C 1
ATOM 3587 O O . ILE B 1 214 ? 2.816 5.078 12.109 1 96.69 214 ILE B O 1
ATOM 3591 N N . ILE B 1 215 ? 3.412 3.105 12.953 1 97.12 215 ILE B N 1
ATOM 3592 C CA . ILE B 1 215 ? 2.82 3.348 14.258 1 97.12 215 ILE B CA 1
ATOM 3593 C C . ILE B 1 215 ? 3.488 4.555 14.914 1 97.12 215 ILE B C 1
ATOM 3595 O O . ILE B 1 215 ? 2.809 5.43 15.453 1 97.12 215 ILE B O 1
ATOM 3599 N N . GLY B 1 216 ? 4.805 4.609 14.836 1 96.31 216 GLY B N 1
ATOM 3600 C CA . GLY B 1 216 ? 5.543 5.727 15.398 1 96.31 216 GLY B CA 1
ATOM 3601 C C . GLY B 1 216 ? 5.18 7.059 14.773 1 96.31 216 GLY B C 1
ATOM 3602 O O . GLY B 1 216 ? 5.004 8.055 15.477 1 96.31 216 GLY B O 1
ATOM 3603 N N . VAL B 1 217 ? 5.035 7.094 13.492 1 96.75 217 VAL B N 1
ATOM 3604 C CA . VAL B 1 217 ? 4.699 8.328 12.789 1 96.75 217 VAL B CA 1
ATOM 3605 C C . VAL B 1 217 ? 3.277 8.75 13.141 1 96.75 217 VAL B C 1
ATOM 3607 O O . VAL B 1 217 ? 3 9.945 13.289 1 96.75 217 VAL B O 1
ATOM 3610 N N . ILE B 1 218 ? 2.359 7.77 13.273 1 97.12 218 ILE B N 1
ATOM 3611 C CA . ILE B 1 218 ? 0.984 8.078 13.648 1 97.12 218 ILE B CA 1
ATOM 3612 C C . ILE B 1 218 ? 0.955 8.672 15.055 1 97.12 218 ILE B C 1
ATOM 3614 O O . ILE B 1 218 ? 0.279 9.672 15.297 1 97.12 218 ILE B O 1
ATOM 3618 N N . ILE B 1 219 ? 1.7 8.109 15.984 1 96.31 219 ILE B N 1
ATOM 3619 C CA . ILE B 1 219 ? 1.771 8.633 17.344 1 96.31 219 ILE B CA 1
ATOM 3620 C C . ILE B 1 219 ? 2.361 10.039 17.328 1 96.31 219 ILE B C 1
ATOM 3622 O O . ILE B 1 219 ? 1.844 10.938 18 1 96.31 219 ILE B O 1
ATOM 3626 N N . ALA B 1 220 ? 3.412 10.242 16.594 1 95.44 220 ALA B N 1
ATOM 3627 C CA . ALA B 1 220 ? 4.012 11.57 16.484 1 95.44 220 ALA B CA 1
ATOM 3628 C C . ALA B 1 220 ? 3.014 12.578 15.914 1 95.44 220 ALA B C 1
ATOM 3630 O O . ALA B 1 220 ? 2.904 13.695 16.406 1 95.44 220 ALA B O 1
ATOM 3631 N N . GLU B 1 221 ? 2.281 12.18 14.891 1 96.06 221 GLU B N 1
ATOM 3632 C CA . GLU B 1 221 ? 1.255 13.016 14.273 1 96.06 221 GLU B CA 1
ATOM 3633 C C . GLU B 1 221 ? 0.184 13.414 15.281 1 96.06 221 GLU B C 1
ATOM 3635 O O . GLU B 1 221 ? -0.229 14.578 15.328 1 96.06 221 GLU B O 1
ATOM 3640 N N . LEU B 1 222 ? -0.203 12.516 16.125 1 96.06 222 LEU B N 1
ATOM 3641 C CA . LEU B 1 222 ? -1.34 12.727 17.016 1 96.06 222 LEU B CA 1
ATOM 3642 C C . LEU B 1 222 ? -0.91 13.469 18.281 1 96.06 222 LEU B C 1
ATOM 3644 O O . LEU B 1 222 ? -1.665 14.281 18.812 1 96.06 222 LEU B O 1
ATOM 3648 N N . LYS B 1 223 ? 0.365 13.273 18.703 1 94.25 223 LYS B N 1
ATOM 3649 C CA . LYS B 1 223 ? 0.7 13.719 20.047 1 94.25 223 LYS B CA 1
ATOM 3650 C C . LYS B 1 223 ? 1.834 14.734 20.031 1 94.25 223 LYS B C 1
ATOM 3652 O O . LYS B 1 223 ? 1.962 15.547 20.953 1 94.25 223 LYS B O 1
ATOM 3657 N N . HIS B 1 224 ? 2.65 14.68 19.016 1 92.38 224 HIS B N 1
ATOM 3658 C CA . HIS B 1 224 ? 3.912 15.383 19.203 1 92.38 224 HIS B CA 1
ATOM 3659 C C . HIS B 1 224 ? 4.129 16.438 18.125 1 92.38 224 HIS B C 1
ATOM 3661 O O . HIS B 1 224 ? 4.586 17.547 18.406 1 92.38 224 HIS B O 1
ATOM 3667 N N . GLN B 1 225 ? 3.768 16.031 16.984 1 92.06 225 GLN B N 1
ATOM 3668 C CA . GLN B 1 225 ? 4.07 16.938 15.875 1 92.06 225 GLN B CA 1
ATOM 3669 C C . GLN B 1 225 ? 2.977 16.891 14.812 1 92.06 225 GLN B C 1
ATOM 3671 O O . GLN B 1 225 ? 3.197 16.391 13.711 1 92.06 225 GLN B O 1
ATOM 3676 N N . PRO B 1 226 ? 1.897 17.562 15.141 1 93.31 226 PRO B N 1
ATOM 3677 C CA . PRO B 1 226 ? 0.832 17.594 14.141 1 93.31 226 PRO B CA 1
ATOM 3678 C C . PRO B 1 226 ? 1.309 18.141 12.797 1 93.31 226 PRO B C 1
ATOM 3680 O O . PRO B 1 226 ? 2.031 19.141 12.75 1 93.31 226 PRO B O 1
ATOM 3683 N N . GLY B 1 227 ? 0.987 17.391 11.703 1 95.31 227 GLY B N 1
ATOM 3684 C CA 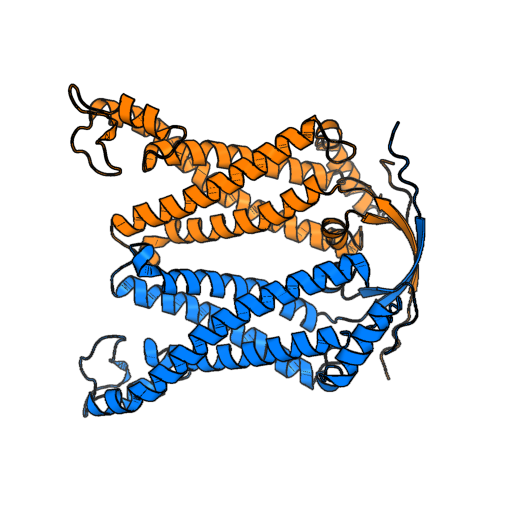. GLY B 1 227 ? 1.336 17.828 10.367 1 95.31 227 GLY B CA 1
ATOM 3685 C C . GLY B 1 227 ? 2.543 17.109 9.789 1 95.31 227 GLY B C 1
ATOM 3686 O O . GLY B 1 227 ? 2.883 17.297 8.625 1 95.31 227 GLY B O 1
ATOM 3687 N N . ILE B 1 228 ? 3.113 16.234 10.586 1 95.5 228 ILE B N 1
ATOM 3688 C CA . ILE B 1 228 ? 4.371 15.633 10.164 1 95.5 228 ILE B CA 1
ATOM 3689 C C . ILE B 1 228 ? 4.129 14.734 8.953 1 95.5 228 ILE B C 1
ATOM 3691 O O . ILE B 1 228 ? 4.988 14.609 8.078 1 95.5 228 ILE B O 1
ATOM 3695 N N . ILE B 1 229 ? 2.994 14.094 8.844 1 97.19 229 ILE B N 1
ATOM 3696 C CA . ILE B 1 229 ? 2.688 13.234 7.699 1 97.19 229 ILE B CA 1
ATOM 3697 C C . ILE B 1 229 ? 2.51 14.086 6.445 1 97.19 229 ILE B C 1
ATOM 3699 O O . ILE B 1 229 ? 3.043 13.75 5.383 1 97.19 229 ILE B O 1
ATOM 3703 N N . SER B 1 230 ? 1.836 15.18 6.551 1 97.5 230 SER B N 1
ATOM 3704 C CA . SER B 1 230 ? 1.672 16.109 5.441 1 97.5 230 SER B CA 1
ATOM 3705 C C . SER B 1 230 ? 3.014 16.672 4.992 1 97.5 230 SER B C 1
ATOM 3707 O O . SER B 1 230 ? 3.209 16.969 3.811 1 97.5 230 SER B O 1
ATOM 3709 N N . ALA B 1 231 ? 3.926 16.812 5.906 1 96.81 231 ALA B N 1
ATOM 3710 C CA . ALA B 1 231 ? 5.234 17.375 5.609 1 96.81 231 ALA B CA 1
ATOM 3711 C C . ALA B 1 231 ? 6 16.516 4.609 1 96.81 231 ALA B C 1
ATOM 3713 O O . ALA B 1 231 ? 6.832 17.016 3.854 1 96.81 231 ALA B O 1
ATOM 3714 N N . MET B 1 232 ? 5.668 15.227 4.582 1 96.69 232 MET B N 1
ATOM 3715 C CA . MET B 1 232 ? 6.352 14.328 3.652 1 96.69 232 MET B CA 1
ATOM 3716 C C . MET B 1 232 ? 5.844 14.531 2.229 1 96.69 232 MET B C 1
ATOM 3718 O O . MET B 1 232 ? 6.469 14.078 1.271 1 96.69 232 MET B O 1
ATOM 3722 N N . PHE B 1 233 ? 4.777 15.227 2.109 1 97.56 233 PHE B N 1
ATOM 3723 C CA . PHE B 1 233 ? 4.27 15.555 0.784 1 97.56 233 PHE B CA 1
ATOM 3724 C C . PHE B 1 233 ? 4.648 16.984 0.402 1 97.56 233 PHE B C 1
ATOM 3726 O O . PHE B 1 233 ? 5.086 17.234 -0.722 1 97.56 233 PHE B O 1
ATOM 3733 N N . SER B 1 234 ? 4.582 17.906 1.354 1 96.69 234 SER B N 1
ATOM 3734 C CA . SER B 1 234 ? 4.777 19.328 1.063 1 96.69 234 SER B CA 1
ATOM 3735 C C . SER B 1 234 ? 6.242 19.719 1.215 1 96.69 234 SER B C 1
ATOM 3737 O O . SER B 1 234 ? 6.684 20.719 0.635 1 96.69 234 SER B O 1
ATOM 3739 N N . GLY B 1 235 ? 6.969 19.016 2.064 1 96.56 235 GLY B N 1
ATOM 3740 C CA . GLY B 1 235 ? 8.32 19.391 2.434 1 96.56 235 GLY B CA 1
ATOM 3741 C C . GLY B 1 235 ? 8.367 20.422 3.547 1 96.56 235 GLY B C 1
ATOM 3742 O O . GLY B 1 235 ? 9.453 20.828 3.986 1 96.56 235 GLY B O 1
ATOM 3743 N N . LYS B 1 236 ? 7.184 20.844 4.016 1 95.88 236 LYS B N 1
ATOM 3744 C CA . LYS B 1 236 ? 7.102 21.922 4.996 1 95.88 236 LYS B CA 1
ATOM 3745 C C . LYS B 1 236 ? 6.574 21.422 6.332 1 95.88 236 LYS B C 1
ATOM 3747 O O . LYS B 1 236 ? 5.551 20.719 6.379 1 95.88 236 LYS B O 1
ATOM 3752 N N . LYS B 1 237 ? 7.266 21.75 7.359 1 94.88 237 LYS B N 1
ATOM 3753 C CA . LYS B 1 237 ? 6.793 21.484 8.711 1 94.88 237 LYS B CA 1
ATOM 3754 C C . LYS B 1 237 ? 6.184 22.719 9.344 1 94.88 237 LYS B C 1
ATOM 3756 O O . LYS B 1 237 ? 6.672 23.844 9.141 1 94.88 237 LYS B O 1
ATOM 3761 N N . ARG B 1 238 ? 5.168 22.516 10.062 1 93.44 238 ARG B N 1
ATOM 3762 C CA . ARG B 1 238 ? 4.492 23.562 10.82 1 93.44 238 ARG B CA 1
ATOM 3763 C C . ARG B 1 238 ? 4.621 23.328 12.32 1 93.44 238 ARG B C 1
ATOM 3765 O O . ARG B 1 238 ? 3.996 22.422 12.867 1 93.44 238 ARG B O 1
ATOM 3772 N N . LEU B 1 239 ? 5.398 24.156 12.969 1 93.75 239 LEU B N 1
ATOM 3773 C CA . LEU B 1 239 ? 5.746 23.922 14.367 1 93.75 239 LEU B CA 1
ATOM 3774 C C . LEU B 1 239 ? 5.211 25.047 15.258 1 93.75 239 LEU B C 1
ATOM 3776 O O . LEU B 1 239 ? 5.258 26.219 14.883 1 93.75 239 LEU B O 1
ATOM 3780 N N . LYS B 1 240 ? 4.688 24.641 16.344 1 90.19 240 LYS B N 1
ATOM 3781 C CA . LYS B 1 240 ? 4.16 25.594 17.312 1 90.19 240 LYS B CA 1
ATOM 3782 C C . LYS B 1 240 ? 5.285 26.25 18.094 1 90.19 240 LYS B C 1
ATOM 3784 O O . LYS B 1 240 ? 5.207 27.438 18.438 1 90.19 240 LYS B O 1
ATOM 3789 N N . ASP B 1 241 ? 6.336 25.484 18.391 1 91.19 241 ASP B N 1
ATOM 3790 C CA . ASP B 1 241 ? 7.445 25.953 19.219 1 91.19 241 ASP B CA 1
ATOM 3791 C C . ASP B 1 241 ? 8.75 25.969 18.422 1 91.19 241 ASP B C 1
ATOM 3793 O O . ASP B 1 241 ? 8.844 25.344 17.359 1 91.19 241 ASP B O 1
ATOM 3797 N N . LYS B 1 242 ? 9.75 26.625 18.984 1 92.06 242 LYS B N 1
ATOM 3798 C CA . LYS B 1 242 ? 11.062 26.672 18.359 1 92.06 242 LYS B CA 1
ATOM 3799 C C . LYS B 1 242 ? 11.727 25.297 18.359 1 92.06 242 LYS B C 1
ATOM 3801 O O . LYS B 1 242 ? 11.812 24.641 19.391 1 92.06 242 LYS B O 1
ATOM 3806 N N . PRO B 1 243 ? 12.188 24.875 17.234 1 93.94 243 PRO B N 1
ATOM 3807 C CA . PRO B 1 243 ? 12.812 23.562 17.188 1 93.94 243 PRO B CA 1
ATOM 3808 C C . PRO B 1 243 ? 14.195 23.531 17.844 1 93.94 243 PRO B C 1
ATOM 3810 O O . PRO B 1 243 ? 14.914 24.531 17.797 1 93.94 243 PRO B O 1
ATOM 3813 N N . VAL B 1 244 ? 14.594 22.422 18.375 1 92.06 244 VAL B N 1
ATOM 3814 C CA . VAL B 1 244 ? 15.852 22.203 19.078 1 92.06 244 VAL B CA 1
ATOM 3815 C C . VAL B 1 244 ? 17.016 22.281 18.094 1 92.06 244 VAL B C 1
ATOM 3817 O O . VAL B 1 244 ? 18.109 22.719 18.453 1 92.06 244 VAL B O 1
ATOM 3820 N N . ASP B 1 245 ? 16.812 21.906 16.844 1 88.62 245 ASP B N 1
ATOM 3821 C CA . ASP B 1 245 ? 17.906 21.766 15.891 1 88.62 245 ASP B CA 1
ATOM 3822 C C . ASP B 1 245 ? 17.844 22.844 14.82 1 88.62 245 ASP B C 1
ATOM 3824 O O . ASP B 1 245 ? 18.281 22.641 13.688 1 88.62 245 ASP B O 1
ATOM 3828 N N . GLU B 1 246 ? 17.297 23.953 15.047 1 83.81 246 GLU B N 1
ATOM 3829 C CA . GLU B 1 246 ? 17.297 25.062 14.109 1 83.81 246 GLU B CA 1
ATOM 3830 C C . GLU B 1 246 ? 18.719 25.531 13.805 1 83.81 246 GLU B C 1
ATOM 3832 O O . GLU B 1 246 ? 19.578 25.547 14.695 1 83.81 246 GLU B O 1
#

Foldseek 3Di:
DPPPPPDDDADWDKDQFDDDLRLVLVVLLVVLLVVLLVLVVCLVCVVVVVHDDDVVNQVSLVVSLVSLVVNVVSLVSLVVCLPVPDHLSHVVNLDADPVQVVVCVVCVVVVHFAAASHARNVRSVLVVVLSVLSVLLSVLSQVCCQQQFLDPDCSQVNLVQFFAPPDDSVPDGGPDCPRGNVVSVVVCVVVNVVSVVSNVVSSVVSVVSVVVVVVVVVCCCVPHAPCVVVCSVVSMGIHRDDHPHD/DPPPPPDDDADWDKDQFDDDLRLVLVVLLVVLLVVLLVLVVCLVCVVVVVHDDDVVNQVSLVVSLVSLVVNVVSLVSLVVCLPVPDHLSHVVNLDADPVQVVVQVVCVVVVHFAAASHARNVRSVLVVVLSVLSVLLSVLSQVCCQQQFLDPDCNQVNLVQFFAPPDDSVPDGGPDCPRGNVVSNVVCVVVNVVSVVSNVVSSVVSVVSVVVVVVVVVCCCVPHAPCVVVCSVVSMGIGRDDHPHD

Solvent-accessible surface area (backbone atoms only — not comparable to full-atom values): 26005 Å² total; per-residue (Å²): 128,76,79,75,66,73,60,49,76,47,63,29,37,36,37,77,51,50,52,68,71,60,34,51,43,53,56,51,45,52,54,44,51,52,51,44,50,52,49,48,49,47,64,74,40,22,67,85,32,37,43,50,62,66,57,20,56,51,38,50,49,51,53,41,44,56,51,44,49,54,43,43,53,50,49,50,53,48,55,50,38,21,70,71,46,60,74,66,50,17,50,87,72,42,67,60,42,73,64,53,25,51,51,50,52,50,39,45,76,74,69,46,73,88,38,53,70,58,71,46,44,60,47,19,42,51,52,50,52,49,51,52,50,49,51,52,39,43,52,32,46,38,52,42,32,8,71,61,61,44,32,75,84,39,5,64,60,43,33,56,64,25,31,24,91,92,44,63,35,85,72,59,49,67,95,46,71,70,58,47,29,64,68,52,47,60,67,44,43,64,59,52,50,51,38,49,49,52,33,52,54,46,50,54,48,46,57,51,49,50,51,51,48,52,52,50,52,52,49,34,31,66,74,68,38,56,36,52,66,28,16,58,74,63,16,41,41,56,35,74,61,80,40,78,70,113,128,75,77,75,65,72,61,50,75,46,62,29,38,35,36,75,49,49,52,68,70,59,35,52,44,52,55,54,46,52,54,42,50,51,51,43,50,52,48,48,49,48,64,75,40,22,69,83,33,38,44,51,63,68,56,18,57,50,39,50,50,49,53,42,44,55,51,45,49,54,43,42,51,50,50,51,53,47,56,52,37,22,69,71,46,59,74,66,52,17,50,87,73,42,68,61,42,71,65,52,24,50,52,50,52,50,39,45,73,74,70,45,73,89,39,52,69,59,71,46,44,60,48,19,42,51,53,49,53,48,49,53,49,50,50,52,40,44,52,32,46,39,50,44,33,8,70,60,61,44,32,75,83,39,7,63,61,43,32,56,63,27,32,24,91,93,45,62,35,87,73,56,49,66,96,46,70,68,59,45,29,62,69,52,46,60,67,44,42,63,60,51,50,51,39,50,50,53,33,53,54,46,50,53,48,47,56,52,49,51,50,51,48,53,51,49,51,51,49,34,31,68,75,67,38,55,36,53,66,27,17,58,74,63,16,41,42,55,35,74,62,80,40,78,71,115

Organism: Shewanella halifaxensis (strain HAW-EB4) (NCBI:txid458817)

Sequence (492 aa):
MSEKQHSNIETVSIYRVWDKPVRIFHWVNLVLITALMFVGLIMLFKSELGISGLAAKIKLKEVHIVIGYLFVINLLVRLLWGVIGSGFAKFSHMWPSFKAASDYRQALKAGKNPQYLGHNPLGKLAVSAIFALLIVLGATGLLRAGTDVFYPPFGAAVTEYIAADGVDPASLKPYDDTGVNQQKVAQMKPYKSVMGKVHRYGAYLLMLVVLIHIIGVIIAELKHQPGIISAMFSGKKRLKDKPVDEMSEKQHSNIETVSIYRVWDKPVRIFHWVNLVLITALMFVGLIMLFKSELGISGLAAKIKLKEVHIVIGYLFVINLLVRLLWGVIGSGFAKFSHMWPSFKAASDYRQALKAGKNPQYLGHNPLGKLAVSAIFALLIVLGATGLLRAGTDVFYPPFGAAVTEYIAADGVDPASLKPYDDTGVNQQKVAQMKPYKSVMGKVHRYGAYLLMLVVLIHIIGVIIAELKHQPGIISAMFSGKKRLKDKPVDE

InterPro domains:
  IPR000516 Nickel-dependent hydrogenase b-type cytochrome subunit [PR00161] (20-43)
  IPR000516 Nickel-dependent hydrogenase b-type cytochrome subunit [PR00161] (196-218)
  IPR000516 Nickel-dependent hydrogenase b-type cytochrome subunit [PR00161] (227-240)
  IPR011577 Cytochrome b561, bacterial/Ni-hydrogenase [PF01292] (17-235)
  IPR016174 Di-haem cytochrome, transmembrane [SSF81342] (14-241)
  IPR051542 Hydrogenase-associated cytochrome [PTHR30485] (13-244)

pLDDT: mean 94.82, std 8.65, range [28.14, 98.88]

Secondary structure (DSSP, 8-state):
-------EEEEEEEEE-S-HHHHHHHHHHHHHHHHHHHHHHHHHTTTTTT--SHHHHHHHHHHHHHHHHHHHHHHHHHHHHHHHS-GGGSGGG----HHHHHHHHHHHHTT-----SS--HHHHHHHHHHHHHHHHHHHHHHHHHHHHH--TTTHHHHHHHHBPTT--GGG--TT--TTB-HHHHHHHHHHHHHHHHHHHHHHHHHHHHHHHHHHHHHHIIIII-TTHHHHHHHSEEEESS--TT-/-------EEEEEEEEE-S-HHHHHHHHHHHHHHHHHHHHHHHHHTTTTTT--SHHHHHHHHHHHHHHHHHHHHHHHHHHHHHHHS-GGGSGGG----HHHHHHHHHHHHTT-----SS--HHHHHHHHHHHHHHHHHHHHHHHHHHHHH--TTTHHHHHHHHBPTT--GGG--TT--TTB-HHHHHHHHHHHHHHHHHHHHHHHHHHHHHHHHHHHHHHIIIII-TTHHHHHHHSEEEESS--TT-

Radius of gyration: 27.03 Å; Cα contacts (8 Å, |Δi|>4): 610; chains: 2; bounding box: 66×70×55 Å